Protein 4FID (pdb70)

Sequence (596 aa):
KPITVLLGSGESGKSTIAKQLKILFGGGFPEQERATHKSSICSNVVTCRTLIEQSAILNHPKYQPKSKEFTTEDPVTLPFSPELVGDVEALWADEGIQATYEESAKFQLPDCAKYLFENVKRIAEDYVPTEEDLIHNRTKTTGIHEYDFVVKDIPFHLIDVGGQRSERKWVSFFSDVDCAIFVTSLAEYDKLYGNTSRLTESIAVFKDITNEFLKGAVKLIFLNKDLFEEKLTKVPLNTIFPEYTGGDNAVGAQYIQQLFTGKLQTEENIEKVYTNPTNATDGSNIKRVFLAVDVIKNAANGKRPITVLLGSGESGKSTIAKQLKILFGGGFPEQERATHKSSICSNVVTCRTLIEQSAILNHPKYQPKSKEFTTEDPVTLPFSPELVGDVEALWADEGIQATYEESAKFQLPDCAKYLFENVKRIAEDYVPTEEDLIHNRTKTTGIHEYDFVVKDIPFHLIDVGVSFFSDVDCAIFVTSLAEYDKTSRLTESIAVFKDITNEFLKGAVKLIFLNKDLFEEKLTKVPLNTIFPEYTGGDNAVGAQYIQQLFTGKLQTEEGAVNEKVYTNPTNATDGSNIKRVFLAVDVIKNAANGK

Structure (mmCIF, N/CA/C/O backbone):
data_4FID
#
_entry.id   4FID
#
_cell.length_a   56.671
_cell.length_b   57.174
_cell.length_c   231.289
_cell.angle_alpha   90.00
_cell.angle_beta   90.00
_cell.angle_gamma   90.00
#
_symmetry.space_group_name_H-M   'P 21 21 21'
#
loop_
_entity.id
_entity.type
_entity.pdbx_description
1 polymer 'G protein alpha subunit'
2 non-polymer "GUANOSINE-5'-DIPHOSPHATE"
3 water water
#
loop_
_atom_site.group_PDB
_atom_site.id
_atom_site.type_symbol
_atom_site.label_atom_id
_atom_site.label_alt_id
_atom_site.label_comp_id
_atom_site.label_asym_id
_atom_site.label_entity_id
_atom_site.label_seq_id
_atom_site.pdbx_PDB_ins_code
_atom_site.Cartn_x
_atom_site.Cartn_y
_atom_site.Cartn_z
_atom_site.occupancy
_atom_site.B_iso_or_equiv
_atom_site.auth_seq_id
_atom_site.auth_comp_id
_atom_site.auth_asym_id
_atom_site.auth_atom_id
_atom_site.pdbx_PDB_model_num
ATOM 1 N N . LYS A 1 4 ? 1.137 19.409 33.989 1.00 75.92 22 LYS A N 1
ATOM 2 C CA . LYS A 1 4 ? 0.924 19.055 35.393 1.00 76.61 22 LYS A CA 1
ATOM 3 C C . LYS A 1 4 ? 2.014 18.132 35.965 1.00 64.72 22 LYS A C 1
ATOM 4 O O . LYS A 1 4 ? 2.425 17.177 35.315 1.00 53.23 22 LYS A O 1
ATOM 10 N N . PRO A 1 5 ? 2.478 18.428 37.195 1.00 61.82 23 PRO A N 1
ATOM 11 C CA . PRO A 1 5 ? 3.636 17.768 37.819 1.00 56.85 23 PRO A CA 1
ATOM 12 C C . PRO A 1 5 ? 3.369 16.307 38.170 1.00 47.85 23 PRO A C 1
ATOM 13 O O . PRO A 1 5 ? 2.223 15.928 38.401 1.00 47.52 23 PRO A O 1
ATOM 17 N N . ILE A 1 6 ? 4.424 15.499 38.187 1.00 40.30 24 ILE A N 1
ATOM 18 C CA . ILE A 1 6 ? 4.334 14.136 38.674 1.00 39.80 24 ILE A CA 1
ATOM 19 C C . ILE A 1 6 ? 4.176 14.159 40.202 1.00 42.58 24 ILE A C 1
ATOM 20 O O . ILE A 1 6 ? 4.975 14.782 40.924 1.00 38.46 24 ILE A O 1
ATOM 25 N N . THR A 1 7 ? 3.143 13.477 40.684 1.00 35.95 25 THR A N 1
ATOM 26 C CA . THR A 1 7 ? 2.824 13.504 42.090 1.00 37.62 25 THR A CA 1
ATOM 27 C C . THR A 1 7 ? 3.305 12.259 42.835 1.00 37.32 25 THR A C 1
ATOM 28 O O . THR A 1 7 ? 3.080 11.131 42.420 1.00 38.13 25 THR A O 1
ATOM 32 N N . VAL A 1 8 ? 3.962 12.489 43.957 1.00 33.42 26 VAL A N 1
ATOM 33 C CA . VAL A 1 8 ? 4.538 11.418 44.737 1.00 30.65 26 VAL A CA 1
ATOM 34 C C . VAL A 1 8 ? 4.110 11.598 46.171 1.00 28.56 26 VAL A C 1
ATOM 35 O O . VAL A 1 8 ? 4.216 12.690 46.723 1.00 32.62 26 VAL A O 1
ATOM 47 N N . LEU A 1 10 ? 4.538 10.249 50.105 1.00 25.79 28 LEU A N 1
ATOM 48 C CA . LEU A 1 10 ? 5.307 9.475 51.076 1.00 30.85 28 LEU A CA 1
ATOM 49 C C . LEU A 1 10 ? 4.426 9.001 52.212 1.00 33.66 28 LEU A C 1
ATOM 50 O O . LEU A 1 10 ? 3.800 9.811 52.893 1.00 40.03 28 LEU A O 1
ATOM 55 N N . LEU A 1 11 ? 4.382 7.685 52.405 1.00 27.76 29 LEU A N 1
ATOM 56 C CA . LEU A 1 11 ? 3.735 7.055 53.560 1.00 22.41 29 LEU A CA 1
ATOM 57 C C . LEU A 1 11 ? 4.743 6.318 54.416 1.00 22.52 29 LEU A C 1
ATOM 58 O O . LEU A 1 11 ? 5.791 5.921 53.946 1.00 26.18 29 LEU A O 1
ATOM 63 N N . GLY A 1 12 ? 4.406 6.077 55.672 1.00 29.10 30 GLY A N 1
ATOM 64 C CA . GLY A 1 12 ? 5.214 5.187 56.461 1.00 27.37 30 GLY A CA 1
ATOM 65 C C . GLY A 1 12 ? 4.741 5.154 57.873 1.00 37.51 30 GLY A C 1
ATOM 66 O O . GLY A 1 12 ? 3.845 5.884 58.209 1.00 50.79 30 GLY A O 1
ATOM 67 N N . SER A 1 13 ? 5.340 4.294 58.688 1.00 50.74 31 SER A N 1
ATOM 68 C CA . SER A 1 13 ? 5.137 4.326 60.127 1.00 64.83 31 SER A CA 1
ATOM 69 C C . SER A 1 13 ? 5.989 5.431 60.715 1.00 67.71 31 SER A C 1
ATOM 70 O O . SER A 1 13 ? 6.586 6.236 59.983 1.00 65.93 31 SER A O 1
ATOM 73 N N . GLY A 1 14 ? 6.035 5.476 62.039 1.00 67.74 32 GLY A N 1
ATOM 74 C CA . GLY A 1 14 ? 6.839 6.464 62.725 1.00 68.97 32 GLY A CA 1
ATOM 75 C C . GLY A 1 14 ? 8.269 5.996 62.872 1.00 71.22 32 GLY A C 1
ATOM 76 O O . GLY A 1 14 ? 8.527 4.822 63.162 1.00 69.94 32 GLY A O 1
ATOM 77 N N . GLU A 1 15 ? 9.201 6.924 62.674 1.00 76.11 33 GLU A N 1
ATOM 78 C CA . GLU A 1 15 ? 10.627 6.629 62.773 1.00 76.71 33 GLU A CA 1
ATOM 79 C C . GLU A 1 15 ? 11.057 5.682 61.677 1.00 62.30 33 GLU A C 1
ATOM 80 O O . GLU A 1 15 ? 11.938 4.855 61.868 1.00 68.25 33 GLU A O 1
ATOM 86 N N . SER A 1 16 ? 10.411 5.806 60.531 1.00 43.37 34 SER A N 1
ATOM 87 C CA . SER A 1 16 ? 10.825 5.093 59.351 1.00 40.04 34 SER A CA 1
ATOM 88 C C . SER A 1 16 ? 11.864 5.922 58.601 1.00 40.46 34 SER A C 1
ATOM 89 O O . SER A 1 16 ? 12.547 5.431 57.705 1.00 35.85 34 SER A O 1
ATOM 92 N N . GLY A 1 17 ? 11.978 7.188 58.985 1.00 29.78 35 GLY A N 1
ATOM 93 C CA . GLY A 1 17 ? 12.833 8.137 58.304 1.00 21.67 35 GLY A CA 1
ATOM 94 C C . GLY A 1 17 ? 12.199 8.765 57.069 1.00 27.19 35 GLY A C 1
ATOM 95 O O . GLY A 1 17 ? 12.905 9.333 56.239 1.00 32.47 35 GLY A O 1
ATOM 96 N N . LYS A 1 18 ? 10.876 8.695 56.931 1.00 26.47 36 LYS A N 1
ATOM 97 C CA . LYS A 1 18 ? 10.248 9.234 55.717 1.00 23.74 36 LYS A CA 1
ATOM 98 C C . LYS A 1 18 ? 10.345 10.753 55.652 1.00 31.23 36 LYS A C 1
ATOM 99 O O . LYS A 1 18 ? 10.420 11.345 54.561 1.00 35.77 36 LYS A O 1
ATOM 105 N N . SER A 1 19 ? 10.372 11.384 56.822 1.00 36.63 37 SER A N 1
ATOM 106 C CA . SER A 1 19 ? 10.522 12.841 56.910 1.00 40.72 37 SER A CA 1
ATOM 107 C C . SER A 1 19 ? 11.946 13.260 56.529 1.00 34.24 37 SER A C 1
ATOM 108 O O . SER A 1 19 ? 12.159 14.306 55.930 1.00 33.67 37 SER A O 1
ATOM 111 N N . THR A 1 20 ? 12.919 12.415 56.844 1.00 30.35 38 THR A N 1
ATOM 112 C CA . THR A 1 20 ? 14.285 12.661 56.417 1.00 25.11 38 THR A CA 1
ATOM 113 C C . THR A 1 20 ? 14.428 12.542 54.899 1.00 31.18 38 THR A C 1
ATOM 114 O O . THR A 1 20 ? 15.153 13.300 54.260 1.00 28.77 38 THR A O 1
ATOM 118 N N . ILE A 1 21 ? 13.729 11.581 54.315 1.00 32.07 39 ILE A N 1
ATOM 119 C CA . ILE A 1 21 ? 13.725 11.481 52.870 1.00 36.89 39 ILE A CA 1
ATOM 120 C C . ILE A 1 21 ? 13.179 12.772 52.230 1.00 37.17 39 ILE A C 1
ATOM 121 O O . ILE A 1 21 ? 13.716 13.250 51.240 1.00 40.32 39 ILE A O 1
ATOM 126 N N . ALA A 1 22 ? 12.102 13.316 52.794 1.00 31.06 40 ALA A N 1
ATOM 127 C CA . ALA A 1 22 ? 11.461 14.508 52.248 1.00 35.61 40 ALA A CA 1
ATOM 128 C C . ALA A 1 22 ? 12.339 15.763 52.332 1.00 36.40 40 ALA A C 1
ATOM 129 O O . ALA A 1 22 ? 12.359 16.581 51.408 1.00 3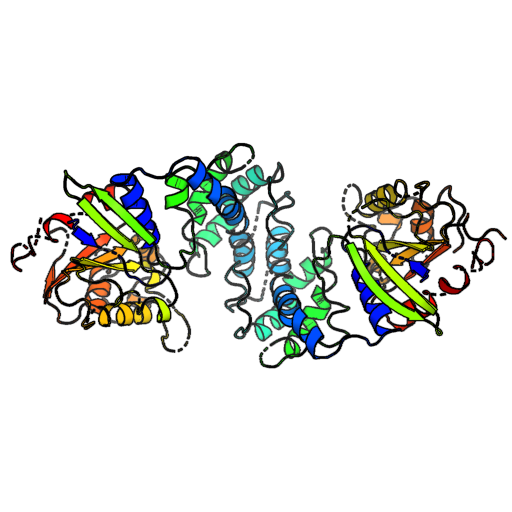5.52 40 ALA A O 1
ATOM 131 N N . LYS A 1 23 ? 13.047 15.928 53.440 1.00 37.64 41 LYS A N 1
ATOM 132 C CA . LYS A 1 23 ? 13.992 17.034 53.556 1.00 43.47 41 LYS A CA 1
ATOM 133 C C . LYS A 1 23 ? 15.146 16.846 52.570 1.00 39.80 41 LYS A C 1
ATOM 134 O O . LYS A 1 23 ? 15.648 17.794 51.976 1.00 43.33 41 LYS A O 1
ATOM 140 N N . GLN A 1 24 ? 15.543 15.602 52.391 1.00 32.70 42 GLN A N 1
ATOM 141 C CA . GLN A 1 24 ? 16.653 15.282 51.522 1.00 38.64 42 GLN A CA 1
ATOM 142 C C . GLN A 1 24 ? 16.350 15.633 50.071 1.00 42.77 42 GLN A C 1
ATOM 143 O O . GLN A 1 24 ? 17.236 16.056 49.331 1.00 47.81 42 GLN A O 1
ATOM 149 N N . LEU A 1 25 ? 15.095 15.467 49.665 1.00 42.37 43 LEU A N 1
ATOM 150 C CA . LEU A 1 25 ? 14.697 15.753 48.285 1.00 40.20 43 LEU A CA 1
ATOM 151 C C . LEU A 1 25 ? 14.531 17.243 48.095 1.00 41.71 43 LEU A C 1
ATOM 152 O O . LEU A 1 25 ? 14.777 17.760 47.002 1.00 42.76 43 LEU A O 1
ATOM 157 N N . LYS A 1 26 ? 14.098 17.938 49.148 1.00 39.39 44 LYS A N 1
ATOM 158 C CA . LYS A 1 26 ? 14.055 19.395 49.072 1.00 44.01 44 LYS A CA 1
ATOM 159 C C . LYS A 1 26 ? 15.476 19.947 48.943 1.00 44.63 44 LYS A C 1
ATOM 160 O O . LYS A 1 26 ? 15.690 20.893 48.181 1.00 43.50 44 LYS A O 1
ATOM 166 N N . ILE A 1 27 ? 16.438 19.360 49.667 1.00 36.52 45 ILE A N 1
ATOM 167 C CA . ILE A 1 27 ? 17.828 19.804 49.546 1.00 40.93 45 ILE A CA 1
ATOM 168 C C . ILE A 1 27 ? 18.358 19.523 48.136 1.00 43.29 45 ILE A C 1
ATOM 169 O O . ILE A 1 27 ? 18.986 20.377 47.518 1.00 40.47 45 ILE A O 1
ATOM 174 N N . LEU A 1 28 ? 18.099 18.317 47.635 1.00 44.32 46 LEU A N 1
ATOM 175 C CA . LEU A 1 28 ? 18.688 17.865 46.374 1.00 40.66 46 LEU A CA 1
ATOM 176 C C . LEU A 1 28 ? 18.039 18.467 45.143 1.00 44.43 46 LEU A C 1
ATOM 177 O O . LEU A 1 28 ? 18.705 18.693 44.143 1.00 47.43 46 LEU A O 1
ATOM 182 N N . PHE A 1 29 ? 16.734 18.701 45.197 1.00 45.62 47 PHE A N 1
ATOM 183 C CA . PHE A 1 29 ? 16.029 19.127 44.002 1.00 49.23 47 PHE A CA 1
ATOM 184 C C . PHE A 1 29 ? 15.202 20.388 44.220 1.00 58.83 47 PHE A C 1
ATOM 185 O O . PHE A 1 29 ? 14.947 21.125 43.273 1.00 65.61 47 PHE A O 1
ATOM 193 N N . GLY A 1 30 ? 14.766 20.624 45.458 1.00 59.35 48 GLY A N 1
ATOM 194 C CA . GLY A 1 30 ? 14.093 21.865 45.803 1.00 59.04 48 GLY A CA 1
ATOM 195 C C . GLY A 1 30 ? 15.152 22.944 45.973 1.00 60.74 48 GLY A C 1
ATOM 196 O O . GLY A 1 30 ? 16.233 22.853 45.395 1.00 66.49 48 GLY A O 1
ATOM 197 N N . GLY A 1 31 ? 14.868 23.961 46.771 1.00 54.93 49 GLY A N 1
ATOM 198 C CA . GLY A 1 31 ? 15.876 24.974 47.027 1.00 58.35 49 GLY A CA 1
ATOM 199 C C . GLY A 1 31 ? 16.563 24.858 48.381 1.00 53.84 49 GLY A C 1
ATOM 200 O O . GLY A 1 31 ? 17.142 25.818 48.896 1.00 51.20 49 GLY A O 1
ATOM 201 N N . GLY A 1 32 ? 16.507 23.679 48.974 1.00 45.36 50 GLY A N 1
ATOM 202 C CA . GLY A 1 32 ? 17.030 23.542 50.314 1.00 42.21 50 GLY A CA 1
ATOM 203 C C . GLY A 1 32 ? 16.266 24.419 51.282 1.00 42.41 50 GLY A C 1
ATOM 204 O O . GLY A 1 32 ? 15.139 24.839 51.016 1.00 46.14 50 GLY A O 1
ATOM 205 N N . PHE A 1 33 ? 16.885 24.685 52.419 1.00 44.29 51 PHE A N 1
ATOM 206 C CA . PHE A 1 33 ? 16.263 25.467 53.468 1.00 47.71 51 PHE A CA 1
ATOM 207 C C . PHE A 1 33 ? 17.060 26.731 53.715 1.00 50.82 51 PHE A C 1
ATOM 208 O O . PHE A 1 33 ? 18.265 26.680 53.955 1.00 50.49 51 PHE A O 1
ATOM 216 N N . PRO A 1 34 ? 16.383 27.879 53.618 1.00 51.44 52 PRO A N 1
ATOM 217 C CA . PRO A 1 34 ? 16.985 29.191 53.866 1.00 53.46 52 PRO A CA 1
ATOM 218 C C . PRO A 1 34 ? 17.271 29.416 55.341 1.00 53.66 52 PRO A C 1
ATOM 219 O O . PRO A 1 34 ? 16.655 28.805 56.212 1.00 52.74 52 PRO A O 1
ATOM 223 N N . GLU A 1 35 ? 18.212 30.304 55.606 1.00 55.36 53 GLU A N 1
ATOM 224 C CA . GLU A 1 35 ? 18.673 30.535 56.958 1.00 57.16 53 GLU A CA 1
ATOM 225 C C . GLU A 1 35 ? 17.557 30.703 57.982 1.00 58.96 53 GLU A C 1
ATOM 226 O O . GLU A 1 35 ? 17.665 30.179 59.086 1.00 60.96 53 GLU A O 1
ATOM 232 N N . GLN A 1 36 ? 16.496 31.433 57.650 1.00 64.93 54 GLN A N 1
ATOM 233 C CA . GLN A 1 36 ? 15.467 31.684 58.666 1.00 68.76 54 GLN A CA 1
ATOM 234 C C . GLN A 1 36 ? 14.638 30.444 58.993 1.00 60.20 54 GLN A C 1
ATOM 235 O O . GLN A 1 36 ? 14.198 30.283 60.129 1.00 56.92 54 GLN A O 1
ATOM 241 N N . GLU A 1 37 ? 14.440 29.566 58.012 1.00 56.59 55 GLU A N 1
ATOM 242 C CA . GLU A 1 37 ? 13.755 28.300 58.261 1.00 54.81 55 GLU A CA 1
ATOM 243 C C . GLU A 1 37 ? 14.634 27.395 59.129 1.00 49.51 55 GLU A C 1
ATOM 244 O O . GLU A 1 37 ? 14.187 26.838 60.135 1.00 52.21 55 GLU A O 1
ATOM 250 N N . ARG A 1 38 ? 15.897 27.276 58.749 1.00 39.28 56 ARG A N 1
ATOM 251 C CA . ARG A 1 38 ? 16.860 26.533 59.544 1.00 36.91 56 ARG A CA 1
ATOM 252 C C . ARG A 1 38 ? 16.952 26.991 61.005 1.00 38.50 56 ARG A C 1
ATOM 253 O O . ARG A 1 38 ? 17.010 26.169 61.917 1.00 36.47 56 ARG A O 1
ATOM 261 N N . ALA A 1 39 ? 16.975 28.299 61.237 1.00 43.21 57 ALA A N 1
ATOM 262 C CA . ALA A 1 39 ? 17.186 28.805 62.592 1.00 43.20 57 ALA A CA 1
ATOM 263 C C . ALA A 1 39 ? 16.066 28.412 63.546 1.00 41.50 57 ALA A C 1
ATOM 264 O O . ALA A 1 39 ? 16.269 28.385 64.752 1.00 46.99 57 ALA A O 1
ATOM 266 N N . THR A 1 40 ? 14.891 28.094 63.018 1.00 41.87 58 THR A N 1
ATOM 267 C CA . THR A 1 40 ? 13.803 27.592 63.870 1.00 49.90 58 THR A CA 1
ATOM 268 C C . THR A 1 40 ? 14.128 26.255 64.579 1.00 45.00 58 THR A C 1
ATOM 269 O O . THR A 1 40 ? 13.495 25.908 65.575 1.00 47.87 58 THR A O 1
ATOM 273 N N . HIS A 1 41 ? 15.106 25.509 64.076 1.00 31.62 59 HIS A N 1
ATOM 274 C CA . HIS A 1 41 ? 15.435 24.222 64.690 1.00 35.29 59 HIS A CA 1
ATOM 275 C C . HIS A 1 41 ? 16.491 24.271 65.806 1.00 36.14 59 HIS A C 1
ATOM 276 O O . HIS A 1 41 ? 16.839 23.248 66.376 1.00 38.48 59 HIS A O 1
ATOM 283 N N . LYS A 1 42 ? 16.969 25.465 66.127 1.00 32.70 60 LYS A N 1
ATOM 284 C CA . LYS A 1 42 ? 18.064 25.627 67.074 1.00 37.19 60 LYS A CA 1
ATOM 285 C C . LYS A 1 42 ? 17.743 25.043 68.446 1.00 38.92 60 LYS A C 1
ATOM 286 O O . LYS A 1 42 ? 18.599 24.412 69.068 1.00 44.11 60 LYS A O 1
ATOM 292 N N . SER A 1 43 ? 16.526 25.248 68.933 1.00 40.93 61 SER A N 1
ATOM 293 C CA . SER A 1 43 ? 16.224 24.854 70.313 1.00 41.26 61 SER A CA 1
ATOM 294 C C . SER A 1 43 ? 16.101 23.363 70.484 1.00 40.53 61 SER A C 1
ATOM 295 O O . SER A 1 43 ? 16.577 22.810 71.470 1.00 46.99 61 SER A O 1
ATOM 298 N N . SER A 1 44 ? 15.480 22.703 69.519 1.00 35.54 62 SER A N 1
ATOM 299 C CA . SER A 1 44 ? 15.285 21.277 69.660 1.00 35.25 62 SER A CA 1
ATOM 300 C C . SER A 1 44 ? 16.617 20.572 69.463 1.00 34.15 62 SER A C 1
ATOM 301 O O . SER A 1 44 ? 16.906 19.585 70.142 1.00 40.14 62 SER A O 1
ATOM 304 N N . ILE A 1 45 ? 17.445 21.083 68.561 1.00 31.94 63 ILE A N 1
ATOM 305 C CA . ILE A 1 45 ? 18.773 20.503 68.388 1.00 33.92 63 ILE A CA 1
ATOM 306 C C . ILE A 1 45 ? 19.609 20.688 69.651 1.00 32.01 63 ILE A C 1
ATOM 307 O O . ILE A 1 45 ? 20.224 19.736 70.152 1.00 30.70 63 ILE A O 1
ATOM 312 N N . CYS A 1 46 ? 19.605 21.901 70.187 1.00 24.24 64 CYS A N 1
ATOM 313 C CA . CYS A 1 46 ? 20.346 22.151 71.414 1.00 31.76 64 CYS A CA 1
ATOM 314 C C . CYS A 1 46 ? 19.813 21.307 72.578 1.00 39.06 64 CYS A C 1
ATOM 315 O O . CYS A 1 46 ? 20.580 20.763 73.364 1.00 47.10 64 CYS A O 1
ATOM 318 N N . SER A 1 47 ? 18.498 21.180 72.662 1.00 37.20 65 SER A N 1
ATOM 319 C CA . SER A 1 47 ? 17.863 20.333 73.663 1.00 39.48 65 SER A CA 1
ATOM 320 C C . SER A 1 47 ? 18.248 18.842 73.527 1.00 35.09 65 SER A C 1
ATOM 321 O O . SER A 1 47 ? 18.590 18.178 74.522 1.00 36.17 65 SER A O 1
ATOM 324 N N . ASN A 1 48 ? 18.164 18.321 72.304 1.00 23.99 66 ASN A N 1
ATOM 325 C CA . ASN A 1 48 ? 18.558 16.939 72.021 1.00 30.72 66 ASN A CA 1
ATOM 326 C C . ASN A 1 48 ? 20.001 16.607 72.441 1.00 38.79 66 ASN A C 1
ATOM 327 O O . ASN A 1 48 ? 20.292 15.467 72.804 1.00 39.88 66 ASN A O 1
ATOM 332 N N . VAL A 1 49 ? 20.903 17.587 72.361 1.00 38.18 67 VAL A N 1
ATOM 333 C CA . VAL A 1 49 ? 22.283 17.356 72.761 1.00 39.93 67 VAL A CA 1
ATOM 334 C C . VAL A 1 49 ? 22.291 16.905 74.210 1.00 38.72 67 VAL A C 1
ATOM 335 O O . VAL A 1 49 ? 22.904 15.888 74.551 1.00 36.53 67 VAL A O 1
ATOM 339 N N . VAL A 1 50 ? 21.575 17.644 75.057 1.00 40.27 68 VAL A N 1
ATOM 340 C CA . VAL A 1 50 ? 21.578 17.371 76.494 1.00 38.36 68 VAL A CA 1
ATOM 341 C C . VAL A 1 50 ? 20.743 16.142 76.860 1.00 41.33 68 VAL A C 1
ATOM 342 O O . VAL A 1 50 ? 21.208 15.263 77.604 1.00 38.46 68 VAL A O 1
ATOM 346 N N . THR A 1 51 ? 19.526 16.059 76.329 1.00 39.46 69 THR A N 1
ATOM 347 C CA . THR A 1 51 ? 18.645 14.959 76.710 1.00 36.62 69 THR A CA 1
ATOM 348 C C . THR A 1 51 ? 19.193 13.592 76.278 1.00 39.28 69 THR A C 1
ATOM 349 O O . THR A 1 51 ? 19.115 12.636 77.043 1.00 43.68 69 THR A O 1
ATOM 353 N N . CYS A 1 52 ? 19.762 13.506 75.073 1.00 36.56 70 CYS A N 1
ATOM 354 C CA . CYS A 1 52 ? 20.403 12.269 74.608 1.00 32.06 70 CYS A CA 1
ATOM 355 C C . CYS A 1 52 ? 21.548 11.836 75.507 1.00 35.72 70 CYS A C 1
ATOM 356 O O . CYS A 1 52 ? 21.803 10.644 75.639 1.00 40.15 70 CYS A O 1
ATOM 367 N N . ARG A 1 54 ? 21.909 12.825 78.875 1.00 33.06 72 ARG A N 1
ATOM 368 C CA . ARG A 1 54 ? 21.266 12.421 80.132 1.00 33.80 72 ARG A CA 1
ATOM 369 C C . ARG A 1 54 ? 20.854 10.959 80.032 1.00 37.09 72 ARG A C 1
ATOM 370 O O . ARG A 1 54 ? 21.106 10.180 80.946 1.00 39.40 72 ARG A O 1
ATOM 378 N N . THR A 1 55 ? 20.236 10.595 78.908 1.00 37.70 73 THR A N 1
ATOM 379 C CA . THR A 1 55 ? 19.822 9.215 78.631 1.00 40.87 73 THR A CA 1
ATOM 380 C C . THR A 1 55 ? 20.962 8.218 78.839 1.00 40.50 73 THR A C 1
ATOM 381 O O . THR A 1 55 ? 20.787 7.207 79.511 1.00 33.92 73 THR A O 1
ATOM 385 N N . LEU A 1 56 ? 22.118 8.489 78.237 1.00 41.30 74 LEU A N 1
ATOM 386 C CA . LEU A 1 56 ? 23.272 7.595 78.363 1.00 41.55 74 LEU A CA 1
ATOM 387 C C . LEU A 1 56 ? 23.786 7.536 79.804 1.00 42.60 74 LEU A C 1
ATOM 388 O O . LEU A 1 56 ? 24.098 6.454 80.309 1.00 45.49 74 LEU A O 1
ATOM 393 N N . ILE A 1 57 ? 23.881 8.686 80.465 1.00 37.49 75 ILE A N 1
ATOM 394 C CA . ILE A 1 57 ? 24.275 8.695 81.882 1.00 38.06 75 ILE A CA 1
ATOM 395 C C . ILE A 1 57 ? 23.347 7.823 82.737 1.00 40.47 75 ILE A C 1
ATOM 396 O O . ILE A 1 57 ? 23.817 6.966 83.494 1.00 41.64 75 ILE A O 1
ATOM 401 N N . GLU A 1 58 ? 22.036 8.048 82.612 1.00 39.42 76 GLU A N 1
ATOM 402 C CA . GLU A 1 58 ? 21.034 7.224 83.287 1.00 46.92 76 GLU A CA 1
ATOM 403 C C . GLU A 1 58 ? 21.163 5.732 82.936 1.00 46.42 76 GLU A C 1
ATOM 404 O O . GLU A 1 58 ? 21.221 4.875 83.818 1.00 53.57 76 GLU A O 1
ATOM 410 N N . GLN A 1 59 ? 21.221 5.422 81.653 1.00 44.49 77 GLN A N 1
ATOM 411 C CA . GLN A 1 59 ? 21.456 4.045 81.218 1.00 48.08 77 GLN A CA 1
ATOM 412 C C . GLN A 1 59 ? 22.783 3.446 81.726 1.00 44.61 77 GLN A C 1
ATOM 413 O O . GLN A 1 59 ? 22.858 2.253 81.995 1.00 42.97 77 GLN A O 1
ATOM 419 N N . SER A 1 60 ? 23.831 4.244 81.876 1.00 40.93 78 SER A N 1
ATOM 420 C CA . SER A 1 60 ? 25.077 3.647 82.364 1.00 44.38 78 SER A CA 1
ATOM 421 C C . SER A 1 60 ? 24.926 3.145 83.799 1.00 46.62 78 SER A C 1
ATOM 422 O O . SER A 1 60 ? 25.665 2.265 84.226 1.00 50.26 78 SER A O 1
ATOM 425 N N . ALA A 1 61 ? 23.968 3.713 84.529 1.00 43.77 79 ALA A N 1
ATOM 426 C CA . ALA A 1 61 ? 23.695 3.324 85.913 1.00 43.04 79 ALA A CA 1
ATOM 427 C C . ALA A 1 61 ? 22.874 2.044 85.929 1.00 51.58 79 ALA A C 1
ATOM 428 O O . ALA A 1 61 ? 23.210 1.069 86.612 1.00 54.31 79 ALA A O 1
ATOM 430 N N . ILE A 1 62 ? 21.792 2.060 85.160 1.00 51.20 80 ILE A N 1
ATOM 431 C CA . ILE A 1 62 ? 20.936 0.898 84.988 1.00 49.97 80 ILE A CA 1
ATOM 432 C C . ILE A 1 62 ? 21.706 -0.344 84.479 1.00 52.23 80 ILE A C 1
ATOM 433 O O . ILE A 1 62 ? 21.352 -1.473 84.803 1.00 55.62 80 ILE A O 1
ATOM 438 N N . LEU A 1 63 ? 22.770 -0.133 83.708 1.00 49.24 81 LEU A N 1
ATOM 439 C CA . LEU A 1 63 ? 23.497 -1.247 83.094 1.00 47.54 81 LEU A CA 1
ATOM 440 C C . LEU A 1 63 ? 24.907 -1.474 83.677 1.00 49.67 81 LEU A C 1
ATOM 441 O O . LEU A 1 63 ? 25.711 -2.223 83.118 1.00 49.30 81 LEU A O 1
ATOM 446 N N . ASN A 1 64 ? 25.199 -0.842 84.807 1.00 48.06 82 ASN A N 1
ATOM 447 C CA . ASN A 1 64 ? 26.457 -1.104 85.506 1.00 51.73 82 ASN A CA 1
ATOM 448 C C . ASN A 1 64 ? 27.698 -0.985 84.619 1.00 51.22 82 ASN A C 1
ATOM 449 O O . ASN A 1 64 ? 28.444 -1.950 84.457 1.00 50.55 82 ASN A O 1
ATOM 454 N N . HIS A 1 65 ? 27.898 0.195 84.037 1.00 48.02 83 HIS A N 1
ATOM 455 C CA . HIS A 1 65 ? 29.155 0.546 83.396 1.00 49.36 83 HIS A CA 1
ATOM 456 C C . HIS A 1 65 ? 29.687 1.808 84.077 1.00 56.07 83 HIS A C 1
ATOM 457 O O . HIS A 1 65 ? 29.410 2.927 83.637 1.00 64.92 83 HIS A O 1
ATOM 464 N N . PRO A 1 66 ? 30.454 1.643 85.155 1.00 46.83 84 PRO A N 1
ATOM 465 C CA . PRO A 1 66 ? 30.891 2.828 85.890 1.00 45.15 84 PRO A CA 1
ATOM 466 C C . PRO A 1 66 ? 31.595 3.891 85.028 1.00 47.19 84 PRO A C 1
ATOM 467 O O . PRO A 1 66 ? 32.254 3.592 84.020 1.00 43.79 84 PRO A O 1
ATOM 479 N N . LYS A 1 68 ? 34.290 7.134 84.729 1.00 62.70 86 LYS A N 1
ATOM 480 C CA . LYS A 1 68 ? 35.452 7.811 85.277 1.00 67.35 86 LYS A CA 1
ATOM 481 C C . LYS A 1 68 ? 35.106 9.280 85.453 1.00 66.34 86 LYS A C 1
ATOM 482 O O . LYS A 1 68 ? 35.271 9.844 86.534 1.00 68.46 86 LYS A O 1
ATOM 488 N N . TYR A 1 69 ? 34.608 9.890 84.383 1.00 59.94 87 TYR A N 1
ATOM 489 C CA . TYR A 1 69 ? 34.367 11.327 84.370 1.00 56.18 87 TYR A CA 1
ATOM 490 C C . TYR A 1 69 ? 33.147 11.724 85.182 1.00 61.43 87 TYR A C 1
ATOM 491 O O . TYR A 1 69 ? 32.167 10.984 85.250 1.00 65.02 87 TYR A O 1
ATOM 500 N N . GLN A 1 70 ? 33.206 12.905 85.786 1.00 61.64 88 GLN A N 1
ATOM 501 C CA . GLN A 1 70 ? 32.084 13.428 86.555 1.00 59.48 88 GLN A CA 1
ATOM 502 C C . GLN A 1 70 ? 31.739 14.848 86.104 1.00 55.04 88 GLN A C 1
ATOM 503 O O . GLN A 1 70 ? 32.523 15.770 86.303 1.00 49.63 88 GLN A O 1
ATOM 509 N N . PRO A 1 71 ? 30.555 15.019 85.492 1.00 56.04 89 PRO A N 1
ATOM 510 C CA . PRO A 1 71 ? 30.067 16.289 84.938 1.00 59.15 89 PRO A CA 1
ATOM 511 C C . PRO A 1 71 ? 30.079 17.415 85.962 1.00 65.13 89 PRO A C 1
ATOM 512 O O . PRO A 1 71 ? 29.666 17.226 87.096 1.00 66.67 89 PRO A O 1
ATOM 516 N N . LYS A 1 72 ? 30.542 18.584 85.542 1.00 74.74 90 LYS A N 1
ATOM 517 C CA . LYS A 1 72 ? 30.565 19.763 86.395 1.00 79.99 90 LYS A CA 1
ATOM 518 C C . LYS A 1 72 ? 29.322 20.629 86.170 1.00 77.06 90 LYS A C 1
ATOM 519 O O . LYS A 1 72 ? 28.742 21.160 87.117 1.00 83.36 90 LYS A O 1
ATOM 525 N N . SER A 1 73 ? 28.913 20.733 84.909 1.00 65.62 91 SER A N 1
ATOM 526 C CA . SER A 1 73 ? 27.896 21.684 84.465 1.00 57.29 91 SER A CA 1
ATOM 527 C C . SER A 1 73 ? 26.494 21.555 85.075 1.00 53.31 91 SER A C 1
ATOM 528 O O . SER A 1 73 ? 26.038 20.475 85.432 1.00 52.85 91 SER A O 1
ATOM 531 N N . LYS A 1 74 ? 25.831 22.703 85.168 1.00 59.62 92 LYS A N 1
ATOM 532 C CA . LYS A 1 74 ? 24.433 22.830 85.551 1.00 60.96 92 LYS A CA 1
ATOM 533 C C . LYS A 1 74 ? 23.553 21.808 84.856 1.00 61.77 92 LYS A C 1
ATOM 534 O O . LYS A 1 74 ? 22.637 21.254 85.463 1.00 62.45 92 LYS A O 1
ATOM 540 N N . GLU A 1 75 ? 23.826 21.577 83.574 1.00 61.19 93 GLU A N 1
ATOM 541 C CA . GLU A 1 75 ? 22.949 20.773 82.716 1.00 55.65 93 GLU A CA 1
ATOM 542 C C . GLU A 1 75 ? 22.788 19.303 83.124 1.00 53.31 93 GLU A C 1
ATOM 543 O O . GLU A 1 75 ? 21.727 18.711 82.905 1.00 49.45 93 GLU A O 1
ATOM 549 N N . PHE A 1 76 ? 23.828 18.725 83.725 1.00 51.65 94 PHE A N 1
ATOM 550 C CA . PHE A 1 76 ? 23.796 17.320 84.119 1.00 48.01 94 PHE A CA 1
ATOM 551 C C . PHE A 1 76 ? 23.665 17.118 85.631 1.00 57.83 94 PHE A C 1
ATOM 552 O O . PHE A 1 76 ? 24.137 16.119 86.170 1.00 63.47 94 PHE A O 1
ATOM 560 N N . THR A 1 77 ? 23.018 18.066 86.305 1.00 62.67 95 THR A N 1
ATOM 561 C CA . THR A 1 77 ? 22.683 17.935 87.723 1.00 62.96 95 THR A CA 1
ATOM 562 C C . THR A 1 77 ? 21.169 18.076 87.932 1.00 70.06 95 THR A C 1
ATOM 563 O O . THR A 1 77 ? 20.700 18.248 89.057 1.00 74.55 95 THR A O 1
ATOM 567 N N . THR A 1 78 ? 20.413 17.981 86.840 1.00 70.44 96 THR A N 1
ATOM 568 C CA . THR A 1 78 ? 18.991 18.314 86.838 1.00 69.86 96 THR A CA 1
ATOM 569 C C . THR A 1 78 ? 18.185 17.532 85.779 1.00 69.96 96 THR A C 1
ATOM 570 O O . THR A 1 78 ? 18.735 17.057 84.772 1.00 70.93 96 THR A O 1
ATOM 574 N N . GLU A 1 79 ? 16.881 17.400 86.018 1.00 67.30 97 GLU A N 1
ATOM 575 C CA . GLU A 1 79 ? 15.970 16.801 85.046 1.00 65.24 97 GLU A CA 1
ATOM 576 C C . GLU A 1 79 ? 15.120 17.872 84.360 1.00 67.25 97 GLU A C 1
ATOM 577 O O . GLU A 1 79 ? 14.299 17.565 83.492 1.00 69.22 97 GLU A O 1
ATOM 583 N N . ASP A 1 80 ? 15.341 19.127 84.746 1.00 65.29 98 ASP A N 1
ATOM 584 C CA . ASP A 1 80 ? 14.592 20.253 84.212 1.00 70.83 98 ASP A CA 1
ATOM 585 C C . ASP A 1 80 ? 14.789 20.372 82.709 1.00 75.50 98 ASP A C 1
ATOM 586 O O . ASP A 1 80 ? 15.827 19.966 82.178 1.00 76.69 98 ASP A O 1
ATOM 591 N N . PRO A 1 81 ? 13.792 20.936 82.011 1.00 74.56 99 PRO A N 1
ATOM 592 C CA . PRO A 1 81 ? 13.983 21.271 80.596 1.00 70.28 99 PRO A CA 1
ATOM 593 C C . PRO A 1 81 ? 15.290 22.031 80.400 1.00 67.49 99 PRO A C 1
ATOM 594 O O . PRO A 1 81 ? 15.867 22.528 81.368 1.00 68.73 99 PRO A O 1
ATOM 598 N N . VAL A 1 82 ? 15.760 22.119 79.163 1.00 69.32 100 VAL A N 1
ATOM 599 C CA . VAL A 1 82 ? 17.059 22.730 78.905 1.00 74.02 100 VAL A CA 1
ATOM 600 C C . VAL A 1 82 ? 16.932 24.211 78.564 1.00 74.77 100 VAL A C 1
ATOM 601 O O . VAL A 1 82 ? 16.156 24.598 77.692 1.00 78.20 100 VAL A O 1
ATOM 605 N N . THR A 1 83 ? 17.708 25.033 79.260 1.00 75.82 101 THR A N 1
ATOM 606 C CA . THR A 1 83 ? 17.645 26.482 79.105 1.00 82.39 101 THR A CA 1
ATOM 607 C C . THR A 1 83 ? 18.121 26.939 77.725 1.00 85.67 101 THR A C 1
ATOM 608 O O . THR A 1 83 ? 18.314 26.128 76.829 1.00 89.68 101 THR A O 1
ATOM 612 N N . LEU A 1 84 ? 18.316 28.240 77.550 1.00 90.36 102 LEU A N 1
ATOM 613 C CA . LEU A 1 84 ? 18.563 28.782 76.213 1.00 90.89 102 LEU A CA 1
ATOM 614 C C . LEU A 1 84 ? 20.018 28.863 75.743 1.00 82.99 102 LEU A C 1
ATOM 615 O O . LEU A 1 84 ? 20.344 28.344 74.668 1.00 83.07 102 LEU A O 1
ATOM 620 N N . PRO A 1 85 ? 20.895 29.510 76.538 1.00 69.94 103 PRO A N 1
ATOM 621 C CA . PRO A 1 85 ? 22.315 29.468 76.184 1.00 61.10 103 PRO A CA 1
ATOM 622 C C . PRO A 1 85 ? 22.948 28.481 77.157 1.00 54.72 103 PRO A C 1
ATOM 623 O O . PRO A 1 85 ? 22.688 28.545 78.354 1.00 50.39 103 PRO A O 1
ATOM 627 N N . PHE A 1 86 ? 23.737 27.551 76.630 1.00 55.99 104 PHE A N 1
ATOM 628 C CA . PHE A 1 86 ? 24.413 26.540 77.438 1.00 49.93 104 PHE A CA 1
ATOM 629 C C . PHE A 1 86 ? 25.372 27.186 78.432 1.00 54.67 104 PHE A C 1
ATOM 630 O O . PHE A 1 86 ? 25.989 28.218 78.133 1.00 59.37 104 PHE A O 1
ATOM 638 N N . SER A 1 87 ? 25.513 26.567 79.601 1.00 51.97 105 SER A N 1
ATOM 639 C CA . SER A 1 87 ? 26.542 26.963 80.547 1.00 56.51 105 SER A CA 1
ATOM 640 C C . SER A 1 87 ? 27.896 26.751 79.889 1.00 56.90 105 SER A C 1
ATOM 641 O O . SER A 1 87 ? 28.035 25.913 79.016 1.00 58.01 105 SER A O 1
ATOM 644 N N . PRO A 1 88 ? 28.901 27.517 80.308 1.00 62.07 106 PRO A N 1
ATOM 645 C CA . PRO A 1 88 ? 30.216 27.458 79.656 1.00 63.64 106 PRO A CA 1
ATOM 646 C C . PRO A 1 88 ? 30.847 26.069 79.686 1.00 59.99 106 PRO A C 1
ATOM 647 O O . PRO A 1 88 ? 31.590 25.707 78.768 1.00 55.08 106 PRO A O 1
ATOM 651 N N . GLU A 1 89 ? 30.535 25.299 80.722 1.00 60.75 107 GLU A N 1
ATOM 652 C CA . GLU A 1 89 ? 31.118 23.970 80.900 1.00 58.93 107 GLU A CA 1
ATOM 653 C C . GLU A 1 89 ? 30.371 22.839 80.177 1.00 48.62 107 GLU A C 1
ATOM 654 O O . GLU A 1 89 ? 30.831 21.695 80.163 1.00 43.64 107 GLU A O 1
ATOM 660 N N . LEU A 1 90 ? 29.232 23.157 79.572 1.00 49.23 108 LEU A N 1
ATOM 661 C CA . LEU A 1 90 ? 28.461 22.137 78.886 1.00 4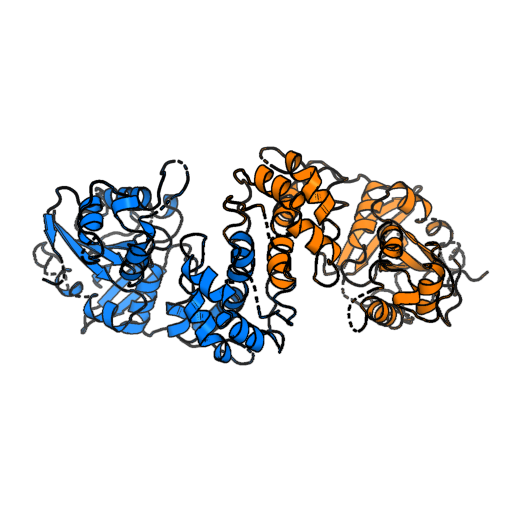5.59 108 LEU A CA 1
ATOM 662 C C . LEU A 1 90 ? 29.296 21.486 77.791 1.00 46.26 108 LEU A C 1
ATOM 663 O O . LEU A 1 90 ? 29.508 20.280 77.809 1.00 47.65 108 LEU A O 1
ATOM 668 N N . VAL A 1 91 ? 29.784 22.279 76.847 1.00 48.15 109 VAL A N 1
ATOM 669 C CA . VAL A 1 91 ? 30.624 21.740 75.781 1.00 48.46 109 VAL A CA 1
ATOM 670 C C . VAL A 1 91 ? 31.682 20.767 76.314 1.00 53.25 109 VAL A C 1
ATOM 671 O O . VAL A 1 91 ? 31.830 19.649 75.820 1.00 53.84 109 VAL A O 1
ATOM 675 N N . GLY A 1 92 ? 32.413 21.205 77.330 1.00 48.82 110 GLY A N 1
ATOM 676 C CA . GLY A 1 92 ? 33.565 20.475 77.783 1.00 41.54 110 GLY A CA 1
ATOM 677 C C . GLY A 1 92 ? 33.205 19.102 78.279 1.00 48.69 110 GLY A C 1
ATOM 678 O O . GLY A 1 92 ? 33.873 18.127 77.958 1.00 56.35 110 GLY A O 1
ATOM 679 N N . ASP A 1 93 ? 32.149 19.001 79.072 1.00 45.80 111 ASP A N 1
ATOM 680 C CA . ASP A 1 93 ? 31.856 17.698 79.642 1.00 41.21 111 ASP A CA 1
ATOM 681 C C . ASP A 1 93 ? 31.029 16.787 78.741 1.00 39.35 111 ASP A C 1
ATOM 682 O O . ASP A 1 93 ? 31.024 15.575 78.926 1.00 36.98 111 ASP A O 1
ATOM 687 N N . VAL A 1 94 ? 30.376 17.355 77.734 1.00 45.31 112 VAL A N 1
ATOM 688 C CA . VAL A 1 94 ? 29.860 16.524 76.656 1.00 45.89 112 VAL A CA 1
ATOM 689 C C . VAL A 1 94 ? 31.006 15.761 75.974 1.00 46.11 112 VAL A C 1
ATOM 690 O O . VAL A 1 94 ? 30.879 14.562 75.706 1.00 45.67 112 VAL A O 1
ATOM 694 N N . GLU A 1 95 ? 32.131 16.433 75.716 1.00 45.84 113 GLU A N 1
ATOM 695 C CA . GLU A 1 95 ? 33.262 15.785 75.027 1.00 48.18 113 GLU A CA 1
ATOM 696 C C . GLU A 1 95 ? 33.958 14.737 75.886 1.00 47.58 113 GLU A C 1
ATOM 697 O O . GLU A 1 95 ? 34.332 13.671 75.396 1.00 53.76 113 GLU A O 1
ATOM 703 N N . ALA A 1 96 ? 34.158 15.063 77.160 1.00 37.64 114 ALA A N 1
ATOM 704 C CA . ALA A 1 96 ? 34.698 14.112 78.130 1.00 39.42 114 ALA A CA 1
ATOM 705 C C . ALA A 1 96 ? 33.755 12.924 78.320 1.00 41.49 114 ALA A C 1
ATOM 706 O O . ALA A 1 96 ? 34.185 11.776 78.296 1.00 48.61 114 ALA A O 1
ATOM 708 N N . LEU A 1 97 ? 32.472 13.206 78.509 1.00 33.71 115 LEU A N 1
ATOM 709 C C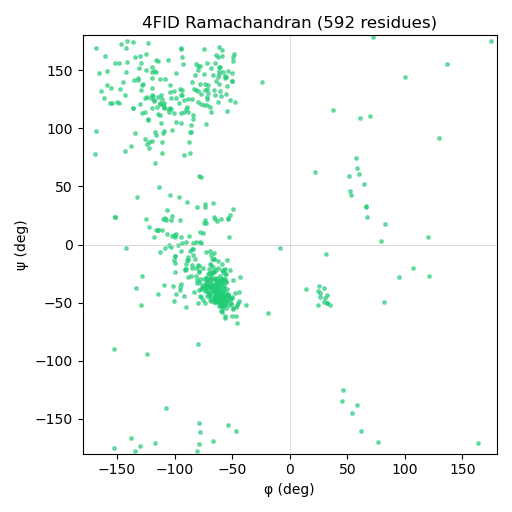A . LEU A 1 97 ? 31.488 12.148 78.663 1.00 37.61 115 LEU A CA 1
ATOM 710 C C . LEU A 1 97 ? 31.519 11.171 77.488 1.00 43.71 115 LEU A C 1
ATOM 711 O O . LEU A 1 97 ? 31.587 9.960 77.680 1.00 48.02 115 LEU A O 1
ATOM 716 N N . TRP A 1 98 ? 31.486 11.700 76.272 1.00 44.40 116 TRP A N 1
ATOM 717 C CA . TRP A 1 98 ? 31.414 10.861 75.078 1.00 38.45 116 TRP A CA 1
ATOM 718 C C . TRP A 1 98 ? 32.692 10.031 74.915 1.00 38.84 116 TRP A C 1
ATOM 719 O O . TRP A 1 98 ? 32.684 8.988 74.279 1.00 42.72 116 TRP A O 1
ATOM 730 N N . ALA A 1 99 ? 33.784 10.493 75.509 1.00 39.73 117 ALA A N 1
ATOM 731 C CA . ALA A 1 99 ? 35.053 9.754 75.454 1.00 40.58 117 ALA A CA 1
ATOM 732 C C . ALA A 1 99 ? 35.266 8.837 76.669 1.00 43.09 117 ALA A C 1
ATOM 733 O O . ALA A 1 99 ? 36.214 8.062 76.719 1.00 48.41 117 ALA A O 1
ATOM 735 N N . ASP A 1 100 ? 34.361 8.911 77.633 1.00 41.02 118 ASP A N 1
ATOM 736 C CA . ASP A 1 100 ? 34.473 8.116 78.840 1.00 48.27 118 ASP A CA 1
ATOM 737 C C . ASP A 1 100 ? 34.140 6.651 78.565 1.00 55.23 118 ASP A C 1
ATOM 738 O O . ASP A 1 100 ? 33.195 6.349 77.849 1.00 59.96 118 ASP A O 1
ATOM 743 N N . GLU A 1 101 ? 34.916 5.746 79.147 1.00 61.01 119 GLU A N 1
ATOM 744 C CA . GLU A 1 101 ? 34.769 4.313 78.903 1.00 60.71 119 GLU A CA 1
ATOM 745 C C . GLU A 1 101 ? 33.371 3.779 79.197 1.00 50.97 119 GLU A C 1
ATOM 746 O O . GLU A 1 101 ? 32.841 2.977 78.441 1.00 50.21 119 GLU A O 1
ATOM 752 N N . GLY A 1 102 ? 32.763 4.243 80.282 1.00 47.10 120 GLY A N 1
ATOM 753 C CA . GLY A 1 102 ? 31.480 3.708 80.718 1.00 49.39 120 GLY A CA 1
ATOM 754 C C . GLY A 1 102 ? 30.319 4.125 79.837 1.00 51.44 120 GLY A C 1
ATOM 755 O O . GLY A 1 102 ? 29.372 3.362 79.625 1.00 50.09 120 GLY A O 1
ATOM 756 N N . ILE A 1 103 ? 30.395 5.357 79.340 1.00 48.14 121 ILE A N 1
ATOM 757 C CA . ILE A 1 103 ? 29.405 5.901 78.436 1.00 41.26 121 ILE A CA 1
ATOM 758 C C . ILE A 1 103 ? 29.487 5.169 77.085 1.00 46.03 121 ILE A C 1
ATOM 759 O O . ILE A 1 103 ? 28.473 4.752 76.502 1.00 43.64 121 ILE A O 1
ATOM 764 N N . GLN A 1 104 ? 30.708 4.987 76.603 1.00 43.99 122 GLN A N 1
ATOM 765 C CA . GLN A 1 104 ? 30.919 4.261 75.365 1.00 48.57 122 GLN A CA 1
ATOM 766 C C . GLN A 1 104 ? 30.360 2.827 75.451 1.00 51.66 122 GLN A C 1
ATOM 767 O O . GLN A 1 104 ? 29.665 2.365 74.545 1.00 55.03 122 GLN A O 1
ATOM 773 N N . ALA A 1 105 ? 30.651 2.135 76.549 1.00 46.62 123 ALA A N 1
ATOM 774 C CA . ALA A 1 105 ? 30.089 0.807 76.800 1.00 45.53 123 ALA A CA 1
ATOM 775 C C . ALA A 1 105 ? 28.546 0.805 76.798 1.00 49.04 123 ALA A C 1
ATOM 776 O O . ALA A 1 105 ? 27.902 -0.148 76.328 1.00 48.70 123 ALA A O 1
ATOM 778 N N . THR A 1 106 ? 27.966 1.872 77.341 1.00 41.92 124 THR A N 1
ATOM 779 C CA . THR A 1 106 ? 26.525 2.005 77.434 1.00 40.45 124 THR A CA 1
ATOM 780 C C . THR A 1 106 ? 25.940 2.292 76.055 1.00 45.18 124 THR A C 1
ATOM 781 O O . THR A 1 106 ? 24.850 1.811 75.712 1.00 44.55 124 THR A O 1
ATOM 785 N N . TYR A 1 107 ? 26.675 3.068 75.261 1.00 43.34 125 TYR A N 1
ATOM 786 C CA . TYR A 1 107 ? 26.237 3.392 73.909 1.00 41.06 125 TYR A CA 1
ATOM 787 C C . TYR A 1 107 ? 26.160 2.131 73.053 1.00 45.73 125 TYR A C 1
ATOM 788 O O . TYR A 1 107 ? 25.238 1.977 72.263 1.00 43.38 125 TYR A O 1
ATOM 797 N N . GLU A 1 108 ? 27.126 1.230 73.229 1.00 50.95 126 GLU A N 1
ATOM 798 C CA . GLU A 1 108 ? 27.146 -0.041 72.503 1.00 52.71 126 GLU A CA 1
ATOM 799 C C . GLU A 1 108 ? 25.994 -0.978 72.887 1.00 52.48 126 GLU A C 1
ATOM 800 O O . GLU A 1 108 ? 25.667 -1.898 72.144 1.00 51.00 126 GLU A O 1
ATOM 806 N N . GLU A 1 109 ? 25.374 -0.750 74.041 1.00 54.91 127 GLU A N 1
ATOM 807 C CA . GLU A 1 109 ? 24.197 -1.539 74.412 1.00 55.13 127 GLU A CA 1
ATOM 808 C C . GLU A 1 109 ? 22.908 -0.801 74.028 1.00 45.08 127 GLU A C 1
ATOM 809 O O . GLU A 1 109 ? 21.839 -1.076 74.553 1.00 44.60 127 GLU A O 1
ATOM 815 N N . SER A 1 110 ? 23.040 0.132 73.095 1.00 35.79 128 SER A N 1
ATOM 816 C CA . SER A 1 110 ? 21.940 0.926 72.577 1.00 40.06 128 SER A CA 1
ATOM 817 C C . SER A 1 110 ? 20.670 0.115 72.294 1.00 52.51 128 SER A C 1
ATOM 818 O O . SER A 1 110 ? 19.556 0.658 72.300 1.00 51.44 128 SER A O 1
ATOM 821 N N . ALA A 1 111 ? 20.843 -1.173 71.996 1.00 58.39 129 ALA A N 1
ATOM 822 C CA . ALA A 1 111 ? 19.715 -2.098 71.914 1.00 62.70 129 ALA A CA 1
ATOM 823 C C . ALA A 1 111 ? 19.753 -3.067 73.097 1.00 81.90 129 ALA A C 1
ATOM 824 O O . ALA A 1 111 ? 20.463 -4.078 73.064 1.00 93.05 129 ALA A O 1
ATOM 826 N N . LYS A 1 112 ? 18.967 -2.756 74.124 1.00 80.14 130 LYS A N 1
ATOM 827 C CA . LYS A 1 112 ? 18.080 -1.614 74.010 1.00 78.96 130 LYS A CA 1
ATOM 828 C C . LYS A 1 112 ? 17.845 -0.793 75.280 1.00 70.17 130 LYS A C 1
ATOM 829 O O . LYS A 1 112 ? 17.768 -1.297 76.407 1.00 64.93 130 LYS A O 1
ATOM 835 N N . PHE A 1 113 ? 17.816 0.505 75.042 1.00 61.26 131 PHE A N 1
ATOM 836 C CA . PHE A 1 113 ? 16.948 1.431 75.721 1.00 53.53 131 PHE A CA 1
ATOM 837 C C . PHE A 1 113 ? 16.577 2.220 74.488 1.00 51.47 131 PHE A C 1
ATOM 838 O O . PHE A 1 113 ? 16.847 1.763 73.383 1.00 51.03 131 PHE A O 1
ATOM 846 N N . GLN A 1 114 ? 15.974 3.386 74.642 1.00 54.06 132 GLN A N 1
ATOM 847 C CA . GLN A 1 114 ? 15.543 4.138 73.475 1.00 60.20 132 GLN A CA 1
ATOM 848 C C . GLN A 1 114 ? 16.402 5.368 73.309 1.00 57.01 132 GLN A C 1
ATOM 849 O O . GLN A 1 114 ? 16.162 6.393 73.944 1.00 60.02 132 GLN A O 1
ATOM 855 N N . LEU A 1 115 ? 17.419 5.251 72.462 1.00 49.60 133 LEU A N 1
ATOM 856 C CA . LEU A 1 115 ? 18.280 6.380 72.156 1.00 43.13 133 LEU A CA 1
ATOM 857 C C . LEU A 1 115 ? 18.057 6.874 70.724 1.00 40.45 133 LEU A C 1
ATOM 858 O O . LEU A 1 115 ? 18.251 6.132 69.760 1.00 41.45 133 LEU A O 1
ATOM 863 N N . PRO A 1 116 ? 17.649 8.137 70.576 1.00 39.79 134 PRO A N 1
ATOM 864 C CA . PRO A 1 116 ? 17.446 8.704 69.233 1.00 35.84 134 PRO A CA 1
ATOM 865 C C . PRO A 1 116 ? 18.658 8.461 68.315 1.00 31.59 134 PRO A C 1
ATOM 866 O O . PRO A 1 116 ? 19.796 8.524 68.767 1.00 31.64 134 PRO A O 1
ATOM 870 N N . ASP A 1 117 ? 18.407 8.166 67.047 1.00 35.94 135 ASP A N 1
ATOM 871 C CA . ASP A 1 117 ? 19.471 7.895 66.069 1.00 38.47 135 ASP A CA 1
ATOM 872 C C . ASP A 1 117 ? 20.507 9.019 65.964 1.00 41.62 135 ASP A C 1
ATOM 873 O O . ASP A 1 117 ? 21.651 8.783 65.568 1.00 45.04 135 ASP A O 1
ATOM 878 N N . CYS A 1 118 ? 20.101 10.241 66.298 1.00 31.03 136 CYS A N 1
ATOM 879 C CA . CYS A 1 118 ? 20.933 11.401 66.041 1.00 28.93 136 CYS A CA 1
ATOM 880 C C . CYS A 1 118 ? 21.983 11.650 67.134 1.00 34.02 136 CYS A C 1
ATOM 881 O O . CYS A 1 118 ? 22.749 12.624 67.051 1.00 31.80 136 CYS A O 1
ATOM 884 N N . ALA A 1 119 ? 22.023 10.772 68.138 1.00 28.81 137 ALA A N 1
ATOM 885 C CA . ALA A 1 119 ? 22.830 11.009 69.333 1.00 30.29 137 ALA A CA 1
ATOM 886 C C . ALA A 1 119 ? 24.310 11.251 69.034 1.00 32.97 137 ALA A C 1
ATOM 887 O O . ALA A 1 119 ? 24.847 12.324 69.344 1.00 33.13 137 ALA A O 1
ATOM 889 N N . LYS A 1 120 ? 24.961 10.257 68.441 1.00 32.65 138 LYS A N 1
ATOM 890 C CA . LYS A 1 120 ? 26.371 10.354 68.070 1.00 27.73 138 LYS A CA 1
ATOM 891 C C . LYS A 1 120 ? 26.658 11.583 67.211 1.00 32.98 138 LYS A C 1
ATOM 892 O O . LYS A 1 120 ? 27.641 12.295 67.447 1.00 38.98 138 LYS A O 1
ATOM 898 N N . TYR A 1 121 ? 25.801 11.853 66.229 1.00 30.54 139 TYR A N 1
ATOM 899 C CA . TYR A 1 121 ? 26.003 13.040 65.397 1.00 28.47 139 TYR A CA 1
ATOM 900 C C . TYR A 1 121 ? 26.011 14.289 66.260 1.00 30.75 139 TYR A C 1
ATOM 901 O O . TYR A 1 121 ? 26.892 15.123 66.128 1.00 34.42 139 TYR A O 1
ATOM 910 N N . LEU A 1 122 ? 25.038 14.417 67.156 1.00 33.05 140 LEU A N 1
ATOM 911 C CA . LEU A 1 122 ? 24.987 15.591 68.025 1.00 30.51 140 LEU A CA 1
ATOM 912 C C . LEU A 1 122 ? 26.279 15.755 68.826 1.00 27.95 140 LEU A C 1
ATOM 913 O O . LEU A 1 122 ? 26.854 16.823 68.832 1.00 27.89 140 LEU A O 1
ATOM 918 N N . PHE A 1 123 ? 26.745 14.689 69.465 1.00 30.43 141 PHE A N 1
ATOM 919 C CA . PHE A 1 123 ? 27.984 14.730 70.236 1.00 37.24 141 PHE A CA 1
ATOM 920 C C . PHE A 1 123 ? 29.213 15.117 69.404 1.00 40.27 141 PHE A C 1
ATOM 921 O O . PHE A 1 123 ? 30.007 15.966 69.807 1.00 43.88 141 PHE A O 1
ATOM 929 N N . GLU A 1 124 ? 29.366 14.514 68.235 1.00 32.73 142 GLU A N 1
ATOM 930 C CA . GLU A 1 124 ? 30.507 14.837 67.397 1.00 31.46 142 GLU A CA 1
ATOM 931 C C . GLU A 1 124 ? 30.484 16.267 66.883 1.00 36.69 142 GLU A C 1
ATOM 932 O O . GLU A 1 124 ? 31.483 16.761 66.365 1.00 39.25 142 GLU A O 1
ATOM 938 N N . ASN A 1 125 ? 29.343 16.934 67.036 1.00 36.72 143 ASN A N 1
ATOM 939 C CA . ASN A 1 125 ? 29.161 18.273 66.495 1.00 30.02 143 ASN A CA 1
ATOM 940 C C . ASN A 1 125 ? 28.937 19.315 67.573 1.00 34.39 143 ASN A C 1
ATOM 941 O O . ASN A 1 125 ? 28.563 20.457 67.268 1.00 34.76 143 ASN A O 1
ATOM 946 N N . VAL A 1 126 ? 29.188 18.923 68.828 1.00 34.42 144 VAL A N 1
ATOM 947 C CA . VAL A 1 126 ? 28.879 19.766 69.987 1.00 37.47 144 VAL A CA 1
ATOM 948 C C . VAL A 1 126 ? 29.635 21.108 70.041 1.00 39.33 144 VAL A C 1
ATOM 949 O O . VAL A 1 126 ? 29.053 22.131 70.402 1.00 39.48 144 VAL A O 1
ATOM 953 N N . LYS A 1 127 ? 30.913 21.104 69.672 1.00 48.95 145 LYS A N 1
ATOM 954 C CA . LYS A 1 127 ? 31.697 22.338 69.633 1.00 52.07 145 LYS A CA 1
ATOM 955 C C . LYS A 1 127 ? 31.009 23.389 68.769 1.00 51.20 145 LYS A C 1
ATOM 956 O O . LYS A 1 127 ? 31.015 24.565 69.100 1.00 48.75 145 LYS A O 1
ATOM 962 N N . ARG A 1 128 ? 30.410 22.960 67.664 1.00 52.37 146 ARG A N 1
ATOM 963 C CA . ARG A 1 128 ? 29.758 23.886 66.748 1.00 49.52 146 ARG A CA 1
ATOM 964 C C . ARG A 1 128 ? 28.311 24.222 67.127 1.00 52.83 146 ARG A C 1
ATOM 965 O O . ARG A 1 128 ? 27.819 25.294 66.788 1.00 56.86 146 ARG A O 1
ATOM 973 N N . ILE A 1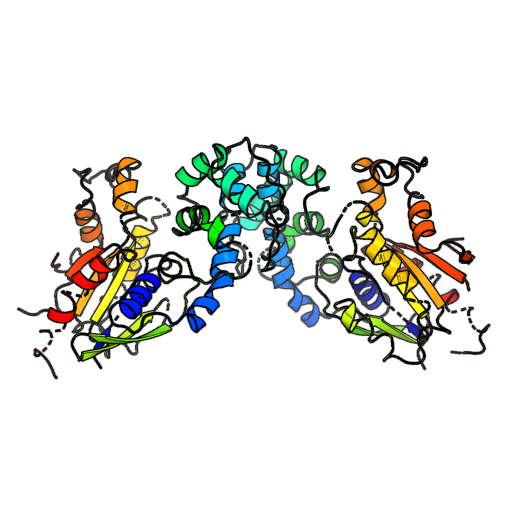 129 ? 27.632 23.311 67.824 1.00 53.18 147 ILE A N 1
ATOM 974 C CA . ILE A 1 129 ? 26.232 23.523 68.208 1.00 54.34 147 ILE A CA 1
ATOM 975 C C . ILE A 1 129 ? 26.143 24.421 69.437 1.00 56.39 147 ILE A C 1
ATOM 976 O O . ILE A 1 129 ? 25.183 25.179 69.605 1.00 54.04 147 ILE A O 1
ATOM 981 N N . ALA A 1 130 ? 27.162 24.329 70.286 1.00 56.76 148 ALA A N 1
ATOM 982 C CA . ALA A 1 130 ? 27.175 25.038 71.554 1.00 59.14 148 ALA A CA 1
ATOM 983 C C . ALA A 1 130 ? 27.714 26.455 71.442 1.00 60.41 148 ALA A C 1
ATOM 984 O O . ALA A 1 130 ? 27.854 27.132 72.450 1.00 63.80 148 ALA A O 1
ATOM 994 N N . GLU A 1 132 ? 27.597 30.463 70.556 1.00 73.60 150 GLU A N 1
ATOM 995 C CA . GLU A 1 132 ? 26.556 31.429 70.872 1.00 78.09 150 GLU A CA 1
ATOM 996 C C . GLU A 1 132 ? 25.773 31.872 69.633 1.00 74.49 150 GLU A C 1
ATOM 997 O O . GLU A 1 132 ? 24.568 32.096 69.706 1.00 76.77 150 GLU A O 1
ATOM 1003 N N . ASP A 1 133 ? 26.447 31.971 68.493 1.00 72.57 151 ASP A N 1
ATOM 1004 C CA . ASP A 1 133 ? 25.800 32.460 67.279 1.00 79.74 151 ASP A CA 1
ATOM 1005 C C . ASP A 1 133 ? 25.364 31.337 66.343 1.00 70.32 151 ASP A C 1
ATOM 1006 O O . ASP A 1 133 ? 24.952 31.593 65.208 1.00 71.58 151 ASP A O 1
ATOM 1011 N N . TYR A 1 134 ? 25.462 30.103 66.829 1.00 59.27 152 TYR A N 1
ATOM 1012 C CA . TYR A 1 134 ? 25.193 28.901 66.039 1.00 48.74 152 TYR A CA 1
ATOM 1013 C C . TYR A 1 134 ? 23.849 28.930 65.322 1.00 46.60 152 TYR A C 1
ATOM 1014 O O . TYR A 1 134 ? 22.810 29.113 65.941 1.00 48.27 152 TYR A O 1
ATOM 1023 N N . VAL A 1 135 ? 23.885 28.755 64.006 1.00 46.33 153 VAL A N 1
ATOM 1024 C CA . VAL A 1 135 ? 22.676 28.545 63.218 1.00 50.36 153 VAL A CA 1
ATOM 1025 C C . VAL A 1 135 ? 22.799 27.169 62.550 1.00 51.20 153 VAL A C 1
ATOM 1026 O O . VAL A 1 135 ? 23.828 26.859 61.939 1.00 49.92 153 VAL A O 1
ATOM 1030 N N . PRO A 1 136 ? 21.769 26.316 62.713 1.00 49.12 154 PRO A N 1
ATOM 1031 C CA . PRO A 1 136 ? 21.790 24.958 62.156 1.00 39.75 154 PRO A CA 1
ATOM 1032 C C . PRO A 1 136 ? 22.031 24.953 60.657 1.00 35.75 154 PRO A C 1
ATOM 1033 O O . PRO A 1 136 ? 21.551 25.831 59.949 1.00 38.22 154 PRO A O 1
ATOM 1037 N N . THR A 1 137 ? 22.777 23.961 60.189 1.00 41.93 155 THR A N 1
ATOM 1038 C CA . THR A 1 137 ? 22.998 23.760 58.767 1.00 32.51 155 THR A CA 1
ATOM 1039 C C . THR A 1 137 ? 21.979 22.749 58.218 1.00 35.27 155 THR A C 1
ATOM 1040 O O . THR A 1 137 ? 21.288 22.071 58.979 1.00 31.54 155 THR A O 1
ATOM 1044 N N . GLU A 1 138 ? 21.887 22.636 56.898 1.00 37.29 156 GLU A N 1
ATOM 1045 C CA . GLU A 1 138 ? 20.991 21.650 56.292 1.00 29.45 156 GLU A CA 1
ATOM 1046 C C . GLU A 1 138 ? 21.343 20.250 56.740 1.00 32.97 156 GLU A C 1
ATOM 1047 O O . GLU A 1 138 ? 20.460 19.389 56.859 1.00 32.05 156 GLU A O 1
ATOM 1053 N N . GLU A 1 139 ? 22.622 20.018 57.038 1.00 33.01 157 GLU A N 1
ATOM 1054 C CA . GLU A 1 139 ? 23.032 18.680 57.452 1.00 28.70 157 GLU A CA 1
ATOM 1055 C C . GLU A 1 139 ? 22.497 18.388 58.878 1.00 28.64 157 GLU A C 1
ATOM 1056 O O . GLU A 1 139 ? 22.017 17.290 59.166 1.00 27.15 157 GLU A O 1
ATOM 1062 N N . ASP A 1 140 ? 22.542 19.379 59.755 1.00 27.40 158 ASP A N 1
ATOM 1063 C CA . ASP A 1 140 ? 21.923 19.236 61.068 1.00 29.58 158 ASP A CA 1
ATOM 1064 C C . ASP A 1 140 ? 20.450 18.864 60.929 1.00 33.43 158 ASP A C 1
ATOM 1065 O O . ASP A 1 140 ? 19.963 17.989 61.626 1.00 36.11 158 ASP A O 1
ATOM 1070 N N . LEU A 1 141 ? 19.733 19.529 60.029 1.00 33.36 159 LEU A N 1
ATOM 1071 C CA . LEU A 1 141 ? 18.304 19.263 59.876 1.00 30.43 159 LEU A CA 1
ATOM 1072 C C . LEU A 1 141 ? 18.045 17.838 59.392 1.00 34.04 159 LEU A C 1
ATOM 1073 O O . LEU A 1 141 ? 17.019 17.241 59.748 1.00 34.33 159 LEU A O 1
ATOM 1078 N N . ILE A 1 142 ? 18.956 17.309 58.567 1.00 29.94 160 ILE A N 1
ATOM 1079 C CA . ILE A 1 142 ? 18.855 15.937 58.091 1.00 27.89 160 ILE A CA 1
ATOM 1080 C C . ILE A 1 142 ? 18.941 14.966 59.259 1.00 38.89 160 ILE A C 1
ATOM 1081 O O . ILE A 1 142 ? 18.177 13.998 59.335 1.00 41.62 160 ILE A O 1
ATOM 1086 N N . HIS A 1 143 ? 19.864 15.238 60.181 1.00 39.49 161 HIS A N 1
ATOM 1087 C CA . HIS A 1 143 ? 20.157 14.291 61.257 1.00 36.37 161 HIS A CA 1
ATOM 1088 C C . HIS A 1 143 ? 19.316 14.477 62.502 1.00 34.16 161 HIS A C 1
ATOM 1089 O O . HIS A 1 143 ? 19.251 13.589 63.353 1.00 33.42 161 HIS A O 1
ATOM 1096 N N . ASN A 1 144 ? 18.684 15.626 62.636 1.00 37.69 162 ASN A N 1
ATOM 1097 C CA . ASN A 1 144 ? 17.948 15.862 63.861 1.00 43.67 162 ASN A CA 1
ATOM 1098 C C . ASN A 1 144 ? 16.570 15.241 63.853 1.00 51.94 162 ASN A C 1
ATOM 1099 O O . ASN A 1 144 ? 15.904 15.169 62.826 1.00 46.79 162 ASN A O 1
ATOM 1104 N N . ARG A 1 145 ? 16.144 14.797 65.025 1.00 68.07 163 ARG A N 1
ATOM 1105 C CA . ARG A 1 145 ? 14.822 14.227 65.179 1.00 79.61 163 ARG A CA 1
ATOM 1106 C C . ARG A 1 145 ? 13.757 15.321 65.293 1.00 82.31 163 ARG A C 1
ATOM 1107 O O . ARG A 1 145 ? 13.842 16.190 66.164 1.00 80.52 163 ARG A O 1
ATOM 1115 N N . THR A 1 146 ? 12.776 15.297 64.393 1.00 87.63 164 THR A N 1
ATOM 1116 C CA . THR A 1 146 ? 11.585 16.138 64.548 1.00 100.47 164 THR A CA 1
ATOM 1117 C C . THR A 1 146 ? 10.312 15.326 64.352 1.00 104.93 164 THR A C 1
ATOM 1118 O O . THR A 1 146 ? 10.309 14.327 63.631 1.00 105.68 164 THR A O 1
ATOM 1122 N N . LYS A 1 147 ? 9.237 15.765 65.003 1.00 107.70 165 LYS A N 1
ATOM 1123 C CA . LYS A 1 147 ? 7.923 15.159 64.827 1.00 107.60 165 LYS A CA 1
ATOM 1124 C C . LYS A 1 147 ? 7.128 15.911 63.770 1.00 107.54 165 LYS A C 1
ATOM 1125 O O . LYS A 1 147 ? 6.634 17.005 64.034 1.00 109.18 165 LYS A O 1
ATOM 1131 N N . THR A 1 148 ? 6.996 15.341 62.576 1.00 104.73 166 THR A N 1
ATOM 1132 C CA . THR A 1 148 ? 6.173 15.988 61.559 1.00 104.65 166 THR A CA 1
ATOM 1133 C C . THR A 1 148 ? 4.711 15.558 61.688 1.00 100.25 166 THR A C 1
ATOM 1134 O O . THR A 1 148 ? 4.287 14.575 61.077 1.00 91.99 166 THR A O 1
ATOM 1138 N N . THR A 1 149 ? 3.953 16.277 62.516 1.00 102.75 167 THR A N 1
ATOM 1139 C CA . THR A 1 149 ? 2.508 16.093 62.539 1.00 101.02 167 THR A CA 1
ATOM 1140 C C . THR A 1 149 ? 2.086 16.446 61.130 1.00 93.41 167 THR A C 1
ATOM 1141 O O . THR A 1 149 ? 2.500 17.470 60.582 1.00 91.05 167 THR A O 1
ATOM 1145 N N . GLY A 1 150 ? 1.269 15.584 60.547 1.00 89.73 168 GLY A N 1
ATOM 1146 C CA . GLY A 1 150 ? 1.448 15.273 59.146 1.00 85.42 168 GLY A CA 1
ATOM 1147 C C . GLY A 1 150 ? 0.614 15.818 58.020 1.00 78.38 168 GLY A C 1
ATOM 1148 O O . GLY A 1 150 ? -0.456 15.299 57.713 1.00 83.69 168 GLY A O 1
ATOM 1149 N N . ILE A 1 151 ? 1.136 16.846 57.372 1.00 66.43 169 ILE A N 1
ATOM 1150 C CA . ILE A 1 151 ? 0.781 17.087 55.985 1.00 60.01 169 ILE A CA 1
ATOM 1151 C C . ILE A 1 151 ? 1.701 18.137 55.379 1.00 52.70 169 ILE A C 1
ATOM 1152 O O . ILE A 1 151 ? 1.513 19.327 55.558 1.00 56.31 169 ILE A O 1
ATOM 1157 N N . HIS A 1 152 ? 2.723 17.673 54.677 1.00 49.90 170 HIS A N 1
ATOM 1158 C CA . HIS A 1 152 ? 3.704 18.569 54.084 1.00 54.70 170 HIS A CA 1
ATOM 1159 C C . HIS A 1 152 ? 3.732 18.393 52.580 1.00 52.30 170 HIS A C 1
ATOM 1160 O O . HIS A 1 152 ? 3.858 17.274 52.082 1.00 52.78 170 HIS A O 1
ATOM 1167 N N . GLU A 1 153 ? 3.612 19.499 51.857 1.00 55.02 171 GLU A N 1
ATOM 1168 C CA . GLU A 1 153 ? 3.664 19.475 50.404 1.00 48.92 171 GLU A CA 1
ATOM 1169 C C . GLU A 1 153 ? 4.870 20.254 49.948 1.00 54.88 171 GLU A C 1
ATOM 1170 O O . GLU A 1 153 ? 5.288 21.195 50.617 1.00 60.56 171 GLU A O 1
ATOM 1176 N N . TYR A 1 154 ? 5.451 19.844 48.830 1.00 56.03 172 TYR A N 1
ATOM 1177 C CA . TYR A 1 154 ? 6.286 20.754 48.047 1.00 64.57 172 TYR A CA 1
ATOM 1178 C C . TYR A 1 154 ? 6.654 20.249 46.668 1.00 61.90 172 TYR A C 1
ATOM 1179 O O . TYR A 1 154 ? 6.417 19.093 46.322 1.00 55.53 172 TYR A O 1
ATOM 1188 N N . ASP A 1 155 ? 7.216 21.156 45.880 1.00 65.87 173 ASP A N 1
ATOM 1189 C CA . ASP A 1 155 ? 7.589 20.863 44.514 1.00 62.67 173 ASP A CA 1
ATOM 1190 C C . ASP A 1 155 ? 9.099 20.880 44.376 1.00 60.62 173 ASP A C 1
ATOM 1191 O O . ASP A 1 155 ? 9.780 21.680 45.017 1.00 54.62 173 ASP A O 1
ATOM 1196 N N . PHE A 1 156 ? 9.608 19.964 43.561 1.00 62.46 174 PHE A N 1
ATOM 1197 C CA . PHE A 1 156 ? 10.979 20.026 43.086 1.00 65.64 174 PHE A CA 1
ATOM 1198 C C . PHE A 1 156 ? 11.005 19.742 41.580 1.00 69.94 174 PHE A C 1
ATOM 1199 O O . PHE A 1 156 ? 9.955 19.590 40.948 1.00 64.43 174 PHE A O 1
ATOM 1207 N N . VAL A 1 157 ? 12.207 19.714 41.010 1.00 72.60 175 VAL A N 1
ATOM 1208 C CA . VAL A 1 157 ? 12.409 19.355 39.612 1.00 66.47 175 VAL A CA 1
ATOM 1209 C C . VAL A 1 157 ? 13.529 18.330 39.594 1.00 62.30 175 VAL A C 1
ATOM 1210 O O . VAL A 1 157 ? 14.453 18.415 40.391 1.00 64.70 175 VAL A O 1
ATOM 1214 N N . VAL A 1 158 ? 13.441 17.341 38.718 1.00 60.97 176 VAL A N 1
ATOM 1215 C CA . VAL A 1 158 ? 14.559 16.424 38.534 1.00 65.12 176 VAL A CA 1
ATOM 1216 C C . VAL A 1 158 ? 14.805 16.163 37.046 1.00 69.67 176 VAL A C 1
ATOM 1217 O O . VAL A 1 158 ? 13.935 15.647 36.338 1.00 64.44 176 VAL A O 1
ATOM 1221 N N . LYS A 1 159 ? 15.992 16.558 36.585 1.00 75.72 177 LYS A N 1
ATOM 1222 C CA . LYS A 1 159 ? 16.358 16.452 35.180 1.00 79.91 177 LYS A CA 1
ATOM 1223 C C . LYS A 1 159 ? 15.290 17.106 34.301 1.00 75.34 177 LYS A C 1
ATOM 1224 O O . LYS A 1 159 ? 14.856 16.543 33.293 1.00 71.36 177 LYS A O 1
ATOM 1230 N N . ASP A 1 160 ? 14.869 18.300 34.710 1.00 76.30 178 ASP A N 1
ATOM 1231 C CA . ASP A 1 160 ? 13.865 19.079 33.980 1.00 82.98 178 ASP A CA 1
ATOM 1232 C C . ASP A 1 160 ? 12.526 18.357 33.809 1.00 80.61 178 ASP A C 1
ATOM 1233 O O . ASP A 1 160 ? 12.110 18.014 32.703 1.00 82.44 178 ASP A O 1
ATOM 1238 N N . ILE A 1 161 ? 11.864 18.141 34.937 1.00 74.70 179 ILE A N 1
ATOM 1239 C CA . ILE A 1 161 ? 10.584 17.459 35.019 1.00 68.15 179 ILE A CA 1
ATOM 1240 C C . ILE A 1 161 ? 10.033 17.861 36.376 1.00 64.28 179 ILE A C 1
ATOM 1241 O O . ILE A 1 161 ? 10.714 17.702 37.390 1.00 66.11 179 ILE A O 1
ATOM 1246 N N . PRO A 1 162 ? 8.810 18.401 36.407 1.00 60.85 180 PRO A N 1
ATOM 1247 C CA . PRO A 1 162 ? 8.194 18.873 37.656 1.00 60.03 180 PRO A CA 1
ATOM 1248 C C . PRO A 1 162 ? 7.639 17.736 38.549 1.00 52.50 180 PRO A C 1
ATOM 1249 O O . PRO A 1 162 ? 6.893 16.879 38.069 1.00 46.13 180 PRO A O 1
ATOM 1253 N N . PHE A 1 163 ? 8.011 17.741 39.830 1.00 46.22 181 PHE A N 1
ATOM 1254 C CA . PHE A 1 163 ? 7.456 16.812 40.803 1.00 46.74 181 PHE A CA 1
ATOM 1255 C C . PHE A 1 163 ? 6.734 17.522 41.950 1.00 45.60 181 PHE A C 1
ATOM 1256 O O . PHE A 1 163 ? 7.084 18.635 42.335 1.00 48.60 181 PHE A O 1
ATOM 1264 N N . HIS A 1 164 ? 5.711 16.869 42.484 1.00 40.09 182 HIS A N 1
ATOM 1265 C CA . HIS A 1 164 ? 5.016 17.383 43.654 1.00 38.25 182 HIS A CA 1
ATOM 1266 C C . HIS A 1 164 ? 4.999 16.294 44.721 1.00 37.11 182 HIS A C 1
ATOM 1267 O O . HIS A 1 164 ? 4.589 15.153 44.465 1.00 31.94 182 HIS A O 1
ATOM 1274 N N . LEU A 1 165 ? 5.471 16.646 45.912 1.00 35.87 183 LEU A N 1
ATOM 1275 C CA . LEU A 1 165 ? 5.715 15.665 46.954 1.00 38.26 183 LEU A CA 1
ATOM 1276 C C . LEU A 1 165 ? 4.693 15.905 48.057 1.00 41.63 183 LEU A C 1
ATOM 1277 O O . LEU A 1 165 ? 4.574 17.030 48.552 1.00 42.10 183 LEU A O 1
ATOM 1282 N N . ILE A 1 166 ? 3.935 14.863 48.413 1.00 39.23 184 ILE A N 1
ATOM 1283 C CA . ILE A 1 166 ? 2.984 14.937 49.517 1.00 38.16 184 ILE A CA 1
ATOM 1284 C C . ILE A 1 166 ? 3.454 14.044 50.636 1.00 39.59 184 ILE A C 1
ATOM 1285 O O . ILE A 1 166 ? 3.457 12.823 50.491 1.00 39.15 184 ILE A O 1
ATOM 1290 N N . ASP A 1 167 ? 3.864 14.651 51.749 1.00 40.51 185 ASP A N 1
ATOM 1291 C CA . ASP A 1 167 ? 4.386 13.902 52.904 1.00 37.28 185 ASP A CA 1
ATOM 1292 C C . ASP A 1 167 ? 3.286 13.731 53.953 1.00 35.84 185 ASP A C 1
ATOM 1293 O O . ASP A 1 167 ? 2.922 14.685 54.642 1.00 36.07 185 ASP A O 1
ATOM 1298 N N . VAL A 1 168 ? 2.740 12.523 54.056 1.00 38.01 186 VAL A N 1
ATOM 1299 C CA . VAL A 1 168 ? 1.626 12.277 54.969 1.00 42.95 186 VAL A CA 1
ATOM 1300 C C . VAL A 1 168 ? 2.112 11.757 56.317 1.00 46.68 186 VAL A C 1
ATOM 1301 O O . VAL A 1 168 ? 2.639 10.662 56.398 1.00 46.61 186 VAL A O 1
ATOM 1305 N N . GLY A 1 169 ? 1.938 12.544 57.372 1.00 56.27 187 GLY A N 1
ATOM 1306 C CA . GLY A 1 169 ? 2.338 12.120 58.704 1.00 65.78 187 GLY A CA 1
ATOM 1307 C C . GLY A 1 169 ? 1.138 11.785 59.580 1.00 76.96 187 GLY A C 1
ATOM 1308 O O . GLY A 1 169 ? 0.176 11.177 59.102 1.00 83.71 187 GLY A O 1
ATOM 1309 N N . GLY A 1 170 ? 1.201 12.164 60.859 1.00 75.81 188 GLY A N 1
ATOM 1310 C CA . GLY A 1 170 ? 0.090 11.993 61.787 1.00 74.49 188 GLY A CA 1
ATOM 1311 C C . GLY A 1 170 ? -0.214 10.572 62.239 1.00 76.39 188 GLY A C 1
ATOM 1312 O O . GLY A 1 170 ? 0.432 9.609 61.814 1.00 76.84 188 GLY A O 1
ATOM 1313 N N . GLN A 1 171 ? -1.209 10.443 63.112 1.00 79.03 189 GLN A N 1
ATOM 1314 C CA . GLN A 1 171 ? -1.631 9.139 63.609 1.00 83.91 189 GLN A CA 1
ATOM 1315 C C . GLN A 1 171 ? -2.193 8.325 62.465 1.00 83.58 189 GLN A C 1
ATOM 1316 O O . GLN A 1 171 ? -2.668 8.885 61.480 1.00 84.79 189 GLN A O 1
ATOM 1322 N N . ARG A 1 172 ? -2.165 7.006 62.599 1.00 82.15 190 ARG A N 1
ATOM 1323 C CA . ARG A 1 172 ? -2.719 6.151 61.561 1.00 81.88 190 ARG A CA 1
ATOM 1324 C C . ARG A 1 172 ? -4.112 6.638 61.189 1.00 76.03 190 ARG A C 1
ATOM 1325 O O . ARG A 1 172 ? -4.542 6.522 60.036 1.00 74.15 190 ARG A O 1
ATOM 1333 N N . SER A 1 173 ? -4.801 7.216 62.168 1.00 74.18 191 SER A N 1
ATOM 1334 C CA . SER A 1 173 ? -6.194 7.624 61.991 1.00 72.27 191 SER A CA 1
ATOM 1335 C C . SER A 1 173 ? -6.366 8.832 61.075 1.00 64.00 191 SER A C 1
ATOM 1336 O O . SER A 1 173 ? -7.391 8.956 60.412 1.00 64.94 191 SER A O 1
ATOM 1339 N N . GLU A 1 174 ? -5.378 9.725 61.035 1.00 57.06 192 GLU A N 1
ATOM 1340 C CA . GLU A 1 174 ? -5.487 10.884 60.156 1.00 52.47 192 GLU A CA 1
ATOM 1341 C C . GLU A 1 174 ? -4.809 10.615 58.816 1.00 46.61 192 GLU A C 1
ATOM 1342 O O . GLU A 1 174 ? -5.271 11.086 57.777 1.00 50.66 192 GLU A O 1
ATOM 1348 N N . ARG A 1 175 ? -3.729 9.837 58.837 1.00 38.43 193 ARG A N 1
ATOM 1349 C CA . ARG A 1 175 ? -3.133 9.331 57.607 1.00 40.24 193 ARG A CA 1
ATOM 1350 C C . ARG A 1 175 ? -4.214 8.813 56.648 1.00 43.73 193 ARG A C 1
ATOM 1351 O O . ARG A 1 175 ? -4.220 9.165 55.467 1.00 47.45 193 ARG A O 1
ATOM 1359 N N . LYS A 1 176 ? -5.128 7.983 57.156 1.00 44.04 194 LYS A N 1
ATOM 1360 C CA . LYS A 1 176 ? -6.280 7.518 56.370 1.00 49.00 194 LYS A CA 1
ATOM 1361 C C . LYS A 1 176 ? -7.080 8.638 55.710 1.00 45.80 194 LYS A C 1
ATOM 1362 O O . LYS A 1 176 ? -7.424 8.545 54.530 1.00 50.58 194 LYS A O 1
ATOM 1379 N N . TRP A 1 178 ? -6.108 11.683 54.822 1.00 30.33 196 TRP A N 1
ATOM 1380 C CA . TRP A 1 178 ? -5.379 12.327 53.725 1.00 33.08 196 TRP A CA 1
ATOM 1381 C C . TRP A 1 178 ? -5.188 11.463 52.466 1.00 31.98 196 TRP A C 1
ATOM 1382 O O . TRP A 1 178 ? -5.254 11.968 51.334 1.00 30.22 196 TRP A O 1
ATOM 1393 N N . VAL A 1 179 ? -4.937 10.173 52.653 1.00 31.79 197 VAL A N 1
ATOM 1394 C CA . VAL A 1 179 ? -4.714 9.306 51.506 1.00 31.46 197 VAL A CA 1
ATOM 1395 C C . VAL A 1 179 ? -5.823 9.463 50.457 1.00 33.40 197 VAL A C 1
ATOM 1396 O O . VAL A 1 179 ? -5.531 9.581 49.266 1.00 43.55 197 VAL A O 1
ATOM 1400 N N . SER A 1 180 ? -7.082 9.481 50.907 1.00 19.71 198 SER A N 1
ATOM 1401 C CA . SER A 1 180 ? -8.229 9.582 50.012 1.00 27.36 198 SER A CA 1
ATOM 1402 C C . SER A 1 180 ? -8.602 11.003 49.605 1.00 36.25 198 SER A C 1
ATOM 1403 O O . SER A 1 180 ? -9.518 11.203 48.796 1.00 43.08 198 SER A O 1
ATOM 1406 N N . PHE A 1 181 ? -7.910 11.988 50.167 1.00 36.77 199 PHE A N 1
ATOM 1407 C CA . PHE A 1 181 ? -8.195 13.383 49.852 1.00 36.72 199 PHE A CA 1
ATOM 1408 C C . PHE A 1 181 ? -7.475 13.749 48.573 1.00 38.42 199 PHE A C 1
ATOM 1409 O O . PHE A 1 181 ? -8.039 14.408 47.698 1.00 33.92 199 PHE A O 1
ATOM 1417 N N . PHE A 1 182 ? -6.238 13.273 48.455 1.00 40.77 200 PHE A N 1
ATOM 1418 C CA . PHE A 1 182 ? -5.427 13.533 47.269 1.00 48.47 200 PHE A CA 1
ATOM 1419 C C . PHE A 1 182 ? -5.832 12.654 46.082 1.00 61.44 200 PHE A C 1
ATOM 1420 O O . PHE A 1 182 ? -5.817 11.413 46.156 1.00 64.64 200 PHE A O 1
ATOM 1428 N N . SER A 1 183 ? -6.219 13.314 44.994 1.00 67.87 201 SER A N 1
ATOM 1429 C CA . SER A 1 183 ? -6.633 12.620 43.779 1.00 76.62 201 SER A CA 1
ATOM 1430 C C . SER A 1 183 ? -5.499 12.575 42.755 1.00 78.02 201 SER A C 1
ATOM 1431 O O . SER A 1 183 ? -4.669 13.493 42.687 1.00 73.70 201 SER A O 1
ATOM 1434 N N . ASP A 1 184 ? -5.468 11.498 41.971 1.00 76.28 202 ASP A N 1
ATOM 1435 C CA . ASP A 1 184 ? -4.530 11.390 40.861 1.00 78.26 202 ASP A CA 1
ATOM 1436 C C . ASP A 1 184 ? -3.079 11.366 41.342 1.00 72.10 202 ASP A C 1
ATOM 1437 O O . ASP A 1 184 ? -2.241 12.145 40.868 1.00 75.55 202 ASP A O 1
ATOM 1442 N N . VAL A 1 185 ? -2.786 10.476 42.287 1.00 60.66 203 VAL A N 1
ATOM 1443 C CA . VAL A 1 185 ? -1.411 10.279 42.741 1.00 51.25 203 VAL A CA 1
ATOM 1444 C C . VAL A 1 185 ? -0.707 9.290 41.815 1.00 40.73 203 VAL A C 1
ATOM 1445 O O . VAL A 1 185 ? -1.191 8.184 41.602 1.00 42.93 203 VAL A O 1
ATOM 1449 N N . ASP A 1 186 ? 0.429 9.687 41.257 1.00 34.60 204 ASP A N 1
ATOM 1450 C CA . ASP A 1 186 ? 1.097 8.845 40.265 1.00 38.50 204 ASP A CA 1
ATOM 1451 C C . ASP A 1 186 ? 1.900 7.730 40.917 1.00 40.75 204 ASP A C 1
ATOM 1452 O O . ASP A 1 186 ? 1.998 6.619 40.378 1.00 39.21 204 ASP A O 1
ATOM 1457 N N . CYS A 1 187 ? 2.442 8.033 42.093 1.00 36.22 205 CYS A N 1
ATOM 1458 C CA . CYS A 1 187 ? 3.320 7.116 42.788 1.00 36.49 205 CYS A CA 1
ATOM 1459 C C . CYS A 1 187 ? 3.186 7.229 44.306 1.00 35.38 205 CYS A C 1
ATOM 1460 O O . CYS A 1 187 ? 3.159 8.320 44.871 1.00 39.25 205 CYS A O 1
ATOM 1463 N N . ALA A 1 188 ? 3.096 6.083 44.958 1.00 28.50 206 ALA A N 1
ATOM 1464 C CA . ALA A 1 188 ? 3.056 6.037 46.402 1.00 28.51 206 ALA A CA 1
ATOM 1465 C C . ALA A 1 188 ? 4.347 5.383 46.891 1.00 27.58 206 ALA A C 1
ATOM 1466 O O . ALA A 1 188 ? 4.653 4.276 46.513 1.00 29.25 206 ALA A O 1
ATOM 1468 N N . ILE A 1 189 ? 5.124 6.087 47.697 1.00 26.44 207 ILE A N 1
ATOM 1469 C CA . ILE A 1 189 ? 6.346 5.514 48.229 1.00 25.52 207 ILE A CA 1
ATOM 1470 C C . ILE A 1 189 ? 6.180 5.153 49.713 1.00 31.21 207 ILE A C 1
ATOM 1471 O O . ILE A 1 189 ? 5.950 6.025 50.551 1.00 33.60 207 ILE A O 1
ATOM 1476 N N . PHE A 1 190 ? 6.282 3.866 50.035 1.00 28.67 208 PHE A N 1
ATOM 1477 C CA . PHE A 1 190 ? 6.186 3.432 51.425 1.00 32.81 208 PHE A CA 1
ATOM 1478 C C . PHE A 1 190 ? 7.582 3.278 52.029 1.00 35.27 208 PHE A C 1
ATOM 1479 O O . PHE A 1 190 ? 8.404 2.520 51.522 1.00 30.95 208 PHE A O 1
ATOM 1487 N N . VAL A 1 191 ? 7.837 4.008 53.111 1.00 31.62 209 VAL A N 1
ATOM 1488 C CA . VAL A 1 191 ? 9.110 3.947 53.792 1.00 22.49 209 VAL A CA 1
ATOM 1489 C C . VAL A 1 191 ? 8.987 3.140 55.064 1.00 26.70 209 VAL A C 1
ATOM 1490 O O . VAL A 1 191 ? 8.016 3.295 55.831 1.00 28.58 209 VAL A O 1
ATOM 1494 N N . THR A 1 192 ? 9.982 2.287 55.297 1.00 23.71 210 THR A N 1
ATOM 1495 C CA . THR A 1 192 ? 10.035 1.520 56.528 1.00 25.75 210 THR A CA 1
ATOM 1496 C C . THR A 1 192 ? 11.481 1.382 57.032 1.00 27.35 210 THR A C 1
ATOM 1497 O O . THR A 1 192 ? 12.444 1.365 56.261 1.00 26.05 210 THR A O 1
ATOM 1501 N N . SER A 1 193 ? 11.618 1.317 58.344 1.00 25.34 211 SER A N 1
ATOM 1502 C CA . SER A 1 193 ? 12.907 1.221 58.978 1.00 28.53 211 SER A CA 1
ATOM 1503 C C . SER A 1 193 ? 13.274 -0.241 59.085 1.00 30.24 211 SER A C 1
ATOM 1504 O O . SER A 1 193 ? 12.521 -1.035 59.638 1.00 25.54 211 SER A O 1
ATOM 1507 N N . LEU A 1 194 ? 14.441 -0.601 58.565 1.00 35.59 212 LEU A N 1
ATOM 1508 C CA . LEU A 1 194 ? 14.900 -1.974 58.690 1.00 33.69 212 LEU A CA 1
ATOM 1509 C C . LEU A 1 194 ? 15.330 -2.248 60.119 1.00 32.28 212 LEU A C 1
ATOM 1510 O O . LEU A 1 194 ? 15.245 -3.379 60.596 1.00 33.78 212 LEU A O 1
ATOM 1515 N N . ALA A 1 195 ? 15.790 -1.215 60.814 1.00 28.69 213 ALA A N 1
ATOM 1516 C CA . ALA A 1 195 ? 16.383 -1.454 62.123 1.00 36.80 213 ALA A CA 1
ATOM 1517 C C . ALA A 1 195 ? 15.351 -1.688 63.240 1.00 39.49 213 ALA A C 1
ATOM 1518 O O . ALA A 1 195 ? 15.723 -1.883 64.393 1.00 42.63 213 ALA A O 1
ATOM 1520 N N . GLU A 1 196 ? 14.066 -1.692 62.889 1.00 36.57 214 GLU A N 1
ATOM 1521 C CA . GLU A 1 196 ? 13.001 -1.861 63.870 1.00 34.81 214 GLU A CA 1
ATOM 1522 C C . GLU A 1 196 ? 12.553 -3.312 64.007 1.00 38.19 214 GLU A C 1
ATOM 1523 O O . GLU A 1 196 ? 11.580 -3.589 64.710 1.00 47.94 214 GLU A O 1
ATOM 1529 N N . TYR A 1 197 ? 13.245 -4.237 63.346 1.00 34.32 215 TYR A N 1
ATOM 1530 C CA . TYR A 1 197 ? 12.833 -5.648 63.382 1.00 38.76 215 TYR A CA 1
ATOM 1531 C C . TYR A 1 197 ? 12.728 -6.247 64.795 1.00 41.23 215 TYR A C 1
ATOM 1532 O O . TYR A 1 197 ? 12.038 -7.232 64.992 1.00 44.79 215 TYR A O 1
ATOM 1541 N N . ASP A 1 198 ? 13.394 -5.653 65.780 1.00 41.55 216 ASP A N 1
ATOM 1542 C CA . ASP A 1 198 ? 13.381 -6.213 67.131 1.00 40.94 216 ASP A CA 1
ATOM 1543 C C . ASP A 1 198 ? 12.624 -5.385 68.160 1.00 38.41 216 ASP A C 1
ATOM 1544 O O . ASP A 1 198 ? 12.769 -5.632 69.349 1.00 38.70 216 ASP A O 1
ATOM 1557 N N . LYS A 1 200 ? 9.323 -3.866 70.217 1.00 65.07 218 LYS A N 1
ATOM 1558 C CA . LYS A 1 200 ? 7.958 -4.217 70.619 1.00 67.00 218 LYS A CA 1
ATOM 1559 C C . LYS A 1 200 ? 7.083 -2.981 70.781 1.00 70.65 218 LYS A C 1
ATOM 1560 O O . LYS A 1 200 ? 7.518 -1.871 70.476 1.00 73.71 218 LYS A O 1
ATOM 1566 N N . LEU A 1 201 ? 5.852 -3.173 71.246 1.00 73.63 219 LEU A N 1
ATOM 1567 C CA . LEU A 1 201 ? 4.874 -2.086 71.250 1.00 80.33 219 LEU A CA 1
ATOM 1568 C C . LEU A 1 201 ? 3.805 -2.178 72.335 1.00 90.82 219 LEU A C 1
ATOM 1569 O O . LEU A 1 201 ? 3.984 -1.652 73.434 1.00 94.30 219 LEU A O 1
ATOM 1574 N N . TYR A 1 202 ? 2.692 -2.836 72.006 1.00 96.92 220 TYR A N 1
ATOM 1575 C CA . TYR A 1 202 ? 1.499 -2.872 72.867 1.00 103.04 220 TYR A CA 1
ATOM 1576 C C . TYR A 1 202 ? 1.254 -1.540 73.573 1.00 100.77 220 TYR A C 1
ATOM 1577 O O . TYR A 1 202 ? 1.197 -0.493 72.928 1.00 98.11 220 TYR A O 1
ATOM 1586 N N . GLY A 1 205 ? -3.241 -2.932 69.726 1.00 81.24 223 GLY A N 1
ATOM 1587 C CA . GLY A 1 205 ? -3.562 -3.981 68.776 1.00 82.52 223 GLY A CA 1
ATOM 1588 C C . GLY A 1 205 ? -2.358 -4.793 68.328 1.00 80.36 223 GLY A C 1
ATOM 1589 O O . GLY A 1 205 ? -2.320 -6.014 68.500 1.00 82.95 223 GLY A O 1
ATOM 1590 N N . ASN A 1 206 ? -1.378 -4.118 67.736 1.00 75.25 224 ASN A N 1
ATOM 1591 C CA . ASN A 1 206 ? -0.152 -4.782 67.306 1.00 76.51 224 ASN A CA 1
ATOM 1592 C C . ASN A 1 206 ? 0.837 -5.024 68.442 1.00 71.92 224 ASN A C 1
ATOM 1593 O O . ASN A 1 206 ? 0.843 -4.318 69.445 1.00 70.99 224 ASN A O 1
ATOM 1598 N N . THR A 1 207 ? 1.669 -6.041 68.268 1.00 69.15 225 THR A N 1
ATOM 1599 C CA . THR A 1 207 ? 2.619 -6.445 69.294 1.00 66.35 225 THR A CA 1
ATOM 1600 C C . THR A 1 207 ? 3.987 -5.813 69.053 1.00 57.81 225 THR A C 1
ATOM 1601 O O . THR A 1 207 ? 4.682 -5.441 69.995 1.00 65.18 225 THR A O 1
ATOM 1605 N N . SER A 1 208 ? 4.363 -5.692 67.784 1.00 44.99 226 SER A N 1
ATOM 1606 C CA . SER A 1 208 ? 5.685 -5.217 67.422 1.00 39.87 226 SER A CA 1
ATOM 1607 C C . SER A 1 208 ? 5.600 -4.098 66.393 1.00 36.88 226 SER A C 1
ATOM 1608 O O . SER A 1 208 ? 4.557 -3.911 65.763 1.00 41.92 226 SER A O 1
ATOM 1611 N N . ARG A 1 209 ? 6.689 -3.343 66.253 1.00 30.02 227 ARG A N 1
ATOM 1612 C CA . ARG A 1 209 ? 6.793 -2.318 65.228 1.00 32.70 227 ARG A CA 1
ATOM 1613 C C . ARG A 1 209 ? 6.704 -2.913 63.830 1.00 28.22 227 ARG A C 1
ATOM 1614 O O . ARG A 1 209 ? 6.119 -2.321 62.923 1.00 32.31 227 ARG A O 1
ATOM 1622 N N . LEU A 1 210 ? 7.275 -4.098 63.669 1.00 32.07 228 LEU A N 1
ATOM 1623 C CA . LEU A 1 210 ? 7.385 -4.734 62.362 1.00 32.11 228 LEU A CA 1
ATOM 1624 C C . LEU A 1 210 ? 6.007 -5.098 61.802 1.00 35.32 228 LEU A C 1
ATOM 1625 O O . LEU A 1 210 ? 5.684 -4.765 60.658 1.00 39.83 228 LEU A O 1
ATOM 1630 N N . THR A 1 211 ? 5.197 -5.760 62.619 1.00 26.31 229 THR A N 1
ATOM 1631 C CA . THR A 1 211 ? 3.841 -6.132 62.229 1.00 31.59 229 THR A CA 1
ATOM 1632 C C . THR A 1 211 ? 2.917 -4.920 62.039 1.00 33.73 229 THR A C 1
ATOM 1633 O O . THR A 1 211 ? 2.027 -4.920 61.181 1.00 36.01 229 THR A O 1
ATOM 1637 N N . GLU A 1 212 ? 3.119 -3.888 62.843 1.00 33.52 230 GLU A N 1
ATOM 1638 C CA . GLU A 1 212 ? 2.420 -2.637 62.607 1.00 37.74 230 GLU A CA 1
ATOM 1639 C C . GLU A 1 212 ? 2.794 -2.001 61.238 1.00 27.19 230 GLU A C 1
ATOM 1640 O O . GLU A 1 212 ? 1.910 -1.554 60.519 1.00 24.85 230 GLU A O 1
ATOM 1646 N N . SER A 1 213 ? 4.079 -1.966 60.865 1.00 19.15 231 SER A N 1
ATOM 1647 C CA . SER A 1 213 ? 4.432 -1.435 59.546 1.00 26.31 231 SER A CA 1
ATOM 1648 C C . SER A 1 213 ? 3.837 -2.265 58.432 1.00 28.44 231 SER A C 1
ATOM 1649 O O . SER A 1 213 ? 3.348 -1.720 57.440 1.00 30.94 231 SER A O 1
ATOM 1652 N N . ILE A 1 214 ? 3.913 -3.583 58.587 1.00 25.43 232 ILE A N 1
ATOM 1653 C CA . ILE A 1 214 ? 3.511 -4.491 57.526 1.00 29.13 232 ILE A CA 1
ATOM 1654 C C . ILE A 1 214 ? 2.035 -4.281 57.212 1.00 34.94 232 ILE A C 1
ATOM 1655 O O . ILE A 1 214 ? 1.640 -4.215 56.049 1.00 41.26 232 ILE A O 1
ATOM 1660 N N . ALA A 1 215 ? 1.225 -4.148 58.254 1.00 27.07 233 ALA A N 1
ATOM 1661 C CA . ALA A 1 215 ? -0.198 -3.990 58.065 1.00 27.98 233 ALA A CA 1
ATOM 1662 C C . ALA A 1 215 ? -0.502 -2.622 57.416 1.00 34.70 233 ALA A C 1
ATOM 1663 O O . ALA A 1 215 ? -1.421 -2.504 56.598 1.00 33.60 233 ALA A O 1
ATOM 1665 N N . VAL A 1 216 ? 0.277 -1.596 57.759 1.00 28.05 234 VAL A N 1
ATOM 1666 C CA . VAL A 1 216 ? 0.138 -0.325 57.068 1.00 28.70 234 VAL A CA 1
ATOM 1667 C C . VAL A 1 216 ? 0.356 -0.524 55.576 1.00 33.38 234 VAL A C 1
ATOM 1668 O O . VAL A 1 216 ? -0.465 -0.142 54.756 1.00 36.41 234 VAL A O 1
ATOM 1672 N N . PHE A 1 217 ? 1.478 -1.132 55.226 1.00 34.64 235 PHE A N 1
ATOM 1673 C CA . PHE A 1 217 ? 1.762 -1.408 53.829 1.00 31.91 235 PHE A CA 1
ATOM 1674 C C . PHE A 1 217 ? 0.657 -2.219 53.125 1.00 31.27 235 PHE A C 1
ATOM 1675 O O . PHE A 1 217 ? 0.247 -1.863 52.025 1.00 34.39 235 PHE A O 1
ATOM 1683 N N . LYS A 1 218 ? 0.177 -3.289 53.756 1.00 28.92 236 LYS A N 1
ATOM 1684 C CA . LYS A 1 218 ? -0.941 -4.083 53.213 1.00 29.83 236 LYS A CA 1
ATOM 1685 C C . LYS A 1 218 ? -2.192 -3.224 52.941 1.00 34.26 236 LYS A C 1
ATOM 1686 O O . LYS A 1 218 ? -2.961 -3.492 52.009 1.00 32.48 236 LYS A O 1
ATOM 1692 N N . ASP A 1 219 ? -2.392 -2.186 53.744 1.00 39.61 237 ASP A N 1
ATOM 1693 C CA . ASP A 1 219 ? -3.425 -1.204 53.430 1.00 46.79 237 ASP A CA 1
ATOM 1694 C C . ASP A 1 219 ? -3.173 -0.553 52.086 1.00 50.93 237 ASP A C 1
ATOM 1695 O O . ASP A 1 219 ? -4.034 -0.599 51.200 1.00 54.12 237 ASP A O 1
ATOM 1700 N N . ILE A 1 220 ? -1.992 0.052 51.938 1.00 44.16 238 ILE A N 1
ATOM 1701 C CA . ILE A 1 220 ? -1.639 0.758 50.707 1.00 38.07 238 ILE A CA 1
ATOM 1702 C C . ILE A 1 220 ? -1.920 -0.138 49.497 1.00 35.71 238 ILE A C 1
ATOM 1703 O O . ILE A 1 220 ? -2.570 0.266 48.537 1.00 37.72 238 ILE A O 1
ATOM 1716 N N . THR A 1 222 ? -4.027 -2.362 48.979 1.00 47.52 240 THR A N 1
ATOM 1717 C CA . THR A 1 222 ? -5.418 -2.607 48.641 1.00 53.72 240 THR A CA 1
ATOM 1718 C C . THR A 1 222 ? -6.286 -1.343 48.653 1.00 54.04 240 THR A C 1
ATOM 1719 O O . THR A 1 222 ? -7.465 -1.400 48.316 1.00 57.98 240 THR A O 1
ATOM 1723 N N . ASN A 1 223 ? -5.701 -0.209 49.027 1.00 46.49 241 ASN A N 1
ATOM 1724 C CA . ASN A 1 223 ? -6.442 1.045 49.093 1.00 42.45 241 ASN A CA 1
ATOM 1725 C C . ASN A 1 223 ? -6.970 1.450 47.720 1.00 47.55 241 ASN A C 1
ATOM 1726 O O . ASN A 1 223 ? -6.188 1.603 46.778 1.00 46.81 241 ASN A O 1
ATOM 1731 N N . GLU A 1 224 ? -8.288 1.622 47.604 1.00 48.56 242 GLU A N 1
ATOM 1732 C CA . GLU A 1 224 ? -8.894 1.894 46.298 1.00 54.27 242 GLU A CA 1
ATOM 1733 C C . GLU A 1 224 ? -8.585 3.280 45.723 1.00 48.31 242 GLU A C 1
ATOM 1734 O O . GLU A 1 224 ? -8.672 3.483 44.516 1.00 48.63 242 GLU A O 1
ATOM 1740 N N . PHE A 1 225 ? -8.205 4.230 46.567 1.00 47.56 243 PHE A N 1
ATOM 1741 C CA . PHE A 1 225 ? -7.818 5.552 46.061 1.00 45.63 243 PHE A CA 1
ATOM 1742 C C . PHE A 1 225 ? -6.406 5.541 45.494 1.00 50.25 243 PHE A C 1
ATOM 1743 O O . PHE A 1 225 ? -6.046 6.414 44.720 1.00 58.05 243 PHE A O 1
ATOM 1751 N N . LEU A 1 226 ? -5.625 4.527 45.856 1.00 46.74 244 LEU A N 1
ATOM 1752 C CA . LEU A 1 226 ? -4.258 4.414 45.380 1.00 42.97 244 LEU A CA 1
ATOM 1753 C C . LEU A 1 226 ? -4.092 3.427 44.235 1.00 46.86 244 LEU A C 1
ATOM 1754 O O . LEU A 1 226 ? -2.965 3.094 43.856 1.00 51.00 244 LEU A O 1
ATOM 1759 N N . LYS A 1 227 ? -5.197 2.932 43.697 1.00 51.39 245 LYS A N 1
ATOM 1760 C CA . LYS A 1 227 ? -5.118 2.191 42.439 1.00 62.02 245 LYS A CA 1
ATOM 1761 C C . LYS A 1 227 ? -4.592 3.150 41.372 1.00 65.14 245 LYS A C 1
ATOM 1762 O O . LYS A 1 227 ? -4.904 4.353 41.370 1.00 70.39 245 LYS A O 1
ATOM 1768 N N . GLY A 1 228 ? -3.784 2.620 40.470 1.00 57.98 246 GLY A N 1
ATOM 1769 C CA . GLY A 1 228 ? -3.215 3.438 39.430 1.00 58.87 246 GLY A CA 1
ATOM 1770 C C . GLY A 1 228 ? -1.845 3.929 39.812 1.00 56.68 246 GLY A C 1
ATOM 1771 O O . GLY A 1 228 ? -1.013 4.171 38.933 1.00 59.98 246 GLY A O 1
ATOM 1772 N N . ALA A 1 229 ? -1.604 4.066 41.117 1.00 49.29 247 ALA A N 1
ATOM 1773 C CA . ALA A 1 229 ? -0.298 4.528 41.598 1.00 40.37 247 ALA A CA 1
ATOM 1774 C C . ALA A 1 229 ? 0.743 3.420 41.663 1.00 38.33 247 ALA A C 1
ATOM 1775 O O . ALA A 1 229 ? 0.471 2.329 42.163 1.00 40.60 247 ALA A O 1
ATOM 1777 N N . VAL A 1 230 ? 1.931 3.712 41.137 1.00 42.07 248 VAL A N 1
ATOM 1778 C CA . VAL A 1 230 ? 3.094 2.835 41.281 1.00 39.08 248 VAL A CA 1
ATOM 1779 C C . VAL A 1 230 ? 3.439 2.696 42.753 1.00 35.29 248 VAL A C 1
ATOM 1780 O O . VAL A 1 230 ? 3.430 3.674 43.497 1.00 36.30 248 VAL A O 1
ATOM 1784 N N . LYS A 1 231 ? 3.765 1.483 43.173 1.00 36.83 249 LYS A N 1
ATOM 1785 C CA . LYS A 1 231 ? 4.096 1.240 44.567 1.00 33.61 249 LYS A CA 1
ATOM 1786 C C . LYS A 1 231 ? 5.584 0.941 44.733 1.00 30.41 249 LYS A C 1
ATOM 1787 O O . LYS A 1 231 ? 6.103 -0.047 44.190 1.00 35.28 249 LYS A O 1
ATOM 1793 N N . LEU A 1 232 ? 6.259 1.790 45.495 1.00 21.86 250 LEU A N 1
ATOM 1794 C CA . LEU A 1 232 ? 7.675 1.631 45.789 1.00 23.78 250 LEU A CA 1
ATOM 1795 C C . LEU A 1 232 ? 7.838 1.448 47.278 1.00 28.84 250 LEU A C 1
ATOM 1796 O O . LEU A 1 232 ? 7.069 2.008 48.059 1.00 36.53 250 LEU A O 1
ATOM 1801 N N . ILE A 1 233 ? 8.852 0.697 47.686 1.00 26.97 251 ILE A N 1
ATOM 1802 C CA . ILE A 1 233 ? 9.158 0.579 49.100 1.00 27.32 251 ILE A CA 1
ATOM 1803 C C . ILE A 1 233 ? 10.589 0.981 49.324 1.00 27.40 251 ILE A C 1
ATOM 1804 O O . ILE A 1 233 ? 11.482 0.442 48.677 1.00 34.86 251 ILE A O 1
ATOM 1809 N N . PHE A 1 234 ? 10.818 1.915 50.240 1.00 20.40 252 PHE A N 1
ATOM 1810 C CA . PHE A 1 234 ? 12.183 2.243 50.631 1.00 24.39 252 PHE A CA 1
ATOM 1811 C C . PHE A 1 234 ? 12.450 1.545 51.942 1.00 25.15 252 PHE A C 1
ATOM 1812 O O . PHE A 1 234 ? 11.844 1.851 52.965 1.00 29.94 252 PHE A O 1
ATOM 1820 N N . LEU A 1 235 ? 13.342 0.579 51.904 1.00 25.16 253 LEU A N 1
ATOM 1821 C CA . LEU A 1 235 ? 13.750 -0.108 53.107 1.00 22.18 253 LEU A CA 1
ATOM 1822 C C . LEU A 1 235 ? 14.860 0.739 53.695 1.00 24.83 253 LEU A C 1
ATOM 1823 O O . LEU A 1 235 ? 16.025 0.655 53.294 1.00 29.94 253 LEU A O 1
ATOM 1828 N N . ASN A 1 236 ? 14.489 1.574 54.645 1.00 22.17 254 ASN A N 1
ATOM 1829 C CA . ASN A 1 236 ? 15.371 2.639 55.084 1.00 26.11 254 ASN A CA 1
ATOM 1830 C C . ASN A 1 236 ? 16.217 2.257 56.286 1.00 28.61 254 ASN A C 1
ATOM 1831 O O . ASN A 1 236 ? 15.910 1.285 57.012 1.00 30.72 254 ASN A O 1
ATOM 1836 N N . LYS A 1 237 ? 17.288 3.021 56.480 1.00 21.27 255 LYS A N 1
ATOM 1837 C CA . LYS A 1 237 ? 18.221 2.805 57.586 1.00 20.46 255 LYS A CA 1
ATOM 1838 C C . LYS A 1 237 ? 19.028 1.538 57.400 1.00 25.08 255 LYS A C 1
ATOM 1839 O O . LYS A 1 237 ? 19.302 0.829 58.362 1.00 29.63 255 LYS A O 1
ATOM 1858 N N . ASP A 1 239 ? 22.114 1.325 56.784 1.00 32.99 257 ASP A N 1
ATOM 1859 C CA . ASP A 1 239 ? 23.338 1.482 57.584 1.00 40.88 257 ASP A CA 1
ATOM 1860 C C . ASP A 1 239 ? 23.158 0.982 59.024 1.00 40.95 257 ASP A C 1
ATOM 1861 O O . ASP A 1 239 ? 23.953 0.152 59.509 1.00 41.63 257 ASP A O 1
ATOM 1866 N N . LEU A 1 240 ? 22.100 1.473 59.683 1.00 33.19 258 LEU A N 1
ATOM 1867 C CA . LEU A 1 240 ? 21.789 1.117 61.063 1.00 28.38 258 LEU A CA 1
ATOM 1868 C C . LEU A 1 240 ? 21.507 -0.360 61.169 1.00 33.97 258 LEU A C 1
ATOM 1869 O O . LEU A 1 240 ? 21.892 -1.010 62.140 1.00 41.62 258 LEU A O 1
ATOM 1874 N N . PHE A 1 241 ? 20.841 -0.891 60.154 1.00 29.87 259 PHE A N 1
ATOM 1875 C CA . PHE A 1 241 ? 20.491 -2.299 60.135 1.00 35.50 259 PHE A CA 1
ATOM 1876 C C . PHE A 1 241 ? 21.724 -3.230 60.052 1.00 34.45 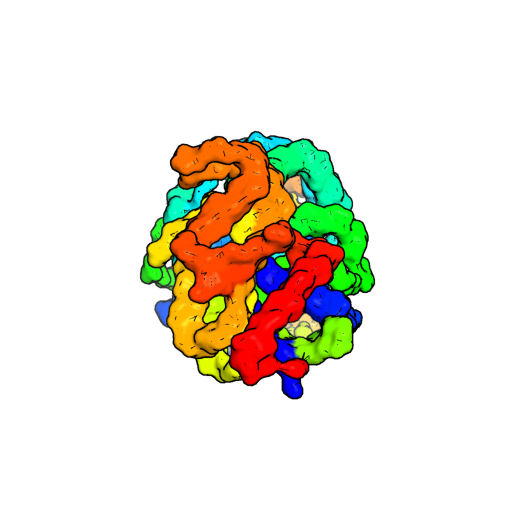259 PHE A C 1
ATOM 1877 O O . PHE A 1 241 ? 21.806 -4.201 60.788 1.00 32.66 259 PHE A O 1
ATOM 1885 N N . GLU A 1 242 ? 22.671 -2.922 59.163 1.00 37.60 260 GLU A N 1
ATOM 1886 C CA . GLU A 1 242 ? 23.923 -3.686 59.026 1.00 42.38 260 GLU A CA 1
ATOM 1887 C C . GLU A 1 242 ? 24.554 -3.878 60.395 1.00 45.27 260 GLU A C 1
ATOM 1888 O O . GLU A 1 242 ? 24.848 -4.992 60.817 1.00 47.95 260 GLU A O 1
ATOM 1894 N N . GLU A 1 243 ? 24.768 -2.754 61.070 1.00 47.48 261 GLU A N 1
ATOM 1895 C CA . GLU A 1 243 ? 25.469 -2.694 62.338 1.00 43.90 261 GLU A CA 1
ATOM 1896 C C . GLU A 1 243 ? 24.671 -3.411 63.423 1.00 45.64 261 GLU A C 1
ATOM 1897 O O . GLU A 1 243 ? 25.214 -4.222 64.190 1.00 44.30 261 GLU A O 1
ATOM 1903 N N . LYS A 1 244 ? 23.373 -3.121 63.477 1.00 45.35 262 LYS A N 1
ATOM 1904 C CA . LYS A 1 244 ? 22.514 -3.667 64.519 1.00 38.48 262 LYS A CA 1
ATOM 1905 C C . LYS A 1 244 ? 22.492 -5.187 64.485 1.00 39.10 262 LYS A C 1
ATOM 1906 O O . LYS A 1 244 ? 22.395 -5.835 65.521 1.00 38.14 262 LYS A O 1
ATOM 1912 N N . LEU A 1 245 ? 22.592 -5.735 63.280 1.00 35.42 263 LEU A N 1
ATOM 1913 C CA . LEU A 1 245 ? 22.595 -7.168 63.059 1.00 37.94 263 LEU A CA 1
ATOM 1914 C C . LEU A 1 245 ? 23.719 -7.884 63.816 1.00 47.36 263 LEU A C 1
ATOM 1915 O O . LEU A 1 245 ? 23.620 -9.091 64.102 1.00 49.68 263 LEU A O 1
ATOM 1920 N N . THR A 1 246 ? 24.777 -7.146 64.148 1.00 46.07 264 THR A N 1
ATOM 1921 C CA . THR A 1 246 ? 25.924 -7.735 64.841 1.00 47.60 264 THR A CA 1
ATOM 1922 C C . THR A 1 246 ? 25.738 -7.798 66.360 1.00 47.01 264 THR A C 1
ATOM 1923 O O . THR A 1 246 ? 26.416 -8.561 67.032 1.00 50.72 264 THR A O 1
ATOM 1927 N N . LYS A 1 247 ? 24.826 -6.993 66.897 1.00 46.39 265 LYS A N 1
ATOM 1928 C CA . LYS A 1 247 ? 24.493 -7.040 68.324 1.00 54.12 265 LYS A CA 1
ATOM 1929 C C . LYS A 1 247 ? 23.174 -7.803 68.591 1.00 56.58 265 LYS A C 1
ATOM 1930 O O . LYS A 1 247 ? 23.030 -8.481 69.605 1.00 58.35 265 LYS A O 1
ATOM 1936 N N . VAL A 1 248 ? 22.208 -7.675 67.687 1.00 51.79 266 VAL A N 1
ATOM 1937 C CA . VAL A 1 248 ? 20.956 -8.417 67.798 1.00 46.86 266 VAL A CA 1
ATOM 1938 C C . VAL A 1 248 ? 20.714 -9.267 66.553 1.00 44.14 266 VAL A C 1
ATOM 1939 O O . VAL A 1 248 ? 19.996 -8.853 65.656 1.00 45.31 266 VAL A O 1
ATOM 1943 N N . PRO A 1 249 ? 21.312 -10.462 66.490 1.00 41.99 267 PRO A N 1
ATOM 1944 C CA . PRO A 1 249 ? 21.159 -11.278 65.277 1.00 36.76 267 PRO A CA 1
ATOM 1945 C C . PRO A 1 249 ? 19.693 -11.545 64.909 1.00 32.45 267 PRO A C 1
ATOM 1946 O O . PRO A 1 249 ? 18.850 -11.708 65.801 1.00 31.60 267 PRO A O 1
ATOM 1950 N N . LEU A 1 250 ? 19.414 -11.582 63.605 1.00 26.71 268 LEU A N 1
ATOM 1951 C CA . LEU A 1 250 ? 18.060 -11.709 63.081 1.00 33.41 268 LEU A CA 1
ATOM 1952 C C . LEU A 1 250 ? 17.373 -12.988 63.544 1.00 41.07 268 LEU A C 1
ATOM 1953 O O . LEU A 1 250 ? 16.148 -13.011 63.687 1.00 42.60 268 LEU A O 1
ATOM 1958 N N . ASN A 1 251 ? 18.140 -14.054 63.776 1.00 41.73 269 ASN A N 1
ATOM 1959 C CA . ASN A 1 251 ? 17.497 -15.313 64.154 1.00 45.24 269 ASN A CA 1
ATOM 1960 C C . ASN A 1 251 ? 17.139 -15.382 65.623 1.00 46.26 269 ASN A C 1
ATOM 1961 O O . ASN A 1 251 ? 16.624 -16.399 66.078 1.00 50.88 269 ASN A O 1
ATOM 1966 N N . THR A 1 252 ? 17.406 -14.306 66.361 1.00 36.23 270 THR A N 1
ATOM 1967 C CA . THR A 1 252 ? 16.890 -14.201 67.719 1.00 40.24 270 THR A CA 1
ATOM 1968 C C . THR A 1 252 ? 15.449 -13.665 67.688 1.00 42.53 270 THR A C 1
ATOM 1969 O O . THR A 1 252 ? 14.745 -13.649 68.699 1.00 48.53 270 THR A O 1
ATOM 1973 N N . ILE A 1 253 ? 15.023 -13.228 66.513 1.00 34.74 271 ILE A N 1
ATOM 1974 C CA . ILE A 1 253 ? 13.708 -12.665 66.348 1.00 33.61 271 ILE A CA 1
ATOM 1975 C C . ILE A 1 253 ? 12.890 -13.570 65.440 1.00 35.03 271 ILE A C 1
ATOM 1976 O O . ILE A 1 253 ? 11.716 -13.805 65.686 1.00 35.19 271 ILE A O 1
ATOM 1981 N N . PHE A 1 254 ? 13.527 -14.051 64.374 1.00 36.96 272 PHE A N 1
ATOM 1982 C CA . PHE A 1 254 ? 12.978 -15.087 63.498 1.00 33.54 272 PHE A CA 1
ATOM 1983 C C . PHE A 1 254 ? 13.883 -16.319 63.494 1.00 35.97 272 PHE A C 1
ATOM 1984 O O . PHE A 1 254 ? 14.765 -16.436 62.645 1.00 36.61 272 PHE A O 1
ATOM 1992 N N . PRO A 1 255 ? 13.654 -17.256 64.425 1.00 38.41 273 PRO A N 1
ATOM 1993 C CA . PRO A 1 255 ? 14.513 -18.452 64.499 1.00 37.43 273 PRO A CA 1
ATOM 1994 C C . PRO A 1 255 ? 14.516 -19.256 63.198 1.00 46.38 273 PRO A C 1
ATOM 1995 O O . PRO A 1 255 ? 15.468 -19.983 62.934 1.00 44.54 273 PRO A O 1
ATOM 1999 N N . GLU A 1 256 ? 13.478 -19.086 62.382 1.00 62.50 274 GLU A N 1
ATOM 2000 C CA . GLU A 1 256 ? 13.358 -19.744 61.073 1.00 71.65 274 GLU A CA 1
ATOM 2001 C C . GLU A 1 256 ? 14.169 -19.029 59.997 1.00 72.05 274 GLU A C 1
ATOM 2002 O O . GLU A 1 256 ? 13.766 -18.997 58.826 1.00 76.77 274 GLU A O 1
ATOM 2008 N N . TYR A 1 257 ? 15.291 -18.435 60.396 1.00 66.01 275 TYR A N 1
ATOM 2009 C CA . TYR A 1 257 ? 16.114 -17.658 59.481 1.00 52.47 275 TYR A CA 1
ATOM 2010 C C . TYR A 1 257 ? 17.571 -18.115 59.561 1.00 49.64 275 TYR A C 1
ATOM 2011 O O . TYR A 1 257 ? 18.134 -18.265 60.647 1.00 47.60 275 TYR A O 1
ATOM 2020 N N . THR A 1 258 ? 18.179 -18.326 58.400 1.00 42.32 276 THR A N 1
ATOM 2021 C CA . THR A 1 258 ? 19.483 -18.965 58.349 1.00 48.10 276 THR A CA 1
ATOM 2022 C C . THR A 1 258 ? 20.561 -18.155 57.617 1.00 54.47 276 THR A C 1
ATOM 2023 O O . THR A 1 258 ? 21.553 -18.722 57.170 1.00 53.35 276 THR A O 1
ATOM 2027 N N . GLY A 1 259 ? 20.374 -16.840 57.507 1.00 53.23 277 GLY A N 1
ATOM 2028 C CA . GLY A 1 259 ? 21.261 -16.004 56.717 1.00 49.29 277 GLY A CA 1
ATOM 2029 C C . GLY A 1 259 ? 22.310 -15.253 57.516 1.00 54.00 277 GLY A C 1
ATOM 2030 O O . GLY A 1 259 ? 23.210 -14.642 56.941 1.00 56.72 277 GLY A O 1
ATOM 2031 N N . GLY A 1 260 ? 22.190 -15.279 58.840 1.00 51.02 278 GLY A N 1
ATOM 2032 C CA . GLY A 1 260 ? 23.211 -14.718 59.703 1.00 48.72 278 GLY A CA 1
ATOM 2033 C C . GLY A 1 260 ? 23.536 -13.247 59.505 1.00 54.72 278 GLY A C 1
ATOM 2034 O O . GLY A 1 260 ? 22.653 -12.401 59.320 1.00 57.31 278 GLY A O 1
ATOM 2035 N N . ASP A 1 261 ? 24.831 -12.960 59.546 1.00 58.76 279 ASP A N 1
ATOM 2036 C CA . ASP A 1 261 ? 25.375 -11.608 59.572 1.00 61.93 279 ASP A CA 1
ATOM 2037 C C . ASP A 1 261 ? 25.164 -10.836 58.265 1.00 57.36 279 ASP A C 1
ATOM 2038 O O . ASP A 1 261 ? 25.436 -9.620 58.201 1.00 55.40 279 ASP A O 1
ATOM 2043 N N . ASN A 1 262 ? 24.694 -11.543 57.232 1.00 43.74 280 ASN A N 1
ATOM 2044 C CA . ASN A 1 262 ? 24.544 -10.973 55.889 1.00 37.44 280 ASN A CA 1
ATOM 2045 C C . ASN A 1 262 ? 23.372 -9.976 55.744 1.00 38.94 280 ASN A C 1
ATOM 2046 O O . ASN A 1 262 ? 22.198 -10.358 55.646 1.00 48.42 280 ASN A O 1
ATOM 2051 N N . ALA A 1 263 ? 23.706 -8.695 55.709 1.00 31.39 281 ALA A N 1
ATOM 2052 C CA . ALA A 1 263 ? 22.708 -7.652 55.767 1.00 30.83 281 ALA A CA 1
ATOM 2053 C C . ALA A 1 263 ? 21.837 -7.634 54.516 1.00 38.12 281 ALA A C 1
ATOM 2054 O O . ALA A 1 263 ? 20.686 -7.150 54.547 1.00 41.13 281 ALA A O 1
ATOM 2056 N N . VAL A 1 264 ? 22.376 -8.151 53.416 1.00 32.74 282 VAL A N 1
ATOM 2057 C CA . VAL A 1 264 ? 21.614 -8.198 52.179 1.00 37.92 282 VAL A CA 1
ATOM 2058 C C . VAL A 1 264 ? 20.535 -9.267 52.270 1.00 37.89 282 VAL A C 1
ATOM 2059 O O . VAL A 1 264 ? 19.342 -9.001 52.053 1.00 29.94 282 VAL A O 1
ATOM 2071 N N . GLY A 1 266 ? 19.417 -10.584 54.901 1.00 31.67 284 GLY A N 1
ATOM 2072 C CA . GLY A 1 266 ? 18.522 -10.223 55.989 1.00 27.23 284 GLY A CA 1
ATOM 2073 C C . GLY A 1 266 ? 17.493 -9.166 55.592 1.00 33.41 284 GLY A C 1
ATOM 2074 O O . GLY A 1 266 ? 16.344 -9.178 56.043 1.00 27.74 284 GLY A O 1
ATOM 2075 N N . ALA A 1 267 ? 17.905 -8.237 54.738 1.00 38.96 285 ALA A N 1
ATOM 2076 C CA . ALA A 1 267 ? 17.012 -7.175 54.323 1.00 33.61 285 ALA A CA 1
ATOM 2077 C C . ALA A 1 267 ? 15.966 -7.753 53.394 1.00 34.19 285 ALA A C 1
ATOM 2078 O O . ALA A 1 267 ? 14.808 -7.326 53.415 1.00 33.88 285 ALA A O 1
ATOM 2080 N N . GLN A 1 268 ? 16.373 -8.735 52.594 1.00 35.61 286 GLN A N 1
ATOM 2081 C CA . GLN A 1 268 ? 15.460 -9.441 51.682 1.00 37.48 286 GLN A CA 1
ATOM 2082 C C . GLN A 1 268 ? 14.391 -10.235 52.440 1.00 38.58 286 GLN A C 1
ATOM 2083 O O . GLN A 1 268 ? 13.213 -10.269 52.063 1.00 35.85 286 GLN A O 1
ATOM 2089 N N . TYR A 1 269 ? 14.820 -10.864 53.522 1.00 35.64 287 TYR A N 1
ATOM 2090 C CA . TYR A 1 269 ? 13.926 -11.623 54.365 1.00 35.50 287 TYR A CA 1
ATOM 2091 C C . TYR A 1 269 ? 12.824 -10.712 54.928 1.00 30.14 287 TYR A C 1
ATOM 2092 O O . TYR A 1 269 ? 11.647 -11.023 54.875 1.00 30.13 287 TYR A O 1
ATOM 2101 N N . ILE A 1 270 ? 13.216 -9.568 55.451 1.00 29.85 288 ILE A N 1
ATOM 2102 C CA . ILE A 1 270 ? 12.247 -8.590 55.897 1.00 29.62 288 ILE A CA 1
ATOM 2103 C C . ILE A 1 270 ? 11.405 -8.077 54.721 1.00 33.53 288 ILE A C 1
ATOM 2104 O O . ILE A 1 270 ? 10.176 -7.985 54.809 1.00 33.86 288 ILE A O 1
ATOM 2109 N N . GLN A 1 271 ? 12.052 -7.772 53.605 1.00 29.94 289 GLN A N 1
ATOM 2110 C CA . GLN A 1 271 ? 11.308 -7.290 52.457 1.00 27.22 289 GLN A CA 1
ATOM 2111 C C . GLN A 1 271 ? 10.221 -8.295 52.035 1.00 32.28 289 GLN A C 1
ATOM 2112 O O . GLN A 1 271 ? 9.087 -7.924 51.737 1.00 30.07 289 GLN A O 1
ATOM 2118 N N . GLN A 1 272 ? 10.573 -9.574 52.008 1.00 34.53 290 GLN A N 1
ATOM 2119 C CA . GLN A 1 272 ? 9.625 -10.586 51.584 1.00 30.48 290 GLN A CA 1
ATOM 2120 C C . GLN A 1 272 ? 8.470 -10.741 52.562 1.00 31.28 290 GLN A C 1
ATOM 2121 O O . GLN A 1 272 ? 7.397 -11.176 52.161 1.00 31.09 290 GLN A O 1
ATOM 2127 N N . LEU A 1 273 ? 8.671 -10.367 53.831 1.00 30.82 291 LEU A N 1
ATOM 2128 C CA . LEU A 1 273 ? 7.551 -10.355 54.796 1.00 28.46 291 LEU A CA 1
ATOM 2129 C C . LEU A 1 273 ? 6.507 -9.288 54.495 1.00 30.23 291 LEU A C 1
ATOM 2130 O O . LEU A 1 273 ? 5.350 -9.478 54.799 1.00 40.96 291 LEU A O 1
ATOM 2135 N N . PHE A 1 274 ? 6.924 -8.157 53.925 1.00 29.32 292 PHE A N 1
ATOM 2136 C CA . PHE A 1 274 ? 6.004 -7.114 53.467 1.00 25.04 292 PHE A CA 1
ATOM 2137 C C . PHE A 1 274 ? 5.285 -7.486 52.169 1.00 30.53 292 PHE A C 1
ATOM 2138 O O . PHE A 1 274 ? 4.129 -7.134 51.977 1.00 39.17 292 PHE A O 1
ATOM 2146 N N . THR A 1 275 ? 5.972 -8.164 51.260 1.00 31.25 293 THR A N 1
ATOM 2147 C CA . THR A 1 275 ? 5.440 -8.313 49.909 1.00 38.97 293 THR A CA 1
ATOM 2148 C C . THR A 1 275 ? 4.750 -9.655 49.566 1.00 39.06 293 THR A C 1
ATOM 2149 O O . THR A 1 275 ? 4.064 -9.752 48.548 1.00 45.40 293 THR A O 1
ATOM 2153 N N . GLY A 1 276 ? 4.912 -10.671 50.410 1.00 31.56 294 GLY A N 1
ATOM 2154 C CA . GLY A 1 276 ? 4.244 -11.949 50.202 1.00 25.99 294 GLY A CA 1
ATOM 2155 C C . GLY A 1 276 ? 4.334 -12.466 48.771 1.00 40.31 294 GLY A C 1
ATOM 2156 O O . GLY A 1 276 ? 5.424 -12.583 48.210 1.00 46.13 294 GLY A O 1
ATOM 2157 N N . LYS A 1 277 ? 3.182 -12.760 48.172 1.00 44.39 295 LYS A N 1
ATOM 2158 C CA . LYS A 1 277 ? 3.115 -13.295 46.805 1.00 45.08 295 LYS A CA 1
ATOM 2159 C C . LYS A 1 277 ? 3.150 -12.245 45.686 1.00 44.82 295 LYS A C 1
ATOM 2160 O O . LYS A 1 277 ? 3.131 -12.606 44.508 1.00 50.04 295 LYS A O 1
ATOM 2166 N N . LEU A 1 278 ? 3.154 -10.959 46.028 1.00 40.60 296 LEU A N 1
ATOM 2167 C CA . LEU A 1 278 ? 3.204 -9.923 44.989 1.00 42.40 296 LEU A CA 1
ATOM 2168 C C . LEU A 1 278 ? 4.441 -10.080 44.107 1.00 44.26 296 LEU A C 1
ATOM 2169 O O . LEU A 1 278 ? 5.485 -10.527 44.569 1.00 49.98 296 LEU A O 1
ATOM 2174 N N . GLN A 1 279 ? 4.337 -9.712 42.838 1.00 44.27 297 GLN A N 1
ATOM 2175 C CA . GLN A 1 279 ? 5.531 -9.645 41.998 1.00 47.08 297 GLN A CA 1
ATOM 2176 C C . GLN A 1 279 ? 6.342 -8.445 42.473 1.00 45.55 297 GLN A C 1
ATOM 2177 O O . GLN A 1 279 ? 5.775 -7.389 42.755 1.00 41.49 297 GLN A O 1
ATOM 2183 N N . THR A 1 280 ? 7.657 -8.595 42.580 1.00 46.06 298 THR A N 1
ATOM 2184 C CA . THR A 1 280 ? 8.484 -7.486 43.051 1.00 48.03 298 THR A CA 1
ATOM 2185 C C . THR A 1 280 ? 9.721 -7.297 42.200 1.00 48.28 298 THR A C 1
ATOM 2186 O O . THR A 1 280 ? 10.140 -8.195 41.488 1.00 50.62 298 THR A O 1
ATOM 2190 N N . GLU A 1 281 ? 10.313 -6.119 42.297 1.00 47.67 299 GLU A N 1
ATOM 2191 C CA . GLU A 1 281 ? 11.484 -5.794 41.512 1.00 50.34 299 GLU A CA 1
ATOM 2192 C C . GLU A 1 281 ? 12.392 -4.841 42.290 1.00 47.56 299 GLU A C 1
ATOM 2193 O O . GLU A 1 281 ? 11.968 -3.766 42.700 1.00 41.93 299 GLU A O 1
ATOM 2199 N N . GLU A 1 282 ? 13.636 -5.247 42.516 1.00 49.50 300 GLU A N 1
ATOM 2200 C CA . GLU A 1 282 ? 14.606 -4.334 43.087 1.00 57.14 300 GLU A CA 1
ATOM 2201 C C . GLU A 1 282 ? 15.091 -3.389 42.006 1.00 58.43 300 GLU A C 1
ATOM 2202 O O . GLU A 1 282 ? 15.492 -3.822 40.941 1.00 65.97 300 GLU A O 1
ATOM 2216 N N . ASN A 1 284 ? 17.680 -1.720 42.139 1.00 80.28 302 ASN A N 1
ATOM 2217 C CA . ASN A 1 284 ? 19.109 -2.015 42.016 1.00 94.66 302 ASN A CA 1
ATOM 2218 C C . ASN A 1 284 ? 19.325 -3.327 41.250 1.00 103.40 302 ASN A C 1
ATOM 2219 O O . ASN A 1 284 ? 19.862 -4.299 41.793 1.00 104.50 302 ASN A O 1
ATOM 2224 N N . ILE A 1 285 ? 18.889 -3.355 39.993 1.00 108.89 303 ILE A N 1
ATOM 2225 C CA . ILE A 1 285 ? 19.014 -4.551 39.168 1.00 115.59 303 ILE A CA 1
ATOM 2226 C C . ILE A 1 285 ? 18.321 -5.758 39.800 1.00 114.76 303 ILE A C 1
ATOM 2227 O O . ILE A 1 285 ? 17.671 -6.548 39.111 1.00 113.54 303 ILE A O 1
ATOM 2232 N N . GLU A 1 300 ? -0.009 -7.041 39.810 1.00 70.76 318 GLU A N 1
ATOM 2233 C CA . GLU A 1 300 ? 0.545 -5.858 40.456 1.00 73.37 318 GLU A CA 1
ATOM 2234 C C . GLU A 1 300 ? 1.982 -6.122 40.924 1.00 72.97 318 GLU A C 1
ATOM 2235 O O . GLU A 1 300 ? 2.306 -7.215 41.427 1.00 69.72 318 GLU A O 1
ATOM 2241 N N . LYS A 1 301 ? 2.832 -5.111 40.742 1.00 64.89 319 LYS A N 1
ATOM 2242 C CA . LYS A 1 301 ? 4.263 -5.252 40.957 1.00 57.64 319 LYS A CA 1
ATOM 2243 C C . LYS A 1 301 ? 4.768 -4.152 41.885 1.00 53.53 319 LYS A C 1
ATOM 2244 O O . LYS A 1 301 ? 4.388 -2.997 41.746 1.00 63.06 319 LYS A O 1
ATOM 2250 N N . VAL A 1 302 ? 5.631 -4.521 42.825 1.00 40.22 320 VAL A N 1
ATOM 2251 C CA . VAL A 1 302 ? 6.167 -3.591 43.814 1.00 35.51 320 VAL A CA 1
ATOM 2252 C C . VAL A 1 302 ? 7.677 -3.412 43.619 1.00 39.07 320 VAL A C 1
ATOM 2253 O O . VAL A 1 302 ? 8.436 -4.392 43.566 1.00 40.43 320 VAL A O 1
ATOM 2257 N N . TYR A 1 303 ? 8.118 -2.165 43.509 1.00 35.98 321 TYR A N 1
ATOM 2258 C CA . TYR A 1 303 ? 9.539 -1.886 43.328 1.00 34.45 321 TYR A CA 1
ATOM 2259 C C . TYR A 1 303 ? 10.193 -1.589 44.680 1.00 33.17 321 TYR A C 1
ATOM 2260 O O . TYR A 1 303 ? 9.643 -0.845 45.487 1.00 36.36 321 TYR A O 1
ATOM 2269 N N . THR A 1 304 ? 11.349 -2.195 44.938 1.00 28.44 322 THR A N 1
ATOM 2270 C CA . THR A 1 304 ? 11.989 -2.067 46.239 1.00 25.30 322 THR A CA 1
ATOM 2271 C C . THR A 1 304 ? 13.404 -1.561 46.098 1.00 29.74 322 THR A C 1
ATOM 2272 O O . THR A 1 304 ? 14.073 -1.816 45.097 1.00 28.03 322 THR A O 1
ATOM 2276 N N . ASN A 1 305 ? 13.861 -0.842 47.118 1.00 31.92 323 ASN A N 1
ATOM 2277 C CA . ASN A 1 305 ? 15.262 -0.468 47.198 1.00 31.66 323 ASN A CA 1
ATOM 2278 C C . ASN A 1 305 ? 15.620 -0.144 48.616 1.00 35.44 323 ASN A C 1
ATOM 2279 O O . ASN A 1 305 ? 14.861 0.510 49.319 1.00 38.45 323 ASN A O 1
ATOM 2284 N N . PRO A 1 306 ? 16.783 -0.614 49.061 1.00 33.47 324 PRO A N 1
ATOM 2285 C CA . PRO A 1 306 ? 17.174 -0.175 50.397 1.00 32.56 324 PRO A CA 1
ATOM 2286 C C . PRO A 1 306 ? 17.722 1.245 50.305 1.00 34.33 324 PRO A C 1
ATOM 2287 O O . PRO A 1 306 ? 18.199 1.679 49.244 1.00 36.24 324 PRO A O 1
ATOM 2291 N N . THR A 1 307 ? 17.622 1.975 51.406 1.00 30.20 325 THR A N 1
ATOM 2292 C CA . THR A 1 307 ? 18.098 3.342 51.438 1.00 26.16 325 THR A CA 1
ATOM 2293 C C . THR A 1 307 ? 18.771 3.722 52.760 1.00 29.10 325 THR A C 1
ATOM 2294 O O . THR A 1 307 ? 18.559 3.099 53.836 1.00 25.62 325 THR A O 1
ATOM 2298 N N . ASN A 1 308 ? 19.605 4.749 52.652 1.00 24.92 326 ASN A N 1
ATOM 2299 C CA . ASN A 1 308 ? 20.182 5.411 53.803 1.00 25.38 326 ASN A CA 1
ATOM 2300 C C . ASN A 1 308 ? 19.869 6.909 53.683 1.00 29.96 326 ASN A C 1
ATOM 2301 O O . ASN A 1 308 ? 20.608 7.678 53.065 1.00 35.02 326 ASN A O 1
ATOM 2306 N N . ALA A 1 309 ? 18.731 7.289 54.261 1.00 27.17 327 ALA A N 1
ATOM 2307 C CA . ALA A 1 309 ? 18.181 8.643 54.172 1.00 29.94 327 ALA A CA 1
ATOM 2308 C C . ALA A 1 309 ? 19.095 9.794 54.657 1.00 36.53 327 ALA A C 1
ATOM 2309 O O . ALA A 1 309 ? 18.899 10.947 54.281 1.00 41.27 327 ALA A O 1
ATOM 2311 N N . THR A 1 310 ? 20.071 9.498 55.502 1.00 34.18 328 THR A N 1
ATOM 2312 C CA . THR A 1 310 ? 20.978 10.536 55.976 1.00 39.68 328 THR A CA 1
ATOM 2313 C C . THR A 1 310 ? 22.167 10.711 55.035 1.00 41.86 328 THR A C 1
ATOM 2314 O O . THR A 1 310 ? 23.089 11.459 55.338 1.00 49.07 328 THR A O 1
ATOM 2318 N N . ASP A 1 311 ? 22.120 10.032 53.891 1.00 37.56 329 ASP A N 1
ATOM 2319 C CA . ASP A 1 311 ? 23.177 10.072 52.880 1.00 41.48 329 ASP A CA 1
ATOM 2320 C C . ASP A 1 311 ? 22.657 10.662 51.561 1.00 40.34 329 ASP A C 1
ATOM 2321 O O . ASP A 1 311 ? 22.055 9.954 50.746 1.00 38.29 329 ASP A O 1
ATOM 2326 N N . GLY A 1 312 ? 22.893 11.958 51.366 1.00 41.41 330 GLY A N 1
ATOM 2327 C CA . GLY A 1 312 ? 22.334 12.701 50.251 1.00 38.91 330 GLY A CA 1
ATOM 2328 C C . GLY A 1 312 ? 22.634 12.047 48.931 1.00 40.90 330 GLY A C 1
ATOM 2329 O O . GLY A 1 312 ? 21.769 11.914 48.065 1.00 48.20 330 GLY A O 1
ATOM 2330 N N . SER A 1 313 ? 23.877 11.624 48.796 1.00 39.77 331 SER A N 1
ATOM 2331 C CA . SER A 1 313 ? 24.336 10.907 47.624 1.00 45.44 331 SER A CA 1
ATOM 2332 C C . SER A 1 313 ? 23.502 9.650 47.335 1.00 47.21 331 SER A C 1
ATOM 2333 O O . SER A 1 313 ? 23.085 9.432 46.200 1.00 50.71 331 SER A O 1
ATOM 2336 N N . ASN A 1 314 ? 23.265 8.832 48.361 1.00 41.43 332 ASN A N 1
ATOM 2337 C CA . ASN A 1 314 ? 22.397 7.663 48.244 1.00 38.09 332 ASN A CA 1
ATOM 2338 C C . ASN A 1 314 ? 20.964 8.018 47.817 1.00 37.48 332 ASN A C 1
ATOM 2339 O O . ASN A 1 314 ? 20.424 7.425 46.895 1.00 42.64 332 ASN A O 1
ATOM 2344 N N . ILE A 1 315 ? 20.337 8.979 48.480 1.00 35.61 333 ILE A N 1
ATOM 2345 C CA . ILE A 1 315 ? 18.969 9.338 48.099 1.00 38.12 333 ILE A CA 1
ATOM 2346 C C . ILE A 1 315 ? 18.860 9.921 46.681 1.00 43.42 333 ILE A C 1
ATOM 2347 O O . ILE A 1 315 ? 17.869 9.678 45.989 1.00 45.10 333 ILE A O 1
ATOM 2352 N N . LYS A 1 316 ? 19.870 10.681 46.247 1.00 44.90 334 LYS A N 1
ATOM 2353 C CA . LYS A 1 316 ? 19.908 11.183 44.865 1.00 45.96 334 LYS A CA 1
ATOM 2354 C C . LYS A 1 316 ? 19.956 10.037 43.851 1.00 39.92 334 LYS A C 1
ATOM 2355 O O . LYS A 1 316 ? 19.138 9.962 42.945 1.00 43.24 334 LYS A O 1
ATOM 2361 N N . ARG A 1 317 ? 20.907 9.131 44.016 1.00 35.58 335 ARG A N 1
ATOM 2362 C CA . ARG A 1 317 ? 21.032 8.006 43.102 1.00 41.35 335 ARG A CA 1
ATOM 2363 C C . ARG A 1 317 ? 19.743 7.183 43.085 1.00 47.74 335 ARG A C 1
ATOM 2364 O O . ARG A 1 317 ? 19.247 6.816 42.020 1.00 52.32 335 ARG A O 1
ATOM 2372 N N . VAL A 1 318 ? 19.178 6.937 44.263 1.00 45.98 336 VAL A N 1
ATOM 2373 C CA . VAL A 1 318 ? 17.983 6.107 44.374 1.00 45.50 336 VAL A CA 1
ATOM 2374 C C . VAL A 1 318 ? 16.696 6.745 43.837 1.00 41.14 336 VAL A C 1
ATOM 2375 O O . VAL A 1 318 ? 15.889 6.085 43.182 1.00 38.54 336 VAL A O 1
ATOM 2379 N N . PHE A 1 319 ? 16.492 8.026 44.099 1.00 35.63 337 PHE A N 1
ATOM 2380 C CA . PHE A 1 319 ? 15.287 8.644 43.581 1.00 39.31 337 PHE A CA 1
ATOM 2381 C C . PHE A 1 319 ? 15.307 8.721 42.049 1.00 49.31 337 PHE A C 1
ATOM 2382 O O . PHE A 1 319 ? 14.258 8.740 41.395 1.00 44.67 337 PHE A O 1
ATOM 2398 N N . LEU A 1 321 ? 16.677 6.326 39.853 1.00 36.60 339 LEU A N 1
ATOM 2399 C CA . LEU A 1 321 ? 16.088 5.071 39.427 1.00 37.30 339 LEU A CA 1
ATOM 2400 C C . LEU A 1 321 ? 14.574 5.165 39.512 1.00 39.64 339 LEU A C 1
ATOM 2401 O O . LEU A 1 321 ? 13.862 4.764 38.589 1.00 46.40 339 LEU A O 1
ATOM 2406 N N . ALA A 1 322 ? 14.085 5.712 40.618 1.00 36.47 340 ALA A N 1
ATOM 2407 C CA . ALA A 1 322 ? 12.648 5.836 40.836 1.00 38.49 340 ALA A CA 1
ATOM 2408 C C . ALA A 1 322 ? 11.929 6.640 39.748 1.00 39.57 340 ALA A C 1
ATOM 2409 O O . ALA A 1 322 ? 10.827 6.277 39.330 1.00 39.07 340 ALA A O 1
ATOM 2411 N N . VAL A 1 323 ? 12.545 7.720 39.282 1.00 37.14 341 VAL A N 1
ATOM 2412 C CA . VAL A 1 323 ? 11.905 8.565 38.273 1.00 40.05 341 VAL A CA 1
ATOM 2413 C C . VAL A 1 323 ? 11.662 7.760 36.997 1.00 44.89 341 VAL A C 1
ATOM 2414 O O . VAL A 1 323 ? 10.594 7.852 36.365 1.00 38.74 341 VAL A O 1
ATOM 2418 N N . ASP A 1 324 ? 12.651 6.950 36.629 1.00 44.57 342 ASP A N 1
ATOM 2419 C CA . ASP A 1 324 ? 12.509 6.120 35.449 1.00 47.48 342 ASP A CA 1
ATOM 2420 C C . ASP A 1 324 ? 11.395 5.127 35.662 1.00 40.39 342 ASP A C 1
ATOM 2421 O O . ASP A 1 324 ? 10.539 4.991 34.809 1.00 47.16 342 ASP A O 1
ATOM 2426 N N . VAL A 1 325 ? 11.384 4.445 36.803 1.00 36.28 343 VAL A N 1
ATOM 2427 C CA . VAL A 1 325 ? 10.284 3.515 37.089 1.00 38.93 343 VAL A CA 1
ATOM 2428 C C . VAL A 1 325 ? 8.912 4.217 37.005 1.00 40.81 343 VAL A C 1
ATOM 2429 O O . VAL A 1 325 ? 7.975 3.694 36.409 1.00 45.38 343 VAL A O 1
ATOM 2433 N N . ILE A 1 326 ? 8.801 5.406 37.586 1.00 41.07 344 ILE A N 1
ATOM 2434 C CA . ILE A 1 326 ? 7.552 6.159 37.545 1.00 47.35 344 ILE A CA 1
ATOM 2435 C C . ILE A 1 326 ? 7.176 6.534 36.107 1.00 51.31 344 ILE A C 1
ATOM 2436 O O . ILE A 1 326 ? 6.011 6.389 35.708 1.00 46.71 344 ILE A O 1
ATOM 2449 N N . LYS A 1 328 ? 8.288 5.088 33.197 1.00 43.32 346 LYS A N 1
ATOM 2450 C CA . LYS A 1 328 ? 8.033 3.920 32.369 1.00 47.43 346 LYS A CA 1
ATOM 2451 C C . LYS A 1 328 ? 6.603 3.473 32.630 1.00 51.01 346 LYS A C 1
ATOM 2452 O O . LYS A 1 328 ? 5.794 3.308 31.716 1.00 49.52 346 LYS A O 1
ATOM 2458 N N . ASN A 1 329 ? 6.298 3.304 33.907 1.00 51.48 347 ASN A N 1
ATOM 2459 C CA . ASN A 1 329 ? 4.979 2.887 34.306 1.00 51.83 347 ASN A CA 1
ATOM 2460 C C . ASN A 1 329 ? 3.867 3.767 33.758 1.00 45.89 347 ASN A C 1
ATOM 2461 O O . ASN A 1 329 ? 2.892 3.254 33.225 1.00 41.95 347 ASN A O 1
ATOM 2474 N N . ALA A 1 331 ? 3.805 5.763 31.195 1.00 50.78 349 ALA A N 1
ATOM 2475 C CA . ALA A 1 331 ? 3.701 5.583 29.755 1.00 50.80 349 ALA A CA 1
ATOM 2476 C C . ALA A 1 331 ? 2.849 4.351 29.436 1.00 54.38 349 ALA A C 1
ATOM 2477 O O . ALA A 1 331 ? 1.888 4.430 28.656 1.00 60.42 349 ALA A O 1
ATOM 2479 N N . ALA A 1 332 ? 3.180 3.228 30.066 1.00 48.38 350 ALA A N 1
ATOM 2480 C CA . ALA A 1 332 ? 2.419 1.996 29.877 1.00 50.96 350 ALA A CA 1
ATOM 2481 C C . ALA A 1 332 ? 0.975 2.045 30.403 1.00 58.78 350 ALA A C 1
ATOM 2482 O O . ALA A 1 332 ? 0.209 1.113 30.175 1.00 65.38 350 ALA A O 1
ATOM 2484 N N . ASN A 1 333 ? 0.601 3.114 31.102 1.00 55.79 351 ASN A N 1
ATOM 2485 C CA . ASN A 1 333 ? -0.744 3.215 31.665 1.00 59.25 351 ASN A CA 1
ATOM 2486 C C . ASN A 1 333 ? -1.529 4.331 31.013 1.00 60.21 351 ASN A C 1
ATOM 2487 O O . ASN A 1 333 ? -2.571 4.747 31.527 1.00 61.16 351 ASN A O 1
ATOM 2492 N N . GLY A 1 334 ? -1.005 4.844 29.906 1.00 56.72 352 GLY A N 1
ATOM 2493 C CA . GLY A 1 334 ? -1.671 5.908 29.183 1.00 60.81 352 GLY A CA 1
ATOM 2494 C C . GLY A 1 334 ? -1.769 7.242 29.904 1.00 63.80 352 GLY A C 1
ATOM 2495 O O . GLY A 1 334 ? -2.734 7.982 29.719 1.00 63.95 352 GLY A O 1
ATOM 2496 N N . LYS A 1 335 ? -0.776 7.559 30.726 1.00 67.20 353 LYS A N 1
ATOM 2497 C CA . LYS A 1 335 ? -0.699 8.875 31.358 1.00 71.23 353 LYS A CA 1
ATOM 2498 C C . LYS A 1 335 ? 0.647 9.477 30.979 1.00 68.66 353 LYS A C 1
ATOM 2499 O O . LYS A 1 335 ? 1.623 8.739 30.877 1.00 69.42 353 LYS A O 1
ATOM 2513 N N . ARG A 1 337 ? 3.721 13.051 30.913 1.00 79.08 355 ARG A N 1
ATOM 2514 C CA . ARG A 1 337 ? 4.298 14.389 31.168 1.00 79.06 355 ARG A CA 1
ATOM 2515 C C . ARG A 1 337 ? 4.535 14.713 32.646 1.00 71.60 355 ARG A C 1
ATOM 2516 O O . ARG A 1 337 ? 5.069 15.770 32.985 1.00 64.78 355 ARG A O 1
ATOM 2524 N N . PRO B 1 5 ? -9.577 45.577 101.624 1.00 55.85 23 PRO B N 1
ATOM 2525 C CA . PRO B 1 5 ? -8.757 44.443 101.162 1.00 58.79 23 PRO B CA 1
ATOM 2526 C C . PRO B 1 5 ? -7.300 44.556 101.616 1.00 54.21 23 PRO B C 1
ATOM 2527 O O . PRO B 1 5 ? -6.512 45.269 100.990 1.00 55.60 23 PRO B O 1
ATOM 2531 N N . ILE B 1 6 ? -6.949 43.874 102.704 1.00 49.87 24 ILE B N 1
ATOM 2532 C CA . ILE B 1 6 ? -5.566 43.837 103.170 1.00 49.00 24 ILE B CA 1
ATOM 2533 C C . ILE B 1 6 ? -4.673 43.035 102.218 1.00 51.73 24 ILE B C 1
ATOM 2534 O O . ILE B 1 6 ? -4.896 41.840 102.011 1.00 55.39 24 ILE B O 1
ATOM 2539 N N . THR B 1 7 ? -3.669 43.683 101.635 1.00 49.67 25 THR B N 1
ATOM 2540 C CA . THR B 1 7 ? -2.777 42.982 100.700 1.00 52.97 25 THR B CA 1
ATOM 2541 C C . THR B 1 7 ? -1.457 42.515 101.334 1.00 48.94 25 THR B C 1
ATOM 2542 O O . THR B 1 7 ? -0.714 43.295 101.927 1.00 45.39 25 THR B O 1
ATOM 2546 N N . VAL B 1 8 ? -1.191 41.223 101.188 1.00 48.33 26 VAL B N 1
ATOM 2547 C CA . VAL B 1 8 ? -0.015 40.577 101.737 1.00 43.85 26 VAL B CA 1
ATOM 2548 C C . VAL B 1 8 ? 0.800 40.056 100.565 1.00 44.90 26 VAL B C 1
ATOM 2549 O O . VAL B 1 8 ? 0.241 39.526 99.615 1.00 46.66 26 VAL B O 1
ATOM 2561 N N . LEU B 1 10 ? 4.145 37.656 99.149 1.00 38.75 28 LEU B N 1
ATOM 2562 C CA . LEU B 1 10 ? 5.159 36.624 99.382 1.00 35.53 28 LEU B CA 1
ATOM 2563 C C . LEU B 1 10 ? 6.350 36.785 98.440 1.00 45.42 28 LEU B C 1
ATOM 2564 O O . LEU B 1 10 ? 6.189 36.764 97.222 1.00 47.80 28 LEU B O 1
ATOM 2569 N N . LEU B 1 11 ? 7.544 36.949 99.004 1.00 51.10 29 LEU B N 1
ATOM 2570 C CA . LEU B 1 11 ? 8.771 37.072 98.211 1.00 51.54 29 LEU B CA 1
ATOM 2571 C C . LEU B 1 11 ? 9.790 36.032 98.640 1.00 50.65 29 LEU B C 1
ATOM 2572 O O . LEU B 1 11 ? 9.661 35.447 99.706 1.00 55.04 29 LEU B O 1
ATOM 2577 N N . GLY B 1 12 ? 10.807 35.806 97.815 1.00 49.58 30 GLY B N 1
ATOM 2578 C CA . GLY B 1 12 ? 11.852 34.853 98.143 1.00 47.93 30 GLY B CA 1
ATOM 2579 C C . GLY B 1 12 ? 12.266 33.949 96.996 1.00 54.89 30 GLY B C 1
ATOM 2580 O O . GLY B 1 12 ? 11.493 33.705 96.068 1.00 61.47 30 GLY B O 1
ATOM 2581 N N . SER B 1 13 ? 13.496 33.447 97.065 1.00 50.74 31 SER B N 1
ATOM 2582 C CA . SER B 1 13 ? 14.054 32.575 96.033 1.00 47.20 31 SER B CA 1
ATOM 2583 C C . SER B 1 13 ? 13.130 31.428 95.660 1.00 41.64 31 SER B C 1
ATOM 2584 O O . SER B 1 13 ? 12.219 31.102 96.400 1.00 39.94 31 SER B O 1
ATOM 2587 N N . GLY B 1 14 ? 13.360 30.821 94.499 1.00 44.44 32 GLY B N 1
ATOM 2588 C CA . GLY B 1 14 ? 12.550 29.700 94.056 1.00 38.76 32 GLY B CA 1
ATOM 2589 C C . GLY B 1 14 ? 12.766 28.507 94.965 1.00 39.80 32 GLY B C 1
ATOM 2590 O O . GLY B 1 14 ? 13.862 28.317 95.473 1.00 45.41 32 GLY B O 1
ATOM 2591 N N . GLU B 1 15 ? 11.721 27.718 95.190 1.00 42.14 33 GLU B N 1
ATOM 2592 C CA . GLU B 1 15 ? 11.843 26.466 95.947 1.00 48.59 33 GLU B CA 1
ATOM 2593 C C . GLU B 1 15 ? 11.894 26.691 97.452 1.00 48.63 33 GLU B C 1
ATOM 2594 O O . GLU B 1 15 ? 12.072 25.735 98.210 1.00 49.77 33 GLU B O 1
ATOM 2600 N N . SER B 1 16 ? 11.756 27.947 97.878 1.00 39.47 34 SER B N 1
ATOM 2601 C CA . SER B 1 16 ? 11.795 28.277 99.295 1.00 36.57 34 SER B CA 1
ATOM 2602 C C . SER B 1 16 ? 10.464 27.993 100.015 1.00 45.32 34 SER B C 1
ATOM 2603 O O . SER B 1 16 ? 10.433 27.900 101.246 1.00 49.03 34 SER B O 1
ATOM 2606 N N . GLY B 1 17 ? 9.373 27.849 99.262 1.00 38.65 35 GLY B N 1
ATOM 2607 C CA . GLY B 1 17 ? 8.112 27.426 99.847 1.00 32.23 35 GLY B CA 1
ATOM 2608 C C . GLY B 1 17 ? 6.953 28.400 99.689 1.00 40.87 35 GLY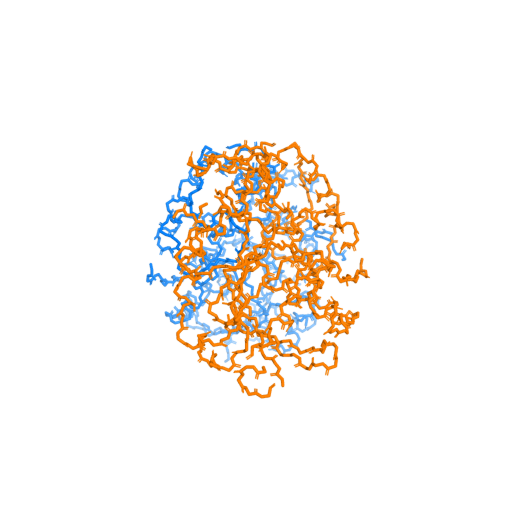 B C 1
ATOM 2609 O O . GLY B 1 17 ? 5.878 28.167 100.243 1.00 45.95 35 GLY B O 1
ATOM 2610 N N . LYS B 1 18 ? 7.160 29.479 98.929 1.00 39.39 36 LYS B N 1
ATOM 2611 C CA . LYS B 1 18 ? 6.138 30.505 98.724 1.00 35.27 36 LYS B CA 1
ATOM 2612 C C . LYS B 1 18 ? 4.783 29.943 98.250 1.00 43.51 36 LYS B C 1
ATOM 2613 O O . LYS B 1 18 ? 3.724 30.305 98.778 1.00 52.03 36 LYS B O 1
ATOM 2619 N N . SER B 1 19 ? 4.826 29.066 97.253 1.00 41.27 37 SER B N 1
ATOM 2620 C CA . SER B 1 19 ? 3.623 28.477 96.661 1.00 47.45 37 SER B CA 1
ATOM 2621 C C . SER B 1 19 ? 2.857 27.600 97.652 1.00 47.35 37 SER B C 1
ATOM 2622 O O . SER B 1 19 ? 1.623 27.586 97.681 1.00 44.34 37 SER B O 1
ATOM 2625 N N . THR B 1 20 ? 3.610 26.867 98.460 1.00 43.84 38 THR B N 1
ATOM 2626 C CA . THR B 1 20 ? 3.044 25.964 99.438 1.00 41.58 38 THR B CA 1
ATOM 2627 C C . THR B 1 20 ? 2.333 26.735 100.552 1.00 49.77 38 THR B C 1
ATOM 2628 O O . THR B 1 20 ? 1.243 26.347 101.000 1.00 49.20 38 THR B O 1
ATOM 2632 N N . ILE B 1 21 ? 2.944 27.837 100.984 1.00 44.68 39 ILE B N 1
ATOM 2633 C CA . ILE B 1 21 ? 2.310 28.721 101.949 1.00 34.93 39 ILE B CA 1
ATOM 2634 C C . ILE B 1 21 ? 0.970 29.233 101.404 1.00 40.97 39 ILE B C 1
ATOM 2635 O O . ILE B 1 21 ? -0.038 29.204 102.110 1.00 44.72 39 ILE B O 1
ATOM 2640 N N . ALA B 1 22 ? 0.963 29.687 100.150 1.00 42.72 40 ALA B N 1
ATOM 2641 C CA . ALA B 1 22 ? -0.266 30.181 99.511 1.00 48.04 40 ALA B CA 1
ATOM 2642 C C . ALA B 1 22 ? -1.374 29.120 99.458 1.00 51.98 40 ALA B C 1
ATOM 2643 O O . ALA B 1 22 ? -2.497 29.365 99.892 1.00 56.81 40 ALA B O 1
ATOM 2645 N N . LYS B 1 23 ? -1.066 27.943 98.926 1.00 51.71 41 LYS B N 1
ATOM 2646 C CA . LYS B 1 23 ? -2.051 26.869 98.899 1.00 52.88 41 LYS B CA 1
ATOM 2647 C C . LYS B 1 23 ? -2.566 26.629 100.318 1.00 51.49 41 LYS B C 1
ATOM 2648 O O . LYS B 1 23 ? -3.765 26.490 100.551 1.00 52.08 41 LYS B O 1
ATOM 2654 N N . GLN B 1 24 ? -1.642 26.614 101.268 1.00 48.87 42 GLN B N 1
ATOM 2655 C CA . GLN B 1 24 ? -1.966 26.309 102.650 1.00 41.25 42 GLN B CA 1
ATOM 2656 C C . GLN B 1 24 ? -2.976 27.312 103.170 1.00 50.87 42 GLN B C 1
ATOM 2657 O O . GLN B 1 24 ? -3.982 26.933 103.779 1.00 60.37 42 GLN B O 1
ATOM 2663 N N . LEU B 1 25 ? -2.727 28.593 102.921 1.00 45.63 43 LEU B N 1
ATOM 2664 C CA . LEU B 1 25 ? -3.698 29.616 103.292 1.00 46.71 43 LEU B CA 1
ATOM 2665 C C . LEU B 1 25 ? -5.031 29.469 102.541 1.00 50.57 43 LEU B C 1
ATOM 2666 O O . LEU B 1 25 ? -6.091 29.719 103.119 1.00 52.37 43 LEU B O 1
ATOM 2671 N N . LYS B 1 26 ? -4.991 29.061 101.272 1.00 46.68 44 LYS B N 1
ATOM 2672 C CA . LYS B 1 26 ? -6.233 28.905 100.507 1.00 53.09 44 LYS B CA 1
ATOM 2673 C C . LYS B 1 26 ? -7.082 27.793 101.120 1.00 52.92 44 LYS B C 1
ATOM 2674 O O . LYS B 1 26 ? -8.305 27.818 101.057 1.00 50.99 44 LYS B O 1
ATOM 2680 N N . ILE B 1 27 ? -6.411 26.821 101.725 1.00 50.17 45 ILE B N 1
ATOM 2681 C CA . ILE B 1 27 ? -7.072 25.724 102.413 1.00 50.39 45 ILE B CA 1
ATOM 2682 C C . ILE B 1 27 ? -7.572 26.133 103.808 1.00 56.46 45 ILE B C 1
ATOM 2683 O O . ILE B 1 27 ? -8.661 25.733 104.217 1.00 60.72 45 ILE B O 1
ATOM 2688 N N . LEU B 1 28 ? -6.785 26.931 104.530 1.00 54.73 46 LEU B N 1
ATOM 2689 C CA . LEU B 1 28 ? -7.154 27.342 105.889 1.00 53.64 46 LEU B CA 1
ATOM 2690 C C . LEU B 1 28 ? -8.292 28.372 105.912 1.00 55.79 46 LEU B C 1
ATOM 2691 O O . LEU B 1 28 ? -9.138 28.349 106.806 1.00 53.14 46 LEU B O 1
ATOM 2696 N N . PHE B 1 29 ? -8.313 29.280 104.942 1.00 59.44 47 PHE B N 1
ATOM 2697 C CA . PHE B 1 29 ? -9.418 30.231 104.849 1.00 71.24 47 PHE B CA 1
ATOM 2698 C C . PHE B 1 29 ? -9.469 31.041 103.558 1.00 75.03 47 PHE B C 1
ATOM 2699 O O . PHE B 1 29 ? -9.125 32.218 103.572 1.00 85.60 47 PHE B O 1
ATOM 2707 N N . GLY B 1 30 ? -9.938 30.439 102.466 1.00 62.97 48 GLY B N 1
ATOM 2708 C CA . GLY B 1 30 ? -10.450 29.089 102.504 1.00 61.89 48 GLY B CA 1
ATOM 2709 C C . GLY B 1 30 ? -11.291 28.669 101.305 1.00 63.32 48 GLY B C 1
ATOM 2710 O O . GLY B 1 30 ? -11.396 29.370 100.286 1.00 55.53 48 GLY B O 1
ATOM 2711 N N . GLY B 1 31 ? -11.909 27.503 101.445 1.00 66.16 49 GLY B N 1
ATOM 2712 C CA . GLY B 1 31 ? -12.688 26.918 100.377 1.00 72.89 49 GLY B CA 1
ATOM 2713 C C . GLY B 1 31 ? -11.883 25.764 99.839 1.00 73.39 49 GLY B C 1
ATOM 2714 O O . GLY B 1 31 ? -12.416 24.854 99.191 1.00 75.14 49 GLY B O 1
ATOM 2715 N N . GLY B 1 32 ? -10.584 25.816 100.127 1.00 67.14 50 GLY B N 1
ATOM 2716 C CA . GLY B 1 32 ? -9.656 24.779 99.723 1.00 62.35 50 GLY B CA 1
ATOM 2717 C C . GLY B 1 32 ? -9.721 24.519 98.237 1.00 59.91 50 GLY B C 1
ATOM 2718 O O . GLY B 1 32 ? -9.940 25.431 97.444 1.00 58.61 50 GLY B O 1
ATOM 2719 N N . PHE B 1 33 ? -9.543 23.263 97.860 1.00 62.14 51 PHE B N 1
ATOM 2720 C CA . PHE B 1 33 ? -9.504 22.913 96.453 1.00 67.95 51 PHE B CA 1
ATOM 2721 C C . PHE B 1 33 ? -10.562 21.868 96.105 1.00 72.28 51 PHE B C 1
ATOM 2722 O O . PHE B 1 33 ? -10.453 20.699 96.480 1.00 71.25 51 PHE B O 1
ATOM 2730 N N . PRO B 1 34 ? -11.615 22.304 95.403 1.00 79.64 52 PRO B N 1
ATOM 2731 C CA . PRO B 1 34 ? -12.646 21.390 94.898 1.00 81.55 52 PRO B CA 1
ATOM 2732 C C . PRO B 1 34 ? -12.039 20.291 94.032 1.00 81.92 52 PRO B C 1
ATOM 2733 O O . PRO B 1 34 ? -11.066 20.539 93.323 1.00 81.24 52 PRO B O 1
ATOM 2737 N N . GLU B 1 35 ? -12.610 19.093 94.113 1.00 88.45 53 GLU B N 1
ATOM 2738 C CA . GLU B 1 35 ? -12.200 17.946 93.298 1.00 96.21 53 GLU B CA 1
ATOM 2739 C C . GLU B 1 35 ? -11.833 18.320 91.857 1.00 101.98 53 GLU B C 1
ATOM 2740 O O . GLU B 1 35 ? -10.763 17.956 91.358 1.00 103.35 53 GLU B O 1
ATOM 2746 N N . GLN B 1 36 ? -12.734 19.039 91.195 1.00 103.35 54 GLN B N 1
ATOM 2747 C CA . GLN B 1 36 ? -12.533 19.488 89.821 1.00 102.91 54 GLN B CA 1
ATOM 2748 C C . GLN B 1 36 ? -11.153 20.099 89.573 1.00 95.11 54 GLN B C 1
ATOM 2749 O O . GLN B 1 36 ? -10.379 19.587 88.769 1.00 91.70 54 GLN B O 1
ATOM 2755 N N . GLU B 1 37 ? -10.841 21.192 90.261 1.00 94.33 55 GLU B N 1
ATOM 2756 C CA . GLU B 1 37 ? -9.563 21.862 90.038 1.00 91.04 55 GLU B CA 1
ATOM 2757 C C . GLU B 1 37 ? -8.385 21.043 90.563 1.00 83.37 55 GLU B C 1
ATOM 2758 O O . GLU B 1 37 ? -7.257 21.205 90.094 1.00 79.34 55 GLU B O 1
ATOM 2764 N N . ARG B 1 38 ? -8.649 20.170 91.535 1.00 76.07 56 ARG B N 1
ATOM 2765 C CA . ARG B 1 38 ? -7.623 19.270 92.049 1.00 67.53 56 ARG B CA 1
ATOM 2766 C C . ARG B 1 38 ? -7.109 18.340 90.954 1.00 73.21 56 ARG B C 1
ATOM 2767 O O . ARG B 1 38 ? -5.929 17.986 90.923 1.00 73.25 56 ARG B O 1
ATOM 2775 N N . ALA B 1 39 ? -8.001 17.953 90.049 1.00 74.15 57 ALA B N 1
ATOM 2776 C CA . ALA B 1 39 ? -7.643 17.050 88.964 1.00 75.52 57 ALA B CA 1
ATOM 2777 C C . ALA B 1 39 ? -6.697 17.690 87.945 1.00 73.38 57 ALA B C 1
ATOM 2778 O O . ALA B 1 39 ? -6.057 16.986 87.161 1.00 72.09 57 ALA B O 1
ATOM 2780 N N . THR B 1 40 ? -6.613 19.020 87.963 1.00 74.20 58 THR B N 1
ATOM 2781 C CA . THR B 1 40 ? -5.787 19.764 87.009 1.00 76.96 58 THR B CA 1
ATOM 2782 C C . THR B 1 40 ? -4.284 19.622 87.287 1.00 78.34 58 THR B C 1
ATOM 2783 O O . THR B 1 40 ? -3.452 20.095 86.511 1.00 75.02 58 THR B O 1
ATOM 2787 N N . HIS B 1 41 ? -3.948 18.974 88.400 1.00 81.88 59 HIS B N 1
ATOM 2788 C CA . HIS B 1 41 ? -2.559 18.817 88.824 1.00 80.91 59 HIS B CA 1
ATOM 2789 C C . HIS B 1 41 ? -2.077 17.378 88.642 1.00 79.59 59 HIS B C 1
ATOM 2790 O O . HIS B 1 41 ? -0.910 17.070 88.891 1.00 78.54 59 HIS B O 1
ATOM 2797 N N . LYS B 1 42 ? -2.989 16.512 88.202 1.00 76.75 60 LYS B N 1
ATOM 2798 C CA . LYS B 1 42 ? -2.717 15.090 88.019 1.00 69.96 60 LYS B CA 1
ATOM 2799 C C . LYS B 1 42 ? -1.400 14.844 87.286 1.00 65.73 60 LYS B C 1
ATOM 2800 O O . LYS B 1 42 ? -0.544 14.110 87.776 1.00 62.98 60 LYS B O 1
ATOM 2806 N N . SER B 1 43 ? -1.244 15.469 86.119 1.00 63.25 61 SER B N 1
ATOM 2807 C CA . SER B 1 43 ? -0.083 15.242 85.260 1.00 68.41 61 SER B CA 1
ATOM 2808 C C . SER B 1 43 ? 1.214 15.886 85.779 1.00 71.69 61 SER B C 1
ATOM 2809 O O . SER B 1 43 ? 2.306 15.345 85.587 1.00 69.08 61 SER B O 1
ATOM 2812 N N . SER B 1 44 ? 1.094 17.051 86.410 1.00 71.07 62 SER B N 1
ATOM 2813 C CA . SER B 1 44 ? 2.233 17.664 87.074 1.00 67.52 62 SER B CA 1
ATOM 2814 C C . SER B 1 44 ? 2.808 16.677 88.086 1.00 64.04 62 SER B C 1
ATOM 2815 O O . SER B 1 44 ? 4.018 16.423 88.124 1.00 63.31 62 SER B O 1
ATOM 2818 N N . ILE B 1 45 ? 1.916 16.110 88.891 1.00 61.43 63 ILE B N 1
ATOM 2819 C CA . ILE B 1 45 ? 2.287 15.159 89.930 1.00 56.81 63 ILE B CA 1
ATOM 2820 C C . ILE B 1 45 ? 2.887 13.879 89.355 1.00 56.25 63 ILE B C 1
ATOM 2821 O O . ILE B 1 45 ? 3.950 13.439 89.786 1.00 52.94 63 ILE B O 1
ATOM 2826 N N . CYS B 1 46 ? 2.205 13.298 88.371 1.00 55.55 64 CYS B N 1
ATOM 2827 C CA . CYS B 1 46 ? 2.650 12.062 87.738 1.00 56.45 64 CYS B CA 1
ATOM 2828 C C . CYS B 1 46 ? 3.999 12.219 87.066 1.00 59.66 64 CYS B C 1
ATOM 2829 O O . CYS B 1 46 ? 4.856 11.343 87.163 1.00 61.37 64 CYS B O 1
ATOM 2832 N N . SER B 1 47 ? 4.178 13.331 86.366 1.00 56.58 65 SER B N 1
ATOM 2833 C CA . SER B 1 47 ? 5.437 13.607 85.704 1.00 50.79 65 SER B CA 1
ATOM 2834 C C . SER B 1 47 ? 6.573 13.711 86.721 1.00 46.94 65 SER B C 1
ATOM 2835 O O . SER B 1 47 ? 7.688 13.251 86.456 1.00 44.42 65 SER B O 1
ATOM 2838 N N . ASN B 1 48 ? 6.291 14.303 87.884 1.00 43.09 66 ASN B N 1
ATOM 2839 C CA . ASN B 1 48 ? 7.317 14.459 88.923 1.00 44.39 66 ASN B CA 1
ATOM 2840 C C . ASN B 1 48 ? 7.806 13.139 89.518 1.00 46.87 66 ASN B C 1
ATOM 2841 O O . ASN B 1 48 ? 8.991 13.005 89.858 1.00 47.24 66 ASN B O 1
ATOM 2846 N N . VAL B 1 49 ? 6.889 12.183 89.669 1.00 43.91 67 VAL B N 1
ATOM 2847 C CA . VAL B 1 49 ? 7.232 10.840 90.147 1.00 47.16 67 VAL B CA 1
ATOM 2848 C C . VAL B 1 49 ? 8.372 10.230 89.324 1.00 49.54 67 VAL B C 1
ATOM 2849 O O . VAL B 1 49 ? 9.335 9.695 89.875 1.00 50.42 67 VAL B O 1
ATOM 2853 N N . VAL B 1 50 ? 8.257 10.336 88.003 1.00 46.39 68 VAL B N 1
ATOM 2854 C CA . VAL B 1 50 ? 9.225 9.741 87.095 1.00 49.41 68 VAL B CA 1
ATOM 2855 C C . VAL B 1 50 ? 10.514 10.557 86.979 1.00 52.57 68 VAL B C 1
ATOM 2856 O O . VAL B 1 50 ? 11.603 9.992 87.006 1.00 54.62 68 VAL B O 1
ATOM 2860 N N . THR B 1 51 ? 10.388 11.878 86.856 1.00 52.50 69 THR B N 1
ATOM 2861 C CA . THR B 1 51 ? 11.553 12.748 86.659 1.00 46.22 69 THR B CA 1
ATOM 2862 C C . THR B 1 51 ? 12.405 12.897 87.918 1.00 44.49 69 THR B C 1
ATOM 2863 O O . THR B 1 51 ? 13.623 13.038 87.832 1.00 49.26 69 THR B O 1
ATOM 2867 N N . CYS B 1 52 ? 11.774 12.873 89.086 1.00 39.99 70 CYS B N 1
ATOM 2868 C CA . CYS B 1 52 ? 12.540 12.897 90.328 1.00 37.68 70 CYS B CA 1
ATOM 2869 C C . CYS B 1 52 ? 13.358 11.628 90.434 1.00 44.50 70 CYS B C 1
ATOM 2870 O O . CYS B 1 52 ? 14.481 11.636 90.931 1.00 49.93 70 CYS B O 1
ATOM 2881 N N . ARG B 1 54 ? 14.272 9.628 87.744 1.00 40.73 72 ARG B N 1
ATOM 2882 C CA . ARG B 1 54 ? 15.282 9.718 86.710 1.00 43.95 72 ARG B CA 1
ATOM 2883 C C . ARG B 1 54 ? 16.524 10.427 87.253 1.00 45.34 72 ARG B C 1
ATOM 2884 O O . ARG B 1 54 ? 17.651 9.981 87.021 1.00 49.70 72 ARG B O 1
ATOM 2892 N N . THR B 1 55 ? 16.309 11.512 87.994 1.00 41.46 73 THR B N 1
ATOM 2893 C CA . THR B 1 55 ? 17.404 12.313 88.543 1.00 39.68 73 THR B CA 1
ATOM 2894 C C . THR B 1 55 ? 18.320 11.506 89.466 1.00 39.06 73 THR B C 1
ATOM 2895 O O . THR B 1 55 ? 19.535 11.634 89.428 1.00 43.16 73 THR B O 1
ATOM 2899 N N . LEU B 1 56 ? 17.720 10.685 90.311 1.00 37.33 74 LEU B N 1
ATOM 2900 C CA . LEU B 1 56 ? 18.473 9.842 91.209 1.00 41.41 74 LEU B CA 1
ATOM 2901 C C . LEU B 1 56 ? 19.228 8.784 90.425 1.00 47.24 74 LEU B C 1
ATOM 2902 O O . LEU B 1 56 ? 20.379 8.470 90.753 1.00 54.13 74 LEU B O 1
ATOM 2907 N N . ILE B 1 57 ? 18.594 8.237 89.386 1.00 44.22 75 ILE B N 1
ATOM 2908 C CA . ILE B 1 57 ? 19.257 7.230 88.558 1.00 44.00 75 ILE B CA 1
ATOM 2909 C C . ILE B 1 57 ? 20.504 7.798 87.867 1.00 49.62 75 ILE B C 1
ATOM 2910 O O . ILE B 1 57 ? 21.511 7.100 87.708 1.00 51.70 75 ILE B O 1
ATOM 2915 N N . GLU B 1 58 ? 20.446 9.071 87.484 1.00 50.85 76 GLU B N 1
ATOM 2916 C CA . GLU B 1 58 ? 21.588 9.717 86.846 1.00 51.64 76 GLU B CA 1
ATOM 2917 C C . GLU B 1 58 ? 22.690 10.014 87.832 1.00 46.51 76 GLU B C 1
ATOM 2918 O O . GLU B 1 58 ? 23.849 9.685 87.584 1.00 43.03 76 GLU B O 1
ATOM 2924 N N . GLN B 1 59 ? 22.328 10.644 88.946 1.00 43.99 77 GLN B N 1
ATOM 2925 C CA . GLN B 1 59 ? 23.315 11.022 89.953 1.00 40.94 77 GLN B CA 1
ATOM 2926 C C . GLN B 1 59 ? 24.017 9.807 90.548 1.00 46.06 77 GLN B C 1
ATOM 2927 O O . GLN B 1 59 ? 25.165 9.899 90.967 1.00 51.41 77 GLN B O 1
ATOM 2933 N N . SER B 1 60 ? 23.345 8.663 90.578 1.00 43.47 78 SER B N 1
ATOM 2934 C CA . SER B 1 60 ? 24.009 7.455 91.063 1.00 43.25 78 SER B CA 1
ATOM 2935 C C . SER B 1 60 ? 25.169 7.075 90.128 1.00 39.88 78 SER B C 1
ATOM 2936 O O . SER B 1 60 ? 26.238 6.683 90.574 1.00 43.74 78 SER B O 1
ATOM 2939 N N . ALA B 1 61 ? 24.958 7.189 88.828 1.00 36.41 79 ALA B N 1
ATOM 2940 C CA . ALA B 1 61 ? 26.068 7.075 87.879 1.00 41.71 79 ALA B CA 1
ATOM 2941 C C . ALA B 1 61 ? 27.162 8.124 88.137 1.00 48.93 79 ALA B C 1
ATOM 2942 O O . ALA B 1 61 ? 28.349 7.800 88.191 1.00 52.53 79 ALA B O 1
ATOM 2944 N N . ILE B 1 62 ? 26.741 9.377 88.293 1.00 49.61 80 ILE B N 1
ATOM 2945 C CA . ILE B 1 62 ? 27.640 10.510 88.477 1.00 48.68 80 ILE B CA 1
ATOM 2946 C C . ILE B 1 62 ? 28.391 10.503 89.814 1.00 51.15 80 ILE B C 1
ATOM 2947 O O . ILE B 1 62 ? 29.542 10.941 89.885 1.00 60.02 80 ILE B O 1
ATOM 2952 N N . LEU B 1 63 ? 27.754 10.003 90.866 1.00 46.02 81 LEU B N 1
ATOM 2953 C CA . LEU B 1 63 ? 28.381 9.978 92.186 1.00 44.39 81 LEU B CA 1
ATOM 2954 C C . LEU B 1 63 ? 28.964 8.602 92.538 1.00 49.52 81 LEU B C 1
ATOM 2955 O O . LEU B 1 63 ? 29.435 8.386 93.658 1.00 52.17 81 LEU B O 1
ATOM 2960 N N . ASN B 1 64 ? 28.939 7.684 91.574 1.00 50.69 82 ASN B N 1
ATOM 2961 C CA . ASN B 1 64 ? 29.448 6.324 91.761 1.00 54.88 82 ASN B CA 1
ATOM 2962 C C . ASN B 1 64 ? 28.737 5.528 92.864 1.00 57.97 82 ASN B C 1
ATOM 2963 O O . ASN B 1 64 ? 29.359 5.102 93.835 1.00 61.02 82 ASN B O 1
ATOM 2968 N N . HIS B 1 65 ? 27.433 5.323 92.720 1.00 54.83 83 HIS B N 1
ATOM 2969 C CA . HIS B 1 65 ? 26.734 4.445 93.640 1.00 53.33 83 HIS B CA 1
ATOM 2970 C C . HIS B 1 65 ? 26.003 3.338 92.910 1.00 52.68 83 HIS B C 1
ATOM 2971 O O . HIS B 1 65 ? 24.817 3.458 92.637 1.00 55.66 83 HIS B O 1
ATOM 2978 N N . PRO B 1 66 ? 26.706 2.232 92.625 1.00 52.49 84 PRO B N 1
ATOM 2979 C CA . PRO B 1 66 ? 26.123 1.138 91.833 1.00 55.47 84 PRO B CA 1
ATOM 2980 C C . PRO B 1 66 ? 24.725 0.757 92.315 1.00 61.77 84 PRO B C 1
ATOM 2981 O O . PRO B 1 66 ? 24.474 0.698 93.523 1.00 60.01 84 PRO B O 1
ATOM 2993 N N . LYS B 1 68 ? 21.753 -2.157 92.352 1.00 82.31 86 LYS B N 1
ATOM 2994 C CA . LYS B 1 68 ? 21.538 -3.593 92.184 1.00 83.88 86 LYS B CA 1
ATOM 2995 C C . LYS B 1 68 ? 20.339 -3.822 91.266 1.00 81.64 86 LYS B C 1
ATOM 2996 O O . LYS B 1 68 ? 20.338 -4.742 90.448 1.00 83.52 86 LYS B O 1
ATOM 3002 N N . TYR B 1 69 ? 19.326 -2.967 91.401 1.00 77.17 87 TYR B N 1
ATOM 3003 C CA . TYR B 1 69 ? 18.081 -3.128 90.655 1.00 75.39 87 TYR B CA 1
ATOM 3004 C C . TYR B 1 69 ? 18.160 -2.547 89.250 1.00 75.53 87 TYR B C 1
ATOM 3005 O O . TYR B 1 69 ? 18.629 -1.425 89.047 1.00 76.81 87 TYR B O 1
ATOM 3014 N N . GLN B 1 70 ? 17.676 -3.318 88.288 1.00 69.94 88 GLN B N 1
ATOM 3015 C CA . GLN B 1 70 ? 17.705 -2.910 86.905 1.00 59.71 88 GLN B CA 1
ATOM 3016 C C . GLN B 1 70 ? 16.286 -2.759 86.389 1.00 66.19 88 GLN B C 1
ATOM 3017 O O . GLN B 1 70 ? 15.686 -3.731 85.932 1.00 68.70 88 GLN B O 1
ATOM 3023 N N . PRO B 1 71 ? 15.746 -1.529 86.442 1.00 66.52 89 PRO B N 1
ATOM 3024 C CA . PRO B 1 71 ? 14.354 -1.286 86.046 1.00 72.60 89 PRO B CA 1
ATOM 3025 C C . PRO B 1 71 ? 14.148 -1.614 84.572 1.00 82.70 89 PRO B C 1
ATOM 3026 O O . PRO B 1 71 ? 15.118 -1.692 83.810 1.00 85.06 89 PRO B O 1
ATOM 3030 N N . LYS B 1 72 ? 12.903 -1.815 84.164 1.00 85.30 90 LYS B N 1
ATOM 3031 C CA . LYS B 1 72 ? 12.674 -2.167 82.774 1.00 86.69 90 LYS B CA 1
ATOM 3032 C C . LYS B 1 72 ? 11.429 -1.539 82.140 1.00 81.97 90 LYS B C 1
ATOM 3033 O O . LYS B 1 72 ? 11.193 -1.709 80.945 1.00 82.82 90 LYS B O 1
ATOM 3039 N N . SER B 1 73 ? 10.650 -0.797 82.920 1.00 74.65 91 SER B N 1
ATOM 3040 C CA . SER B 1 73 ? 9.510 -0.084 82.353 1.00 74.95 91 SER B CA 1
ATOM 3041 C C . SER B 1 73 ? 9.946 0.899 81.254 1.00 76.09 91 SER B C 1
ATOM 3042 O O . SER B 1 73 ? 11.133 1.192 81.091 1.00 75.93 91 SER B O 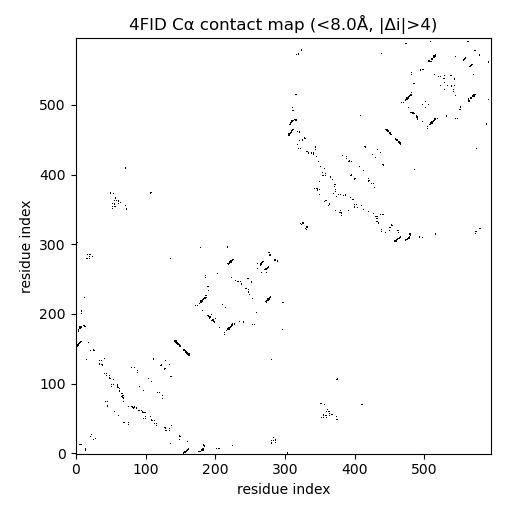1
ATOM 3045 N N . LYS B 1 74 ? 8.976 1.403 80.499 1.00 72.95 92 LYS B N 1
ATOM 3046 C CA . LYS B 1 74 ? 9.263 2.292 79.382 1.00 67.86 92 LYS B CA 1
ATOM 3047 C C . LYS B 1 74 ? 9.627 3.696 79.842 1.00 63.60 92 LYS B C 1
ATOM 3048 O O . LYS B 1 74 ? 10.230 4.464 79.088 1.00 58.56 92 LYS B O 1
ATOM 3054 N N . GLU B 1 75 ? 9.243 4.027 81.074 1.00 64.61 93 GLU B N 1
ATOM 3055 C CA . GLU B 1 75 ? 9.463 5.362 81.617 1.00 63.20 93 GLU B CA 1
ATOM 3056 C C . GLU B 1 75 ? 10.924 5.597 81.989 1.00 59.43 93 GLU B C 1
ATOM 3057 O O . GLU B 1 75 ? 11.421 6.729 81.918 1.00 53.57 93 GLU B O 1
ATOM 3063 N N . PHE B 1 76 ? 11.612 4.525 82.366 1.00 58.87 94 PHE B N 1
ATOM 3064 C CA . PHE B 1 76 ? 13.018 4.630 82.729 1.00 61.67 94 PHE B CA 1
ATOM 3065 C C . PHE B 1 76 ? 13.964 4.032 81.691 1.00 63.13 94 PHE B C 1
ATOM 3066 O O . PHE B 1 76 ? 15.108 3.711 81.995 1.00 66.41 94 PHE B O 1
ATOM 3074 N N . THR B 1 77 ? 13.484 3.901 80.463 1.00 63.72 95 THR B N 1
ATOM 3075 C CA . THR B 1 77 ? 14.337 3.461 79.368 1.00 75.30 95 THR B CA 1
ATOM 3076 C C . THR B 1 77 ? 14.444 4.545 78.293 1.00 84.38 95 THR B C 1
ATOM 3077 O O . THR B 1 77 ? 15.017 4.310 77.230 1.00 89.30 95 THR B O 1
ATOM 3081 N N . THR B 1 78 ? 13.887 5.724 78.580 1.00 88.84 96 THR B N 1
ATOM 3082 C CA . THR B 1 78 ? 13.988 6.888 77.691 1.00 87.84 96 THR B CA 1
ATOM 3083 C C . THR B 1 78 ? 14.047 8.202 78.485 1.00 88.78 96 THR B C 1
ATOM 3084 O O . THR B 1 78 ? 13.868 8.216 79.707 1.00 89.14 96 THR B O 1
ATOM 3088 N N . GLU B 1 79 ? 14.297 9.301 77.778 1.00 88.56 97 GLU B N 1
ATOM 3089 C CA . GLU B 1 79 ? 14.198 10.644 78.356 1.00 88.37 97 GLU B CA 1
ATOM 3090 C C . GLU B 1 79 ? 12.908 11.341 77.918 1.00 91.28 97 GLU B C 1
ATOM 3091 O O . GLU B 1 79 ? 12.633 12.469 78.332 1.00 91.71 97 GLU B O 1
ATOM 3097 N N . ASP B 1 80 ? 12.128 10.661 77.078 1.00 92.84 98 ASP B N 1
ATOM 3098 C CA . ASP B 1 80 ? 10.854 11.179 76.575 1.00 90.62 98 ASP B CA 1
ATOM 3099 C C . ASP B 1 80 ? 9.903 11.626 77.682 1.00 88.62 98 ASP B C 1
ATOM 3100 O O . ASP B 1 80 ? 9.911 11.068 78.776 1.00 88.07 98 ASP B O 1
ATOM 3105 N N . PRO B 1 81 ? 9.069 12.634 77.392 1.00 87.87 99 PRO B N 1
ATOM 3106 C CA . PRO B 1 81 ? 8.068 13.086 78.359 1.00 87.86 99 PRO B CA 1
ATOM 3107 C C . PRO B 1 81 ? 7.135 11.940 78.727 1.00 90.78 99 PRO B C 1
ATOM 3108 O O . PRO B 1 81 ? 7.070 10.953 77.995 1.00 91.64 99 PRO B O 1
ATOM 3112 N N . VAL B 1 82 ? 6.422 12.074 79.840 1.00 93.27 100 VAL B N 1
ATOM 3113 C CA . VAL B 1 82 ? 5.629 10.971 80.380 1.00 99.19 100 VAL B CA 1
ATOM 3114 C C . VAL B 1 82 ? 4.219 10.855 79.787 1.00 102.92 100 VAL B C 1
ATOM 3115 O O . VAL B 1 82 ? 3.324 11.616 80.145 1.00 104.22 100 VAL B O 1
ATOM 3119 N N . THR B 1 83 ? 4.032 9.898 78.881 1.00 105.46 101 THR B N 1
ATOM 3120 C CA . THR B 1 83 ? 2.705 9.566 78.370 1.00 107.55 101 THR B CA 1
ATOM 3121 C C . THR B 1 83 ? 1.805 9.264 79.549 1.00 109.54 101 THR B C 1
ATOM 3122 O O . THR B 1 83 ? 2.021 8.280 80.248 1.00 107.91 101 THR B O 1
ATOM 3126 N N . LEU B 1 84 ? 0.788 10.093 79.759 1.00 115.49 102 LEU B N 1
ATOM 3127 C CA . LEU B 1 84 ? 0.056 10.076 81.025 1.00 123.12 102 LEU B CA 1
ATOM 3128 C C . LEU B 1 84 ? -0.325 8.685 81.551 1.00 125.00 102 LEU B C 1
ATOM 3129 O O . LEU B 1 84 ? 0.190 8.268 82.589 1.00 127.66 102 LEU B O 1
ATOM 3134 N N . PRO B 1 85 ? -1.232 7.968 80.861 1.00 119.85 103 PRO B N 1
ATOM 3135 C CA . PRO B 1 85 ? -1.523 6.635 81.400 1.00 114.74 103 PRO B CA 1
ATOM 3136 C C . PRO B 1 85 ? -0.326 5.733 81.145 1.00 111.63 103 PRO B C 1
ATOM 3137 O O . PRO B 1 85 ? 0.101 5.627 79.997 1.00 112.79 103 PRO B O 1
ATOM 3141 N N . PHE B 1 86 ? 0.225 5.113 82.185 1.00 109.11 104 PHE B N 1
ATOM 3142 C CA . PHE B 1 86 ? 1.434 4.313 82.005 1.00 110.39 104 PHE B CA 1
ATOM 3143 C C . PHE B 1 86 ? 1.385 2.905 82.583 1.00 112.48 104 PHE B C 1
ATOM 3144 O O . PHE B 1 86 ? 0.622 2.620 83.504 1.00 112.66 104 PHE B O 1
ATOM 3152 N N . SER B 1 87 ? 2.220 2.031 82.029 1.00 115.46 105 SER B N 1
ATOM 3153 C CA . SER B 1 87 ? 2.224 0.623 82.401 1.00 121.24 105 SER B CA 1
ATOM 3154 C C . SER B 1 87 ? 3.222 0.316 83.507 1.00 120.37 105 SER B C 1
ATOM 3155 O O . SER B 1 87 ? 4.211 1.029 83.674 1.00 118.80 105 SER B O 1
ATOM 3158 N N . PRO B 1 88 ? 2.963 -0.762 84.263 1.00 120.17 106 PRO B N 1
ATOM 3159 C CA . PRO B 1 88 ? 3.959 -1.290 85.194 1.00 120.17 106 PRO B CA 1
ATOM 3160 C C . PRO B 1 88 ? 5.046 -2.010 84.395 1.00 122.14 106 PRO B C 1
ATOM 3161 O O . PRO B 1 88 ? 4.860 -2.233 83.197 1.00 123.63 106 PRO B O 1
ATOM 3165 N N . GLU B 1 89 ? 6.162 -2.355 85.030 1.00 119.93 107 GLU B N 1
ATOM 3166 C CA . GLU B 1 89 ? 6.372 -2.081 86.445 1.00 116.21 107 GLU B CA 1
ATOM 3167 C C . GLU B 1 89 ? 6.767 -0.637 86.696 1.00 108.36 107 GLU B C 1
ATOM 3168 O O . GLU B 1 89 ? 7.828 -0.384 87.244 1.00 110.08 107 GLU B O 1
ATOM 3174 N N . LEU B 1 90 ? 5.932 0.313 86.300 1.00 101.08 108 LEU B N 1
ATOM 3175 C CA . LEU B 1 90 ? 6.173 1.688 86.699 1.00 96.76 108 LEU B CA 1
ATOM 3176 C C . LEU B 1 90 ? 6.126 1.720 88.222 1.00 91.90 108 LEU B C 1
ATOM 3177 O O . LEU B 1 90 ? 7.058 2.190 88.875 1.00 94.39 108 LEU B O 1
ATOM 3182 N N . VAL B 1 91 ? 5.044 1.188 88.781 1.00 83.18 109 VAL B N 1
ATOM 3183 C CA . VAL B 1 91 ? 4.882 1.147 90.223 1.00 82.67 109 VAL B CA 1
ATOM 3184 C C . VAL B 1 91 ? 5.871 0.177 90.849 1.00 84.72 109 VAL B C 1
ATOM 3185 O O . VAL B 1 91 ? 6.376 0.414 91.943 1.00 86.70 109 VAL B O 1
ATOM 3189 N N . GLY B 1 92 ? 6.140 -0.923 90.155 1.00 83.96 110 GLY B N 1
ATOM 3190 C CA . GLY B 1 92 ? 7.127 -1.879 90.618 1.00 80.76 110 GLY B CA 1
ATOM 3191 C C . GLY B 1 92 ? 8.501 -1.240 90.614 1.00 79.69 110 GLY B C 1
ATOM 3192 O O . GLY B 1 92 ? 9.221 -1.304 91.611 1.00 79.43 110 GLY B O 1
ATOM 3193 N N . ASP B 1 93 ? 8.854 -0.617 89.488 1.00 75.77 111 ASP B N 1
ATOM 3194 C CA . ASP B 1 93 ? 10.136 0.070 89.328 1.00 73.57 111 ASP B CA 1
ATOM 3195 C C . ASP B 1 93 ? 10.342 1.157 90.377 1.00 67.22 111 ASP B C 1
ATOM 3196 O O . ASP B 1 93 ? 11.362 1.163 91.064 1.00 65.21 111 ASP B O 1
ATOM 3201 N N . VAL B 1 94 ? 9.373 2.064 90.510 1.00 64.47 112 VAL B N 1
ATOM 3202 C CA . VAL B 1 94 ? 9.458 3.134 91.512 1.00 58.96 112 VAL B CA 1
ATOM 3203 C C . VAL B 1 94 ? 9.712 2.587 92.907 1.00 58.62 112 VAL B C 1
ATOM 3204 O O . VAL B 1 94 ? 10.539 3.103 93.648 1.00 58.43 112 VAL B O 1
ATOM 3208 N N . GLU B 1 95 ? 9.005 1.525 93.259 1.00 67.55 113 GLU B N 1
ATOM 3209 C CA . GLU B 1 95 ? 9.126 0.959 94.593 1.00 74.97 113 GLU B CA 1
ATOM 3210 C C . GLU B 1 95 ? 10.411 0.145 94.800 1.00 70.41 113 GLU B C 1
ATOM 3211 O O . GLU B 1 95 ? 11.021 0.197 95.868 1.00 68.98 113 GLU B O 1
ATOM 3217 N N . ALA B 1 96 ? 10.837 -0.584 93.777 1.00 67.00 114 ALA B N 1
ATOM 3218 C CA . ALA B 1 96 ? 12.105 -1.299 93.859 1.00 67.58 114 ALA B CA 1
ATOM 3219 C C . ALA B 1 96 ? 13.273 -0.319 93.872 1.00 68.17 114 ALA B C 1
ATOM 3220 O O . ALA B 1 96 ? 14.214 -0.481 94.649 1.00 72.77 114 ALA B O 1
ATOM 3222 N N . LEU B 1 97 ? 13.198 0.700 93.016 1.00 63.29 115 LEU B N 1
ATOM 3223 C CA . LEU B 1 97 ? 14.232 1.743 92.928 1.00 61.13 115 LEU B CA 1
ATOM 3224 C C . LEU B 1 97 ? 14.408 2.542 94.223 1.00 60.63 115 LEU B C 1
ATOM 3225 O O . LEU B 1 97 ? 15.535 2.758 94.680 1.00 56.87 115 LEU B O 1
ATOM 3230 N N . TRP B 1 98 ? 13.297 2.981 94.809 1.00 59.09 116 TRP B N 1
ATOM 3231 C CA . TRP B 1 98 ? 13.363 3.762 96.039 1.00 57.09 116 TRP B CA 1
ATOM 3232 C C . TRP B 1 98 ? 14.029 2.942 97.140 1.00 61.82 116 TRP B C 1
ATOM 3233 O O . TRP B 1 98 ? 14.662 3.484 98.041 1.00 62.05 116 TRP B O 1
ATOM 3244 N N . ALA B 1 99 ? 13.918 1.624 97.030 1.00 71.81 117 ALA B N 1
ATOM 3245 C CA . ALA B 1 99 ? 14.462 0.699 98.027 1.00 72.99 117 ALA B CA 1
ATOM 3246 C C . ALA B 1 99 ? 15.915 0.295 97.739 1.00 67.66 117 ALA B C 1
ATOM 3247 O O . ALA B 1 99 ? 16.593 -0.272 98.596 1.00 65.76 117 ALA B O 1
ATOM 3249 N N . ASP B 1 100 ? 16.384 0.587 96.531 1.00 60.51 118 ASP B N 1
ATOM 3250 C CA . ASP B 1 100 ? 17.731 0.216 96.124 1.00 61.11 118 ASP B CA 1
ATOM 3251 C C . ASP B 1 100 ? 18.792 0.933 96.958 1.00 63.74 118 ASP B C 1
ATOM 3252 O O . ASP B 1 100 ? 18.649 2.111 97.284 1.00 66.07 118 ASP B O 1
ATOM 3257 N N . GLU B 1 101 ? 19.855 0.216 97.303 1.00 64.18 119 GLU B N 1
ATOM 3258 C CA . GLU B 1 101 ? 20.916 0.784 98.116 1.00 68.80 119 GLU B CA 1
ATOM 3259 C C . GLU B 1 101 ? 21.600 1.932 97.405 1.00 64.80 119 GLU B C 1
ATOM 3260 O O . GLU B 1 101 ? 21.863 2.975 98.004 1.00 69.45 119 GLU B O 1
ATOM 3266 N N . GLY B 1 102 ? 21.880 1.743 96.125 1.00 61.07 120 GLY B N 1
ATOM 3267 C CA . GLY B 1 102 ? 22.531 2.773 95.330 1.00 65.74 120 GLY B CA 1
ATOM 3268 C C . GLY B 1 102 ? 21.723 4.057 95.219 1.00 61.79 120 GLY B C 1
ATOM 3269 O O . GLY B 1 102 ? 22.276 5.167 95.244 1.00 52.68 120 GLY B O 1
ATOM 3270 N N . ILE B 1 103 ? 20.407 3.901 95.095 1.00 59.37 121 ILE B N 1
ATOM 3271 C CA . ILE B 1 103 ? 19.517 5.041 94.959 1.00 56.15 121 ILE B CA 1
ATOM 3272 C C . ILE B 1 103 ? 19.427 5.795 96.277 1.00 59.77 121 ILE B C 1
ATOM 3273 O O . ILE B 1 103 ? 19.361 7.033 96.292 1.00 59.06 121 ILE B O 1
ATOM 3278 N N . GLN B 1 104 ? 19.445 5.060 97.385 1.00 55.29 122 GLN B N 1
ATOM 3279 C CA . GLN B 1 104 ? 19.443 5.703 98.695 1.00 53.52 122 GLN B CA 1
ATOM 3280 C C . GLN B 1 104 ? 20.769 6.426 99.016 1.00 51.64 122 GLN B C 1
ATOM 3281 O O . GLN B 1 104 ? 20.762 7.494 99.637 1.00 47.59 122 GLN B O 1
ATOM 3287 N N . ALA B 1 105 ? 21.898 5.865 98.588 1.00 46.49 123 ALA B N 1
ATOM 3288 C CA . ALA B 1 105 ? 23.184 6.509 98.844 1.00 44.05 123 ALA B CA 1
ATOM 3289 C C . ALA B 1 105 ? 23.254 7.849 98.126 1.00 51.59 123 ALA B C 1
ATOM 3290 O O . ALA B 1 105 ? 23.910 8.794 98.582 1.00 56.44 123 ALA B O 1
ATOM 3292 N N . THR B 1 106 ? 22.567 7.913 96.992 1.00 51.35 124 THR B N 1
ATOM 3293 C CA . THR B 1 106 ? 22.569 9.073 96.122 1.00 45.74 124 THR B CA 1
ATOM 3294 C C . THR B 1 106 ? 21.673 10.148 96.730 1.00 51.70 124 THR B C 1
ATOM 3295 O O . THR B 1 106 ? 22.045 11.317 96.781 1.00 52.86 124 THR B O 1
ATOM 3299 N N . TYR B 1 107 ? 20.495 9.735 97.198 1.00 57.36 125 TYR B N 1
ATOM 3300 C CA . TYR B 1 107 ? 19.548 10.617 97.877 1.00 58.70 125 TYR B CA 1
ATOM 3301 C C . TYR B 1 107 ? 20.218 11.339 99.029 1.00 61.31 125 TYR B C 1
ATOM 3302 O O . TYR B 1 107 ? 20.017 12.536 99.237 1.00 61.73 125 TYR B O 1
ATOM 3311 N N . GLU B 1 108 ? 21.017 10.601 99.785 1.00 66.49 126 GLU B N 1
ATOM 3312 C CA . GLU B 1 108 ? 21.691 11.168 100.940 1.00 70.02 126 GLU B CA 1
ATOM 3313 C C . GLU B 1 108 ? 22.710 12.235 100.532 1.00 69.85 126 GLU B C 1
ATOM 3314 O O . GLU B 1 108 ? 23.201 12.983 101.371 1.00 72.79 126 GLU B O 1
ATOM 3320 N N . GLU B 1 109 ? 23.016 12.313 99.241 1.00 64.90 127 GLU B N 1
ATOM 3321 C CA . GLU B 1 109 ? 23.890 13.371 98.742 1.00 59.37 127 GLU B CA 1
ATOM 3322 C C . GLU B 1 109 ? 23.141 14.394 97.892 1.00 53.48 127 GLU B C 1
ATOM 3323 O O . GLU B 1 109 ? 23.765 15.105 97.107 1.00 45.07 127 GLU B O 1
ATOM 3329 N N . SER B 1 110 ? 21.820 14.478 98.080 1.00 57.38 128 SER B N 1
ATOM 3330 C CA . SER B 1 110 ? 20.931 15.349 97.287 1.00 60.51 128 SER B CA 1
ATOM 3331 C C . SER B 1 110 ? 21.309 16.836 97.247 1.00 64.74 128 SER B C 1
ATOM 3332 O O . SER B 1 110 ? 20.772 17.608 96.449 1.00 65.95 128 SER B O 1
ATOM 3335 N N . ALA B 1 111 ? 22.207 17.240 98.127 1.00 67.34 129 ALA B N 1
ATOM 3336 C CA . ALA B 1 111 ? 22.961 18.455 97.914 1.00 75.52 129 ALA B CA 1
ATOM 3337 C C . ALA B 1 111 ? 24.380 17.960 97.706 1.00 88.36 129 ALA B C 1
ATOM 3338 O O . ALA B 1 111 ? 24.935 17.295 98.581 1.00 101.23 129 ALA B O 1
ATOM 3340 N N . LYS B 1 112 ? 24.963 18.278 96.555 1.00 83.12 130 LYS B N 1
ATOM 3341 C CA . LYS B 1 112 ? 24.303 19.162 95.626 1.00 78.89 130 LYS B CA 1
ATOM 3342 C C . LYS B 1 112 ? 24.111 18.533 94.260 1.00 65.19 130 LYS B C 1
ATOM 3343 O O . LYS B 1 112 ? 25.055 18.300 93.510 1.00 59.48 130 LYS B O 1
ATOM 3349 N N . PHE B 1 113 ? 22.854 18.212 94.001 1.00 55.19 131 PHE B N 1
ATOM 3350 C CA . PHE B 1 113 ? 22.283 18.235 92.678 1.00 46.51 131 PHE B CA 1
ATOM 3351 C C . PHE B 1 113 ? 20.899 18.783 92.961 1.00 58.43 131 PHE B C 1
ATOM 3352 O O . PHE B 1 113 ? 20.555 19.008 94.125 1.00 66.89 131 PHE B O 1
ATOM 3360 N N . GLN B 1 114 ? 20.104 19.036 91.932 1.00 63.87 132 GLN B N 1
ATOM 3361 C CA . GLN B 1 114 ? 18.789 19.617 92.169 1.00 67.68 132 GLN B CA 1
ATOM 3362 C C . GLN B 1 114 ? 17.751 18.515 92.323 1.00 64.39 132 GLN B C 1
ATOM 3363 O O . GLN B 1 114 ? 17.464 17.779 91.371 1.00 64.05 132 GLN B O 1
ATOM 3369 N N . LEU B 1 115 ? 17.191 18.390 93.518 1.00 54.67 133 LEU B N 1
ATOM 3370 C CA . LEU B 1 115 ? 16.111 17.437 93.711 1.00 47.57 133 LEU B CA 1
ATOM 3371 C C . LEU B 1 115 ? 15.004 18.053 94.536 1.00 48.63 133 LEU B C 1
ATOM 3372 O O . LEU B 1 115 ? 15.223 18.396 95.684 1.00 54.73 133 LEU B O 1
ATOM 3377 N N . PRO B 1 116 ? 13.803 18.187 93.956 1.00 53.01 134 PRO B N 1
ATOM 3378 C CA . PRO B 1 116 ? 12.645 18.687 94.712 1.00 54.47 134 PRO B CA 1
ATOM 3379 C C . PRO B 1 116 ? 12.427 17.953 96.044 1.00 51.74 134 PRO B C 1
ATOM 3380 O O . PRO B 1 116 ? 12.724 16.762 96.170 1.00 50.72 134 PRO B O 1
ATOM 3384 N N . ASP B 1 117 ? 11.923 18.682 97.036 1.00 52.26 135 ASP B N 1
ATOM 3385 C CA . ASP B 1 117 ? 11.627 18.107 98.348 1.00 56.59 135 ASP B CA 1
ATOM 3386 C C . ASP B 1 117 ? 10.357 17.259 98.329 1.00 52.84 135 ASP B C 1
ATOM 3387 O O . ASP B 1 117 ? 9.864 16.848 99.366 1.00 52.78 135 ASP B O 1
ATOM 3392 N N . CYS B 1 118 ? 9.843 16.996 97.133 1.00 52.72 136 CYS B N 1
ATOM 3393 C CA . CYS B 1 118 ? 8.614 16.235 96.971 1.00 50.65 136 CYS B CA 1
ATOM 3394 C C . CYS B 1 118 ? 8.903 14.774 96.616 1.00 49.87 136 CYS B C 1
ATOM 3395 O O . CYS B 1 118 ? 8.001 13.931 96.642 1.00 46.78 136 CYS B O 1
ATOM 3398 N N . ALA B 1 119 ? 10.168 14.484 96.315 1.00 44.89 137 ALA B N 1
ATOM 3399 C CA . ALA B 1 119 ? 10.572 13.153 95.862 1.00 44.25 137 ALA B CA 1
ATOM 3400 C C . ALA B 1 119 ? 10.072 12.023 96.755 1.00 50.34 137 ALA B C 1
ATOM 3401 O O . ALA B 1 119 ? 9.316 11.163 96.293 1.00 55.18 137 ALA B O 1
ATOM 3403 N N . LYS B 1 120 ? 10.499 12.021 98.020 1.00 49.25 138 LYS B N 1
ATOM 3404 C CA . LYS B 1 120 ? 10.177 10.934 98.944 1.00 53.16 138 LYS B CA 1
ATOM 3405 C C . LYS B 1 120 ? 8.677 10.721 99.032 1.00 58.17 138 LYS B C 1
ATOM 3406 O O . LYS B 1 120 ? 8.185 9.620 98.800 1.00 62.74 138 LYS B O 1
ATOM 3412 N N . TYR B 1 121 ? 7.953 11.787 99.347 1.00 57.72 139 TYR B N 1
ATOM 3413 C CA . TYR B 1 121 ? 6.501 11.729 99.410 1.00 57.82 139 TYR B CA 1
ATOM 3414 C C . TYR B 1 121 ? 5.906 11.122 98.140 1.00 57.46 139 TYR B C 1
ATOM 3415 O O . TYR B 1 121 ? 5.089 10.220 98.209 1.00 58.66 139 TYR B O 1
ATOM 3424 N N . LEU B 1 122 ? 6.309 11.619 96.981 1.00 56.38 140 LEU B N 1
ATOM 3425 C CA . LEU B 1 122 ? 5.840 11.042 95.726 1.00 60.55 140 LEU B CA 1
ATOM 3426 C C . LEU B 1 122 ? 6.169 9.551 95.589 1.00 62.25 140 LEU B C 1
ATOM 3427 O O . LEU B 1 122 ? 5.314 8.757 95.211 1.00 62.43 140 LEU B O 1
ATOM 3432 N N . PHE B 1 123 ? 7.401 9.168 95.894 1.00 61.20 141 PHE B N 1
ATOM 3433 C CA . PHE B 1 123 ? 7.786 7.769 95.785 1.00 60.68 141 PHE B CA 1
ATOM 3434 C C . PHE B 1 123 ? 6.905 6.886 96.662 1.00 63.46 141 PHE B C 1
ATOM 3435 O O . PHE B 1 123 ? 6.557 5.765 96.290 1.00 65.48 141 PHE B O 1
ATOM 3443 N N . GLU B 1 124 ? 6.527 7.404 97.824 1.00 65.81 142 GLU B N 1
ATOM 3444 C CA . GLU B 1 124 ? 5.788 6.606 98.796 1.00 69.49 142 GLU B CA 1
ATOM 3445 C C . GLU B 1 124 ? 4.276 6.516 98.540 1.00 70.97 142 GLU B C 1
ATOM 3446 O O . GLU B 1 124 ? 3.596 5.670 99.119 1.00 78.03 142 GLU B O 1
ATOM 3452 N N . ASN B 1 125 ? 3.768 7.355 97.645 1.00 65.02 143 ASN B N 1
ATOM 3453 C CA . ASN B 1 125 ? 2.358 7.332 97.272 1.00 65.83 143 ASN B CA 1
ATOM 3454 C C . ASN B 1 125 ? 2.138 6.920 95.826 1.00 69.85 143 ASN B C 1
ATOM 3455 O O . ASN B 1 125 ? 1.046 7.082 95.289 1.00 68.67 143 ASN B O 1
ATOM 3460 N N . VAL B 1 126 ? 3.181 6.394 95.196 1.00 72.40 144 VAL B N 1
ATOM 3461 C CA . VAL B 1 126 ? 3.149 6.108 93.768 1.00 68.17 144 VAL B CA 1
ATOM 3462 C C . VAL B 1 126 ? 2.050 5.089 93.448 1.00 72.25 144 VAL B C 1
ATOM 3463 O O . VAL B 1 126 ? 1.413 5.149 92.394 1.00 71.53 144 VAL B O 1
ATOM 3467 N N . LYS B 1 127 ? 1.838 4.167 94.382 1.00 77.54 145 LYS B N 1
ATOM 3468 C CA . LYS B 1 127 ? 0.745 3.190 94.341 1.00 84.59 145 LYS B CA 1
ATOM 3469 C C . LYS B 1 127 ? -0.631 3.829 94.082 1.00 84.18 145 LYS B C 1
ATOM 3470 O O . LYS B 1 127 ? -1.397 3.344 93.258 1.00 83.20 145 LYS B O 1
ATOM 3476 N N . ARG B 1 128 ? -0.934 4.916 94.787 1.00 83.47 146 ARG B N 1
ATOM 3477 C CA . ARG B 1 128 ? -2.226 5.590 94.669 1.00 76.91 146 ARG B CA 1
ATOM 3478 C C . ARG B 1 128 ? -2.237 6.680 93.593 1.00 77.84 146 ARG B C 1
ATOM 3479 O O . ARG B 1 128 ? -3.296 7.079 93.114 1.00 81.89 146 ARG B O 1
ATOM 3487 N N . ILE B 1 129 ? -1.056 7.168 93.226 1.00 71.79 147 ILE B N 1
ATOM 3488 C CA . ILE B 1 129 ? -0.923 8.126 92.137 1.00 65.24 147 ILE B CA 1
ATOM 3489 C C . ILE B 1 129 ? -0.990 7.401 90.788 1.00 71.24 147 ILE B C 1
ATOM 3490 O O . ILE B 1 129 ? -1.355 7.981 89.765 1.00 73.08 147 ILE B O 1
ATOM 3495 N N . ALA B 1 130 ? -0.659 6.115 90.800 1.00 84.19 148 ALA B N 1
ATOM 3496 C CA . ALA B 1 130 ? -0.638 5.319 89.580 1.00 84.11 148 ALA B CA 1
ATOM 3497 C C . ALA B 1 130 ? -2.018 4.881 89.053 1.00 96.37 148 ALA B C 1
ATOM 3498 O O . ALA B 1 130 ? -2.148 4.564 87.868 1.00 100.75 148 ALA B O 1
ATOM 3508 N N . GLU B 1 132 ? -5.827 4.261 87.623 1.00 122.79 150 GLU B N 1
ATOM 3509 C CA . GLU B 1 132 ? -6.456 4.733 86.396 1.00 125.09 150 GLU B CA 1
ATOM 3510 C C . GLU B 1 132 ? -7.307 5.968 86.670 1.00 121.64 150 GLU B C 1
ATOM 3511 O O . GLU B 1 132 ? -7.292 6.932 85.905 1.00 124.42 150 GLU B O 1
ATOM 3517 N N . ASP B 1 133 ? -8.047 5.940 87.771 1.00 113.63 151 ASP B N 1
ATOM 3518 C CA . ASP B 1 133 ? -8.948 7.031 88.083 1.00 111.13 151 ASP B CA 1
ATOM 3519 C C . ASP B 1 133 ? -8.493 7.766 89.337 1.00 99.83 151 ASP B C 1
ATOM 3520 O O . ASP B 1 133 ? -9.289 8.010 90.239 1.00 99.98 151 ASP B O 1
ATOM 3525 N N . TYR B 1 134 ? -7.209 8.120 89.375 1.00 90.96 152 TYR B N 1
ATOM 3526 C CA . TYR B 1 134 ? -6.606 8.814 90.517 1.00 84.07 152 TYR B CA 1
ATOM 3527 C C . TYR B 1 134 ? -7.049 10.275 90.637 1.00 77.74 152 TYR B C 1
ATOM 3528 O O . TYR B 1 134 ? -7.073 11.017 89.658 1.00 81.35 152 TYR B O 1
ATOM 3537 N N . VAL B 1 135 ? -7.405 10.685 91.845 1.00 70.32 153 VAL B N 1
ATOM 3538 C CA . VAL B 1 135 ? -7.728 12.087 92.092 1.00 75.55 153 VAL B CA 1
ATOM 3539 C C . VAL B 1 135 ? -6.890 12.671 93.242 1.00 71.97 153 VAL B C 1
ATOM 3540 O O . VAL B 1 135 ? -7.010 12.246 94.395 1.00 66.26 153 VAL B O 1
ATOM 3544 N N . PRO B 1 136 ? -6.020 13.636 92.914 1.00 68.37 154 PRO B N 1
ATOM 3545 C CA . PRO B 1 136 ? -5.127 14.291 93.872 1.00 66.04 154 PRO B CA 1
ATOM 3546 C C . PRO B 1 136 ? -5.878 14.906 95.045 1.00 71.21 154 PRO B C 1
ATOM 3547 O O . PRO B 1 136 ? -6.849 15.639 94.849 1.00 74.14 154 PRO B O 1
ATOM 3551 N N . THR B 1 137 ? -5.419 14.585 96.252 1.00 70.47 155 THR B N 1
ATOM 3552 C CA . THR B 1 137 ? -5.934 15.170 97.484 1.00 67.40 155 THR B CA 1
ATOM 3553 C C . THR B 1 137 ? -5.323 16.550 97.722 1.00 67.03 155 THR B C 1
ATOM 3554 O O . THR B 1 137 ? -4.548 17.058 96.916 1.00 59.94 155 THR B O 1
ATOM 3558 N N . GLU B 1 138 ? -5.679 17.165 98.837 1.00 72.52 156 GLU B N 1
ATOM 3559 C CA . GLU B 1 138 ? -5.100 18.450 99.170 1.00 69.66 156 GLU B CA 1
ATOM 3560 C C . GLU B 1 138 ? -3.691 18.270 99.748 1.00 67.26 156 GLU B C 1
ATOM 3561 O O . GLU B 1 138 ? -2.868 19.188 99.690 1.00 59.80 156 GLU B O 1
ATOM 3567 N N . GLU B 1 139 ? -3.410 17.079 100.277 1.00 70.14 157 GLU B N 1
ATOM 3568 C CA . GLU B 1 139 ? -2.091 16.776 100.820 1.00 71.87 157 GLU B CA 1
ATOM 3569 C C . GLU B 1 139 ? -1.073 16.486 99.718 1.00 79.10 157 GLU B C 1
ATOM 3570 O O . GLU B 1 139 ? 0.083 16.881 99.828 1.00 83.25 157 GLU B O 1
ATOM 3576 N N . ASP B 1 140 ? -1.492 15.790 98.662 1.00 79.70 158 ASP B N 1
ATOM 3577 C CA . ASP B 1 140 ? -0.784 15.901 97.397 1.00 72.60 158 ASP B CA 1
ATOM 3578 C C . ASP B 1 140 ? -0.992 17.366 97.145 1.00 72.54 158 ASP B C 1
ATOM 3579 O O . ASP B 1 140 ? -1.774 17.986 97.850 1.00 84.13 158 ASP B O 1
ATOM 3584 N N . LEU B 1 141 ? -0.331 17.948 96.162 1.00 65.11 159 LEU B N 1
ATOM 3585 C CA . LEU B 1 141 ? -0.590 19.361 95.873 1.00 65.01 159 LEU B CA 1
ATOM 3586 C C . LEU B 1 141 ? 0.178 20.308 96.811 1.00 64.14 159 LEU B C 1
ATOM 3587 O O . LEU B 1 141 ? 0.806 21.261 96.349 1.00 64.51 159 LEU B O 1
ATOM 3592 N N . ILE B 1 142 ? 0.096 20.057 98.119 1.00 60.83 160 ILE B N 1
ATOM 3593 C CA . ILE B 1 142 ? 0.887 20.796 99.096 1.00 58.45 160 ILE B CA 1
ATOM 3594 C C . ILE B 1 142 ? 2.331 20.348 98.961 1.00 59.57 160 ILE B C 1
ATOM 3595 O O . ILE B 1 142 ? 3.255 21.172 98.942 1.00 56.65 160 ILE B O 1
ATOM 3600 N N . HIS B 1 143 ? 2.507 19.034 98.839 1.00 57.27 161 HIS B N 1
ATOM 3601 C CA . HIS B 1 143 ? 3.825 18.424 98.718 1.00 55.41 161 HIS B CA 1
ATOM 3602 C C . HIS B 1 143 ? 4.398 18.482 97.309 1.00 52.77 161 HIS B C 1
ATOM 3603 O O . HIS B 1 143 ? 5.599 18.358 97.130 1.00 55.32 161 HIS B O 1
ATOM 3610 N N . ASN B 1 144 ? 3.551 18.664 96.308 1.00 50.82 162 ASN B N 1
ATOM 3611 C CA . ASN B 1 144 ? 4.023 18.596 94.932 1.00 51.88 162 ASN B CA 1
ATOM 3612 C C . ASN B 1 144 ? 4.746 19.857 94.473 1.00 57.46 162 ASN B C 1
ATOM 3613 O O . ASN B 1 144 ? 4.316 20.970 94.745 1.00 60.61 162 ASN B O 1
ATOM 3618 N N . ARG B 1 145 ? 5.847 19.674 93.757 1.00 62.87 163 ARG B N 1
ATOM 3619 C CA . ARG B 1 145 ? 6.623 20.809 93.291 1.00 63.79 163 ARG B CA 1
ATOM 3620 C C . ARG B 1 145 ? 6.127 21.303 91.949 1.00 65.66 163 ARG B C 1
ATOM 3621 O O . ARG B 1 145 ? 6.225 20.609 90.950 1.00 63.94 163 ARG B O 1
ATOM 3629 N N . THR B 1 146 ? 5.593 22.516 91.941 1.00 71.97 164 THR B N 1
ATOM 3630 C CA . THR B 1 146 ? 5.062 23.107 90.725 1.00 76.56 164 THR B CA 1
ATOM 3631 C C . THR B 1 146 ? 6.015 24.171 90.209 1.00 74.80 164 THR B C 1
ATOM 3632 O O . THR B 1 146 ? 6.825 24.712 90.952 1.00 72.34 164 THR B O 1
ATOM 3636 N N . LYS B 1 147 ? 5.907 24.474 88.928 1.00 80.54 165 LYS B N 1
ATOM 3637 C CA . LYS B 1 147 ? 6.791 25.446 88.313 1.00 87.43 165 LYS B CA 1
ATOM 3638 C C . LYS B 1 147 ? 6.156 26.843 88.370 1.00 84.78 165 LYS B C 1
ATOM 3639 O O . LYS B 1 147 ? 5.615 27.329 87.379 1.00 87.83 165 LYS B O 1
ATOM 3645 N N . THR B 1 148 ? 6.206 27.480 89.536 1.00 79.46 166 THR B N 1
ATOM 3646 C CA . THR B 1 148 ? 5.598 28.802 89.694 1.00 80.00 166 THR B CA 1
ATOM 3647 C C . THR B 1 148 ? 6.552 29.947 89.370 1.00 81.86 166 THR B C 1
ATOM 3648 O O . THR B 1 148 ? 7.595 30.108 90.005 1.00 82.01 166 THR B O 1
ATOM 3652 N N . THR B 1 149 ? 6.188 30.737 88.367 1.00 78.95 167 THR B N 1
ATOM 3653 C CA . THR B 1 149 ? 6.848 32.005 88.137 1.00 72.46 167 THR B CA 1
ATOM 3654 C C . THR B 1 149 ? 5.792 33.036 87.843 1.00 63.92 167 THR B C 1
ATOM 3655 O O . THR B 1 149 ? 4.614 32.708 87.724 1.00 61.59 167 THR B O 1
ATOM 3659 N N . GLY B 1 150 ? 6.222 34.285 87.732 1.00 64.60 168 GLY B N 1
ATOM 3660 C CA . GLY B 1 150 ? 5.316 35.394 87.507 1.00 67.78 168 GLY B CA 1
ATOM 3661 C C . GLY B 1 150 ? 4.597 35.754 88.792 1.00 66.05 168 GLY B C 1
ATOM 3662 O O . GLY B 1 150 ? 4.934 35.259 89.869 1.00 64.30 168 GLY B O 1
ATOM 3663 N N . ILE B 1 151 ? 3.598 36.615 88.677 1.00 62.93 169 ILE B N 1
ATOM 3664 C CA . ILE B 1 151 ? 2.780 36.978 89.819 1.00 61.47 169 ILE B CA 1
ATOM 3665 C C . ILE B 1 151 ? 1.512 36.118 89.893 1.00 58.27 169 ILE B C 1
ATOM 3666 O O . ILE B 1 151 ? 0.789 35.968 88.916 1.00 58.24 169 ILE B O 1
ATOM 3671 N N . HIS B 1 152 ? 1.272 35.528 91.057 1.00 58.87 170 HIS B N 1
ATOM 3672 C CA . HIS B 1 152 ? 0.067 34.735 91.291 1.00 58.71 170 HIS B CA 1
ATOM 3673 C C . HIS B 1 152 ? -0.749 35.342 92.449 1.00 62.22 170 HIS B C 1
ATOM 3674 O O . HIS B 1 152 ? -0.178 35.851 93.428 1.00 58.95 170 HIS B O 1
ATOM 3681 N N . GLU B 1 153 ? -2.077 35.296 92.331 1.00 58.79 171 GLU B N 1
ATOM 3682 C CA . GLU B 1 153 ? -2.943 36.005 93.270 1.00 59.25 171 GLU B CA 1
ATOM 3683 C C . GLU B 1 153 ? -4.034 35.106 93.899 1.00 60.73 171 GLU B C 1
ATOM 3684 O O . GLU B 1 153 ? -4.607 34.256 93.227 1.00 64.31 171 GLU B O 1
ATOM 3690 N N . TYR B 1 154 ? -4.268 35.268 95.202 1.00 57.11 172 TYR B N 1
ATOM 3691 C CA . TYR B 1 154 ? -5.239 34.460 95.943 1.00 57.44 172 TYR B CA 1
ATOM 3692 C C . TYR B 1 154 ? -6.113 35.393 96.758 1.00 60.96 172 TYR B C 1
ATOM 3693 O O . TYR B 1 154 ? -5.626 36.369 97.326 1.00 62.24 172 TYR B O 1
ATOM 3702 N N . ASP B 1 155 ? -7.399 35.090 96.845 1.00 62.89 173 ASP B N 1
ATOM 3703 C CA . ASP B 1 155 ? -8.284 35.904 97.665 1.00 65.03 173 ASP B CA 1
ATOM 3704 C C . ASP B 1 155 ? -8.910 35.071 98.759 1.00 67.12 173 ASP B C 1
ATOM 3705 O O . ASP B 1 155 ? -9.346 33.953 98.509 1.00 66.48 173 ASP B O 1
ATOM 3710 N N . PHE B 1 156 ? -8.926 35.607 99.980 1.00 68.65 174 PHE B N 1
ATOM 3711 C CA . PHE B 1 156 ? -9.406 34.845 101.129 1.00 61.72 174 PHE B CA 1
ATOM 3712 C C . PHE B 1 156 ? -9.812 35.706 102.325 1.00 65.09 174 PHE B C 1
ATOM 3713 O O . PHE B 1 156 ? -9.437 36.874 102.425 1.00 66.32 174 PHE B O 1
ATOM 3721 N N . VAL B 1 157 ? -10.588 35.110 103.227 1.00 65.22 175 VAL B N 1
ATOM 3722 C CA . VAL B 1 157 ? -11.183 35.824 104.350 1.00 57.25 175 VAL B CA 1
ATOM 3723 C C . VAL B 1 157 ? -10.725 35.209 105.673 1.00 58.50 175 VAL B C 1
ATOM 3724 O O . VAL B 1 157 ? -10.849 34.007 105.884 1.00 62.40 175 VAL B O 1
ATOM 3728 N N . VAL B 1 158 ? -10.184 36.035 106.558 1.00 61.58 176 VAL B N 1
ATOM 3729 C CA . VAL B 1 158 ? -9.791 35.593 107.897 1.00 65.17 176 VAL B CA 1
ATOM 3730 C C . VAL B 1 158 ? -10.573 36.382 108.939 1.00 68.67 176 VAL B C 1
ATOM 3731 O O . VAL B 1 158 ? -10.423 37.600 109.023 1.00 72.15 176 VAL B O 1
ATOM 3735 N N . LYS B 1 159 ? -11.396 35.702 109.732 1.00 71.91 177 LYS B N 1
ATOM 3736 C CA . LYS B 1 159 ? -12.222 36.374 110.741 1.00 76.96 177 LYS B CA 1
ATOM 3737 C C . LYS B 1 159 ? -13.065 37.508 110.142 1.00 78.95 177 LYS B C 1
ATOM 3738 O O . LYS B 1 159 ? -13.163 38.592 110.728 1.00 80.22 177 LYS B O 1
ATOM 3744 N N . ASP B 1 160 ? -13.658 37.256 108.977 1.00 76.62 178 ASP B N 1
ATOM 3745 C CA . ASP B 1 160 ? -14.499 38.243 108.296 1.00 78.11 178 ASP B CA 1
ATOM 3746 C C . ASP B 1 160 ? -13.730 39.464 107.787 1.00 70.80 178 ASP B C 1
ATOM 3747 O O . ASP B 1 160 ? -14.303 40.532 107.589 1.00 69.97 178 ASP B O 1
ATOM 3752 N N . ILE B 1 161 ? -12.430 39.293 107.574 1.00 68.31 179 ILE B N 1
ATOM 3753 C CA . ILE B 1 161 ? -11.602 40.327 106.964 1.00 66.25 179 ILE B CA 1
ATOM 3754 C C . ILE B 1 161 ? -11.029 39.827 105.649 1.00 64.21 179 ILE B C 1
ATOM 3755 O O . ILE B 1 161 ? -10.358 38.798 105.619 1.00 60.53 179 ILE B O 1
ATOM 3760 N N . PRO B 1 162 ? -11.293 40.557 104.557 1.00 65.41 180 PRO B N 1
ATOM 3761 C CA . PRO B 1 162 ? -10.851 40.198 103.203 1.00 60.70 180 PRO B CA 1
ATOM 3762 C C . PRO B 1 162 ? -9.356 40.390 103.021 1.00 54.27 180 PRO B C 1
ATOM 3763 O O . PRO B 1 162 ? -8.873 41.505 103.193 1.00 50.47 180 PRO B O 1
ATOM 3767 N N . PHE B 1 163 ? -8.644 39.317 102.687 1.00 51.53 181 PHE B N 1
ATOM 3768 C CA . PHE B 1 163 ? -7.230 39.399 102.322 1.00 49.65 181 PHE B CA 1
ATOM 3769 C C . PHE B 1 163 ? -6.999 39.161 100.834 1.00 52.84 181 PHE B C 1
ATOM 3770 O O . PHE B 1 163 ? -7.656 38.327 100.203 1.00 58.15 181 PHE B O 1
ATOM 3778 N N . HIS B 1 164 ? -6.050 39.904 100.284 1.00 46.74 182 HIS B N 1
ATOM 3779 C CA . HIS B 1 164 ? -5.532 39.621 98.963 1.00 45.75 182 HIS B CA 1
ATOM 3780 C C . HIS B 1 164 ? -4.044 39.232 99.080 1.00 48.92 182 HIS B C 1
ATOM 3781 O O . HIS B 1 164 ? -3.223 40.020 99.540 1.00 50.64 182 HIS B O 1
ATOM 3788 N N . LEU B 1 165 ? -3.719 38.008 98.675 1.00 45.60 183 LEU B N 1
ATOM 3789 C CA . LEU B 1 165 ? -2.371 37.471 98.786 1.00 42.57 183 LEU B CA 1
ATOM 3790 C C . LEU B 1 165 ? -1.632 37.483 97.414 1.00 54.07 183 LEU B C 1
ATOM 3791 O O . LEU B 1 165 ? -2.043 36.829 96.449 1.00 52.86 183 LEU B O 1
ATOM 3796 N N . ILE B 1 166 ? -0.545 38.247 97.344 1.00 51.15 184 ILE B N 1
ATOM 3797 C CA . ILE B 1 166 ? 0.273 38.374 96.138 1.00 47.23 184 ILE B CA 1
ATOM 3798 C C . ILE B 1 166 ? 1.586 37.603 96.257 1.00 46.27 184 ILE B C 1
ATOM 3799 O O . ILE B 1 166 ? 2.445 37.944 97.063 1.00 48.55 184 ILE B O 1
ATOM 3804 N N . ASP B 1 167 ? 1.729 36.565 95.443 1.00 45.12 185 ASP B N 1
ATOM 3805 C CA . ASP B 1 167 ? 2.893 35.690 95.467 1.00 48.62 185 ASP B CA 1
ATOM 3806 C C . ASP B 1 167 ? 3.819 35.996 94.292 1.00 54.55 185 ASP B C 1
ATOM 3807 O O . ASP B 1 167 ? 3.446 35.835 93.124 1.00 61.57 185 ASP B O 1
ATOM 3812 N N . VAL B 1 168 ? 5.033 36.425 94.594 1.00 51.43 186 VAL B N 1
ATOM 3813 C CA . VAL B 1 168 ? 5.920 36.893 93.541 1.00 51.11 186 VAL B CA 1
ATOM 3814 C C . VAL B 1 168 ? 7.153 36.014 93.355 1.00 58.95 186 VAL B C 1
ATOM 3815 O O . VAL B 1 168 ? 8.014 35.955 94.221 1.00 64.87 186 VAL B O 1
ATOM 3819 N N . GLY B 1 169 ? 7.231 35.336 92.216 1.00 63.06 187 GLY B N 1
ATOM 3820 C CA . GLY B 1 169 ? 8.413 34.567 91.861 1.00 68.51 187 GLY B CA 1
ATOM 3821 C C . GLY B 1 169 ? 8.885 34.828 90.438 1.00 74.20 187 GLY B C 1
ATOM 3822 O O . GLY B 1 169 ? 9.936 35.431 90.210 1.00 75.15 187 GLY B O 1
ATOM 3823 N N . VAL B 1 179 ? 7.958 45.269 88.624 1.00 129.16 197 VAL B N 1
ATOM 3824 C CA . VAL B 1 179 ? 7.136 44.948 89.789 1.00 131.43 197 VAL B CA 1
ATOM 3825 C C . VAL B 1 179 ? 7.427 45.887 90.959 1.00 133.00 197 VAL B C 1
ATOM 3826 O O . VAL B 1 179 ? 8.322 45.631 91.766 1.00 132.12 197 VAL B O 1
ATOM 3830 N N . SER B 1 180 ? 6.673 46.979 91.044 1.00 133.73 198 SER B N 1
ATOM 3831 C CA . SER B 1 180 ? 6.869 47.949 92.119 1.00 133.19 198 SER B CA 1
ATOM 3832 C C . SER B 1 180 ? 5.587 48.690 92.472 1.00 129.10 198 SER B C 1
ATOM 3833 O O . SER B 1 180 ? 5.618 49.794 93.017 1.00 128.11 198 SER B O 1
ATOM 3836 N N . PHE B 1 181 ? 4.458 48.074 92.158 1.00 150.55 199 PHE B N 1
ATOM 3837 C CA . PHE B 1 181 ? 3.171 48.592 92.576 1.00 147.20 199 PHE B CA 1
ATOM 3838 C C . PHE B 1 181 ? 3.010 48.343 94.068 1.00 141.62 199 PHE B C 1
ATOM 3839 O O . PHE B 1 181 ? 1.889 48.325 94.580 1.00 142.86 199 PHE B O 1
ATOM 3847 N N . PHE B 1 182 ? 4.120 48.137 94.771 1.00 134.72 200 PHE B N 1
ATOM 3848 C CA . PHE B 1 182 ? 4.025 47.694 96.160 1.00 126.73 200 PHE B CA 1
ATOM 3849 C C . PHE B 1 182 ? 4.289 48.722 97.270 1.00 122.55 200 PHE B C 1
ATOM 3850 O O . PHE B 1 182 ? 4.944 48.426 98.267 1.00 121.87 200 PHE B O 1
ATOM 3858 N N . SER B 1 183 ? 3.759 49.926 97.094 1.00 119.46 201 SER B N 1
ATOM 3859 C CA . SER B 1 183 ? 3.501 50.804 98.228 1.00 110.76 201 SER B CA 1
ATOM 3860 C C . SER B 1 183 ? 2.054 50.543 98.640 1.00 98.53 201 SER B C 1
ATOM 3861 O O . SER B 1 183 ? 1.531 51.157 99.564 1.00 88.55 201 SER B O 1
ATOM 3864 N N . ASP B 1 184 ? 1.424 49.617 97.920 1.00 97.66 202 ASP B N 1
ATOM 3865 C CA . ASP B 1 184 ? 0.058 49.182 98.176 1.00 93.37 202 ASP B CA 1
ATOM 3866 C C . ASP B 1 184 ? 0.047 48.034 99.170 1.00 82.77 202 ASP B C 1
ATOM 3867 O O . ASP B 1 184 ? -1.011 47.637 99.658 1.00 86.89 202 ASP B O 1
ATOM 3872 N N . VAL B 1 185 ? 1.225 47.489 99.459 1.00 72.88 203 VAL B N 1
ATOM 3873 C CA . VAL B 1 185 ? 1.325 46.309 100.312 1.00 65.43 203 VAL B CA 1
ATOM 3874 C C . VAL B 1 185 ? 1.210 46.689 101.779 1.00 58.97 203 VAL B C 1
ATOM 3875 O O . VAL B 1 185 ? 1.857 47.631 102.229 1.00 58.17 203 VAL B O 1
ATOM 3879 N N . ASP B 1 186 ? 0.368 45.962 102.511 1.00 52.29 204 ASP B N 1
ATOM 3880 C CA . ASP B 1 186 ? 0.245 46.136 103.957 1.00 51.40 204 ASP B CA 1
ATOM 3881 C C . ASP B 1 186 ? 1.259 45.248 104.690 1.00 54.47 204 ASP B C 1
ATOM 3882 O O . ASP B 1 186 ? 1.710 45.578 105.795 1.00 51.03 204 ASP B O 1
ATOM 3887 N N . CYS B 1 187 ? 1.616 44.131 104.055 1.00 51.70 205 CYS B N 1
ATOM 3888 C CA . CYS B 1 187 ? 2.513 43.147 104.647 1.00 49.19 205 CYS B CA 1
ATOM 3889 C C . CYS B 1 187 ? 3.356 42.372 103.624 1.00 45.80 205 CYS B C 1
ATOM 3890 O O . CYS B 1 187 ? 2.829 41.699 102.736 1.00 49.46 205 CYS B O 1
ATOM 3893 N N . ALA B 1 188 ? 4.668 42.442 103.779 1.00 37.72 206 ALA B N 1
ATOM 3894 C CA . ALA B 1 188 ? 5.583 41.666 102.950 1.00 34.56 206 ALA B 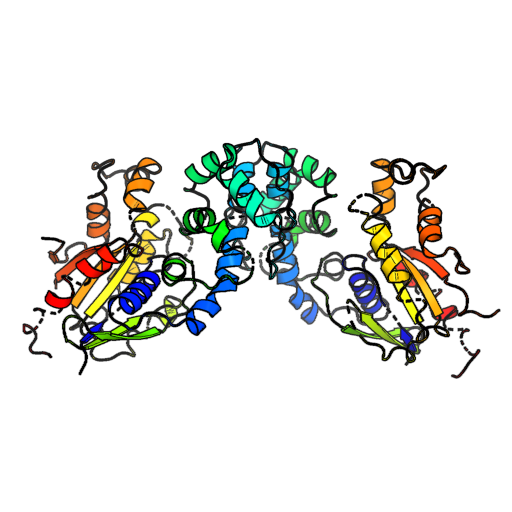CA 1
ATOM 3895 C C . ALA B 1 188 ? 6.234 40.549 103.771 1.00 41.93 206 ALA B C 1
ATOM 3896 O O . ALA B 1 188 ? 6.885 40.812 104.782 1.00 41.85 206 ALA B O 1
ATOM 3898 N N . ILE B 1 189 ? 6.046 39.309 103.331 1.00 41.62 207 ILE B N 1
ATOM 3899 C CA . ILE B 1 189 ? 6.617 38.139 103.984 1.00 39.36 207 ILE B CA 1
ATOM 3900 C C . ILE B 1 189 ? 7.720 37.550 103.111 1.00 41.74 207 ILE B C 1
ATOM 3901 O O . ILE B 1 189 ? 7.464 37.118 101.991 1.00 45.16 207 ILE B O 1
ATOM 3906 N N . PHE B 1 190 ? 8.947 37.536 103.623 1.00 39.23 208 PHE B N 1
ATOM 3907 C CA . PHE B 1 190 ? 10.059 36.921 102.910 1.00 33.55 208 PHE B CA 1
ATOM 3908 C C . PHE B 1 190 ? 10.192 35.481 103.339 1.00 32.99 208 PHE B C 1
ATOM 3909 O O . PHE B 1 190 ? 10.338 35.196 104.533 1.00 35.50 208 PHE B O 1
ATOM 3917 N N . VAL B 1 191 ? 10.150 34.573 102.366 1.00 31.34 209 VAL B N 1
ATOM 3918 C CA . VAL B 1 191 ? 10.226 33.144 102.643 1.00 28.97 209 VAL B CA 1
ATOM 3919 C C . VAL B 1 191 ? 11.627 32.640 102.318 1.00 33.84 209 VAL B C 1
ATOM 3920 O O . VAL B 1 191 ? 12.119 32.859 101.228 1.00 37.66 209 VAL B O 1
ATOM 3924 N N . THR B 1 192 ? 12.286 31.990 103.271 1.00 35.86 210 THR B N 1
ATOM 3925 C CA . THR B 1 192 ? 13.585 31.388 102.991 1.00 37.82 210 THR B CA 1
ATOM 3926 C C . THR B 1 192 ? 13.643 29.990 103.572 1.00 38.84 210 THR B C 1
ATOM 3927 O O . THR B 1 192 ? 13.104 29.728 104.651 1.00 42.57 210 THR B O 1
ATOM 3931 N N . SER B 1 193 ? 14.280 29.092 102.836 1.00 39.66 211 SER B N 1
ATOM 3932 C CA . SER B 1 193 ? 14.432 27.707 103.255 1.00 43.37 211 SER B CA 1
ATOM 3933 C C . SER B 1 193 ? 15.633 27.565 104.191 1.00 48.97 211 SER B C 1
ATOM 3934 O O . SER B 1 193 ? 16.775 27.718 103.751 1.00 53.35 211 SER B O 1
ATOM 3937 N N . LEU B 1 194 ? 15.394 27.276 105.469 1.00 44.25 212 LEU B N 1
ATOM 3938 C CA . LEU B 1 194 ? 16.505 26.953 106.374 1.00 44.20 212 LEU B CA 1
ATOM 3939 C C . LEU B 1 194 ? 17.377 25.776 105.889 1.00 45.82 212 LEU B C 1
ATOM 3940 O O . LEU B 1 194 ? 18.551 25.683 106.236 1.00 49.20 212 LEU B O 1
ATOM 3945 N N . ALA B 1 195 ? 16.804 24.888 105.083 1.00 46.95 213 ALA B N 1
ATOM 3946 C CA . ALA B 1 195 ? 17.502 23.671 104.660 1.00 51.16 213 ALA B CA 1
ATOM 3947 C C . ALA B 1 195 ? 18.543 23.847 103.541 1.00 53.29 213 ALA B C 1
ATOM 3948 O O . ALA B 1 195 ? 19.033 22.863 102.998 1.00 56.97 213 ALA B O 1
ATOM 3950 N N . GLU B 1 196 ? 18.891 25.081 103.202 1.00 51.19 214 GLU B N 1
ATOM 3951 C CA . GLU B 1 196 ? 19.867 25.320 102.144 1.00 54.04 214 GLU B CA 1
ATOM 3952 C C . GLU B 1 196 ? 21.247 25.683 102.679 1.00 54.09 214 GLU B C 1
ATOM 3953 O O . GLU B 1 196 ? 22.138 26.035 101.909 1.00 56.72 214 GLU B O 1
ATOM 3959 N N . TYR B 1 197 ? 21.424 25.591 103.991 1.00 47.52 215 TYR B N 1
ATOM 3960 C CA . TYR B 1 197 ? 22.647 26.057 104.629 1.00 46.95 215 TYR B CA 1
ATOM 3961 C C . TYR B 1 197 ? 23.931 25.405 104.138 1.00 48.15 215 TYR B C 1
ATOM 3962 O O . TYR B 1 197 ? 25.009 25.932 104.359 1.00 56.57 215 TYR B O 1
ATOM 3971 N N . ASP B 1 198 ? 23.830 24.271 103.462 1.00 49.93 216 ASP B N 1
ATOM 3972 C CA . ASP B 1 198 ? 25.034 23.584 103.006 1.00 50.52 216 ASP B CA 1
ATOM 3973 C C . ASP B 1 198 ? 25.151 23.471 101.484 1.00 57.20 216 ASP B C 1
ATOM 3974 O O . ASP B 1 198 ? 26.104 22.879 100.975 1.00 66.78 216 ASP B O 1
ATOM 3987 N N . LYS B 1 200 ? 25.705 24.810 97.617 1.00 67.97 218 LYS B N 1
ATOM 3988 C CA . LYS B 1 200 ? 26.251 25.847 96.745 1.00 66.48 218 LYS B CA 1
ATOM 3989 C C . LYS B 1 200 ? 25.379 25.953 95.501 1.00 62.44 218 LYS B C 1
ATOM 3990 O O . LYS B 1 200 ? 25.004 27.045 95.081 1.00 62.00 218 LYS B O 1
ATOM 3996 N N . THR B 1 207 ? 28.687 31.547 96.720 1.00 100.00 225 THR B N 1
ATOM 3997 C CA . THR B 1 207 ? 28.977 30.131 96.945 1.00 103.34 225 THR B CA 1
ATOM 3998 C C . THR B 1 207 ? 28.163 29.536 98.104 1.00 100.36 225 THR B C 1
ATOM 3999 O O . THR B 1 207 ? 28.627 28.642 98.820 1.00 100.64 225 THR B O 1
ATOM 4003 N N . SER B 1 208 ? 26.952 30.051 98.282 1.00 92.12 226 SER B N 1
ATOM 4004 C CA . SER B 1 208 ? 25.967 29.440 99.163 1.00 81.96 226 SER B CA 1
ATOM 4005 C C . SER B 1 208 ? 24.593 29.864 98.702 1.00 73.25 226 SER B C 1
ATOM 4006 O O . SER B 1 208 ? 24.369 31.038 98.412 1.00 73.02 226 SER B O 1
ATOM 4009 N N . ARG B 1 209 ? 23.668 28.918 98.618 1.00 67.27 227 ARG B N 1
ATOM 4010 C CA . ARG B 1 209 ? 22.300 29.283 98.279 1.00 66.42 227 ARG B CA 1
ATOM 4011 C C . ARG B 1 209 ? 21.703 30.188 99.383 1.00 62.23 227 ARG B C 1
ATOM 4012 O O . ARG B 1 209 ? 20.994 31.154 99.099 1.00 54.75 227 ARG B O 1
ATOM 4020 N N . LEU B 1 210 ? 22.031 29.894 100.637 1.00 60.30 228 LEU B N 1
ATOM 4021 C CA . LEU B 1 210 ? 21.631 30.753 101.742 1.00 59.44 228 LEU B CA 1
ATOM 4022 C C . LEU B 1 210 ? 22.187 32.177 101.601 1.00 58.46 228 LEU B C 1
ATOM 4023 O O . LEU B 1 210 ? 21.440 33.141 101.650 1.00 59.16 228 LEU B O 1
ATOM 4028 N N . THR B 1 211 ? 23.490 32.325 101.417 1.00 59.54 229 THR B N 1
ATOM 4029 C CA . THR B 1 211 ? 24.046 33.667 101.270 1.00 62.14 229 THR B CA 1
ATOM 4030 C C . THR B 1 211 ? 23.393 34.424 100.101 1.00 64.40 229 THR B C 1
ATOM 4031 O O . THR B 1 211 ? 23.276 35.651 100.115 1.00 66.92 229 THR B O 1
ATOM 4035 N N . GLU B 1 212 ? 22.962 33.696 99.084 1.00 62.88 230 GLU B N 1
ATOM 4036 C CA . GLU B 1 212 ? 22.324 34.346 97.948 1.00 66.46 230 GLU B CA 1
ATOM 4037 C C . GLU B 1 212 ? 20.923 34.834 98.328 1.00 64.80 230 GLU B C 1
ATOM 4038 O O . GLU B 1 212 ? 20.419 35.817 97.783 1.00 70.79 230 GLU B O 1
ATOM 4044 N N . SER B 1 213 ? 20.297 34.147 99.277 1.00 57.74 231 SER B N 1
ATOM 4045 C CA . SER B 1 213 ? 18.945 34.498 99.698 1.00 49.79 231 SER B CA 1
ATOM 4046 C C . SER B 1 213 ? 18.959 35.715 100.622 1.00 46.03 231 SER B C 1
ATOM 4047 O O . SER B 1 213 ? 18.000 36.487 100.649 1.00 44.83 231 SER B O 1
ATOM 4050 N N . ILE B 1 214 ? 20.049 35.872 101.373 1.00 40.72 232 ILE B N 1
ATOM 4051 C CA . ILE B 1 214 ? 20.308 37.086 102.139 1.00 45.16 232 ILE B CA 1
ATOM 4052 C C . ILE B 1 214 ? 20.508 38.315 101.240 1.00 52.58 232 ILE B C 1
ATOM 4053 O O . ILE B 1 214 ? 19.989 39.409 101.531 1.00 52.61 232 ILE B O 1
ATOM 4058 N N . ALA B 1 215 ? 21.268 38.143 100.158 1.00 50.45 233 ALA B N 1
ATOM 4059 C CA . ALA B 1 215 ? 21.409 39.209 99.165 1.00 47.19 233 ALA B CA 1
ATOM 4060 C C . ALA B 1 215 ? 20.039 39.695 98.691 1.00 54.21 233 ALA B C 1
ATOM 4061 O O . ALA B 1 215 ? 19.755 40.893 98.702 1.00 60.50 233 ALA B O 1
ATOM 4063 N N . VAL B 1 216 ? 19.192 38.765 98.271 1.00 48.09 234 VAL B N 1
ATOM 4064 C CA . VAL B 1 216 ? 17.865 39.125 97.794 1.00 49.36 234 VAL B CA 1
ATOM 4065 C C . VAL B 1 216 ? 17.081 39.854 98.880 1.00 48.72 234 VAL B C 1
ATOM 4066 O O . VAL B 1 216 ? 16.620 40.972 98.679 1.00 57.13 234 VAL B O 1
ATOM 4070 N N . PHE B 1 217 ? 16.940 39.225 100.037 1.00 42.59 235 PHE B N 1
ATOM 4071 C CA . PHE B 1 217 ? 16.312 39.880 101.175 1.00 40.75 235 PHE B CA 1
ATOM 4072 C C . PHE B 1 217 ? 16.841 41.297 101.367 1.00 43.10 235 PHE B C 1
ATOM 4073 O O . PHE B 1 217 ? 16.079 42.253 101.467 1.00 43.76 235 PHE B O 1
ATOM 4081 N N . LYS B 1 218 ? 18.153 41.434 101.417 1.00 45.49 236 LYS B N 1
ATOM 4082 C CA . LYS B 1 218 ? 18.735 42.728 101.712 1.00 51.74 236 LYS B CA 1
ATOM 4083 C C . LYS B 1 218 ? 18.362 43.793 100.673 1.00 61.08 236 LYS B C 1
ATOM 4084 O O . LYS B 1 218 ? 17.948 44.899 101.020 1.00 61.54 236 LYS B O 1
ATOM 4090 N N . ASP B 1 219 ? 18.482 43.468 99.396 1.00 70.52 237 ASP B N 1
ATOM 4091 C CA . ASP B 1 219 ? 18.194 44.475 98.387 1.00 83.76 237 ASP B CA 1
ATOM 4092 C C . ASP B 1 219 ? 16.777 44.349 97.873 1.00 83.23 237 ASP B C 1
ATOM 4093 O O . ASP B 1 219 ? 16.531 44.481 96.672 1.00 87.67 237 ASP B O 1
ATOM 4098 N N . ILE B 1 220 ? 15.850 44.090 98.792 1.00 77.36 238 ILE B N 1
ATOM 4099 C CA . ILE B 1 220 ? 14.435 44.033 98.452 1.00 71.72 238 ILE B CA 1
ATOM 4100 C C . ILE B 1 220 ? 13.596 44.409 99.668 1.00 65.97 238 ILE B C 1
ATOM 4101 O O . ILE B 1 220 ? 12.773 45.312 99.610 1.00 67.54 238 ILE B O 1
ATOM 4114 N N . THR B 1 222 ? 14.402 46.043 101.985 1.00 65.46 240 THR B N 1
ATOM 4115 C CA . THR B 1 222 ? 14.890 47.314 102.507 1.00 69.71 240 THR B CA 1
ATOM 4116 C C . THR B 1 222 ? 14.373 48.426 101.624 1.00 67.45 240 THR B C 1
ATOM 4117 O O . THR B 1 222 ? 14.530 49.596 101.937 1.00 68.68 240 THR B O 1
ATOM 4121 N N . ASN B 1 223 ? 13.757 48.030 100.515 1.00 66.84 241 ASN B N 1
ATOM 4122 C CA . ASN B 1 223 ? 13.136 48.942 99.555 1.00 68.39 241 ASN B CA 1
ATOM 4123 C C . ASN B 1 223 ? 12.182 49.973 100.179 1.00 71.14 241 ASN B C 1
ATOM 4124 O O . ASN B 1 223 ? 11.407 49.664 101.095 1.00 65.29 241 ASN B O 1
ATOM 4129 N N . GLU B 1 224 ? 12.232 51.197 99.665 1.00 75.47 242 GLU B N 1
ATOM 4130 C CA . GLU B 1 224 ? 11.440 52.282 100.225 1.00 82.09 242 GLU B CA 1
ATOM 4131 C C . GLU B 1 224 ? 9.934 52.071 100.090 1.00 83.35 242 GLU B C 1
ATOM 4132 O O . GLU B 1 224 ? 9.167 52.540 100.933 1.00 80.32 242 GLU B O 1
ATOM 4138 N N . PHE B 1 225 ? 9.513 51.367 99.040 1.00 86.29 243 PHE B N 1
ATOM 4139 C CA . PHE B 1 225 ? 8.090 51.080 98.835 1.00 92.09 243 PHE B CA 1
ATOM 4140 C C . PHE B 1 225 ? 7.485 50.243 99.970 1.00 89.10 243 PHE B C 1
ATOM 4141 O O . PHE B 1 225 ? 6.260 50.138 100.086 1.00 88.07 243 PHE B O 1
ATOM 4149 N N . LEU B 1 226 ? 8.346 49.658 100.804 1.00 85.85 244 LEU B N 1
ATOM 4150 C CA . LEU B 1 226 ? 7.916 48.740 101.863 1.00 78.98 244 LEU B CA 1
ATOM 4151 C C . LEU B 1 226 ? 8.123 49.239 103.292 1.00 80.83 244 LEU B C 1
ATOM 4152 O O . LEU B 1 226 ? 7.709 48.572 104.242 1.00 83.20 244 LEU B O 1
ATOM 4157 N N . LYS B 1 227 ? 8.778 50.385 103.457 1.00 78.38 245 LYS B N 1
ATOM 4158 C CA . LYS B 1 227 ? 8.859 50.996 104.778 1.00 76.28 245 LYS B CA 1
ATOM 4159 C C . LYS B 1 227 ? 7.463 51.466 105.165 1.00 75.69 245 LYS B C 1
ATOM 4160 O O . LYS B 1 227 ? 6.901 52.355 104.528 1.00 83.76 245 LYS B O 1
ATOM 4166 N N . GLY B 1 228 ? 6.886 50.861 106.193 1.00 65.50 246 GLY B N 1
ATOM 4167 C CA . GLY B 1 228 ? 5.504 51.155 106.521 1.00 63.32 246 GLY B CA 1
ATOM 4168 C C . GLY B 1 228 ? 4.629 49.917 106.484 1.00 62.59 246 GLY B C 1
ATOM 4169 O O . GLY B 1 228 ? 3.604 49.838 107.167 1.00 60.98 246 GLY B O 1
ATOM 4170 N N . ALA B 1 229 ? 5.031 48.949 105.671 1.00 59.88 247 ALA B N 1
ATOM 4171 C CA . ALA B 1 229 ? 4.391 47.646 105.669 1.00 56.38 247 ALA B CA 1
ATOM 4172 C C . ALA B 1 229 ? 4.937 46.864 106.849 1.00 49.04 247 ALA B C 1
ATOM 4173 O O . ALA B 1 229 ? 6.078 47.081 107.262 1.00 53.32 247 ALA B O 1
ATOM 4175 N N . VAL B 1 230 ? 4.137 45.962 107.402 1.00 34.74 248 VAL B N 1
ATOM 4176 C CA . VAL B 1 230 ? 4.697 44.999 108.329 1.00 37.16 248 VAL B CA 1
ATOM 4177 C C . VAL B 1 230 ? 5.666 44.137 107.515 1.00 41.13 248 VAL B C 1
ATOM 4178 O O . VAL B 1 230 ? 5.303 43.639 106.452 1.00 45.08 248 VAL B O 1
ATOM 4182 N N . LYS B 1 231 ? 6.900 43.987 107.992 1.00 41.59 249 LYS B N 1
ATOM 4183 C CA . LYS B 1 231 ? 7.888 43.131 107.330 1.00 39.19 249 LYS B CA 1
ATOM 4184 C C . LYS B 1 231 ? 8.186 41.916 108.183 1.00 43.23 249 LYS B C 1
ATOM 4185 O O . LYS B 1 231 ? 8.473 42.051 109.366 1.00 50.77 249 LYS B O 1
ATOM 4191 N N . LEU B 1 232 ? 8.109 40.724 107.598 1.00 44.54 250 LEU B N 1
ATOM 4192 C CA . LEU B 1 232 ? 8.514 39.515 108.327 1.00 44.73 250 LEU B CA 1
ATOM 4193 C C . LEU B 1 232 ? 9.247 38.438 107.503 1.00 40.81 250 LEU B C 1
ATOM 4194 O O . LEU B 1 232 ? 9.343 38.522 106.271 1.00 34.98 250 LEU B O 1
ATOM 4199 N N . ILE B 1 233 ? 9.807 37.460 108.209 1.00 38.28 251 ILE B N 1
ATOM 4200 C CA . ILE B 1 233 ? 10.534 36.380 107.579 1.00 38.06 251 ILE B CA 1
ATOM 4201 C C . ILE B 1 233 ? 10.053 35.044 108.081 1.00 43.81 251 ILE B C 1
ATOM 4202 O O . ILE B 1 233 ? 10.118 34.782 109.276 1.00 50.71 251 ILE B O 1
ATOM 4207 N N . PHE B 1 234 ? 9.565 34.200 107.179 1.00 41.42 252 PHE B N 1
ATOM 4208 C CA . PHE B 1 234 ? 9.299 32.821 107.544 1.00 38.44 252 PHE B CA 1
ATOM 4209 C C . PHE B 1 234 ? 10.559 32.067 107.251 1.00 39.87 252 PHE B C 1
ATOM 4210 O O . PHE B 1 234 ? 11.021 32.006 106.108 1.00 43.27 252 PHE B O 1
ATOM 4218 N N . LEU B 1 235 ? 11.148 31.530 108.301 1.00 38.60 253 LEU B N 1
ATOM 4219 C CA . LEU B 1 235 ? 12.282 30.661 108.126 1.00 41.56 253 LEU B CA 1
ATOM 4220 C C . LEU B 1 235 ? 11.703 29.263 107.909 1.00 41.15 253 LEU B C 1
ATOM 4221 O O . LEU B 1 235 ? 11.334 28.571 108.847 1.00 44.12 253 LEU B O 1
ATOM 4226 N N . ASN B 1 236 ? 11.584 28.876 106.646 1.00 39.92 254 ASN B N 1
ATOM 4227 C CA . ASN B 1 236 ? 10.758 27.737 106.271 1.00 38.11 254 ASN B CA 1
ATOM 4228 C C . ASN B 1 236 ? 11.569 26.452 106.180 1.00 39.66 254 ASN B C 1
ATOM 4229 O O . ASN B 1 236 ? 12.808 26.482 106.211 1.00 43.36 254 ASN B O 1
ATOM 4234 N N . LYS B 1 237 ? 10.859 25.330 106.071 1.00 37.09 255 LYS B N 1
ATOM 4235 C CA . LYS B 1 237 ? 11.458 23.994 106.033 1.00 37.36 255 LYS B CA 1
ATOM 4236 C C . LYS B 1 237 ? 12.237 23.662 107.304 1.00 39.08 255 LYS B C 1
ATOM 4237 O O . LYS B 1 237 ? 13.225 22.915 107.275 1.00 41.57 255 LYS B O 1
ATOM 4251 N N . ASP B 1 239 ? 11.378 21.619 109.484 1.00 42.11 257 ASP B N 1
ATOM 4252 C CA . ASP B 1 239 ? 11.371 20.165 109.635 1.00 49.49 257 ASP B CA 1
ATOM 4253 C C . ASP B 1 239 ? 12.540 19.511 108.892 1.00 54.17 257 ASP B C 1
ATOM 4254 O O . ASP B 1 239 ? 13.273 18.706 109.471 1.00 56.77 257 ASP B O 1
ATOM 4259 N N . LEU B 1 240 ? 12.712 19.870 107.618 1.00 52.70 258 LEU B N 1
ATOM 4260 C CA . LEU B 1 240 ? 13.861 19.420 106.824 1.00 51.03 258 LEU B CA 1
ATOM 4261 C C . LEU B 1 240 ? 15.184 19.856 107.454 1.00 53.22 258 LEU B C 1
ATOM 4262 O O . LEU B 1 240 ? 16.148 19.100 107.475 1.00 50.95 258 LEU B O 1
ATOM 4267 N N . PHE B 1 241 ? 15.211 21.089 107.954 1.00 52.80 259 PHE B N 1
ATOM 4268 C CA . PHE B 1 241 ? 16.375 21.649 108.633 1.00 55.37 259 PHE B CA 1
ATOM 4269 C C . PHE B 1 241 ? 16.739 20.923 109.952 1.00 59.60 259 PHE B C 1
ATOM 4270 O O . PHE B 1 241 ? 17.910 20.789 110.282 1.00 56.11 259 PHE B O 1
ATOM 4278 N N . GLU B 1 242 ? 15.739 20.467 110.702 1.00 64.49 260 GLU B N 1
ATOM 4279 C CA . GLU B 1 242 ? 15.992 19.674 111.904 1.00 67.05 260 GLU B CA 1
ATOM 4280 C C . GLU B 1 242 ? 16.713 18.377 111.585 1.00 64.69 260 GLU B C 1
ATOM 4281 O O . GLU B 1 242 ? 17.712 18.052 112.221 1.00 65.15 260 GLU B O 1
ATOM 4287 N N . GLU B 1 243 ? 16.197 17.631 110.611 1.00 63.32 261 GLU B N 1
ATOM 4288 C CA . GLU B 1 243 ? 16.772 16.328 110.281 1.00 70.54 261 GLU B CA 1
ATOM 4289 C C . GLU B 1 243 ? 18.155 16.461 109.654 1.00 68.38 261 GLU B C 1
ATOM 4290 O O . GLU B 1 243 ? 18.986 15.559 109.760 1.00 71.37 261 GLU B O 1
ATOM 4296 N N . LYS B 1 244 ? 18.402 17.599 109.016 1.00 60.33 262 LYS B N 1
ATOM 4297 C CA . LYS B 1 244 ? 19.640 17.821 108.289 1.00 54.52 262 LYS B CA 1
ATOM 4298 C C . LYS B 1 244 ? 20.802 18.063 109.251 1.00 60.14 262 LYS B C 1
ATOM 4299 O O . LYS B 1 244 ? 21.924 17.617 108.989 1.00 61.83 262 LYS B O 1
ATOM 4305 N N . LEU B 1 245 ? 20.526 18.760 110.359 1.00 58.16 263 LEU B N 1
ATOM 4306 C CA . LEU B 1 245 ? 21.542 19.083 111.371 1.00 57.19 263 LEU B CA 1
ATOM 4307 C C . LEU B 1 245 ? 22.179 17.823 111.969 1.00 56.98 263 LEU B C 1
ATOM 4308 O O . LEU B 1 245 ? 23.362 17.807 112.327 1.00 52.05 263 LEU B O 1
ATOM 4313 N N . THR B 1 246 ? 21.385 16.766 112.063 1.00 57.43 264 THR B N 1
ATOM 4314 C CA . THR B 1 246 ? 21.874 15.492 112.557 1.00 63.24 264 THR B CA 1
ATOM 4315 C C . THR B 1 246 ? 23.019 14.965 111.678 1.00 71.34 264 THR B C 1
ATOM 4316 O O . THR B 1 246 ? 24.021 14.459 112.188 1.00 73.27 264 THR B O 1
ATOM 4320 N N . LYS B 1 247 ? 22.869 15.096 110.360 1.00 72.01 265 LYS B N 1
ATOM 4321 C CA . LYS B 1 247 ? 23.876 14.604 109.412 1.00 70.56 265 LYS B CA 1
ATOM 4322 C C . LYS B 1 247 ? 24.949 15.641 109.032 1.00 68.43 265 LYS B C 1
ATOM 4323 O O . LYS B 1 247 ? 26.038 15.280 108.579 1.00 67.54 265 LYS B O 1
ATOM 4329 N N . VAL B 1 248 ? 24.632 16.922 109.211 1.00 64.37 266 VAL B N 1
ATOM 4330 C CA . VAL B 1 248 ? 25.572 18.005 108.921 1.00 62.44 266 VAL B CA 1
ATOM 4331 C C . VAL B 1 248 ? 25.444 19.141 109.932 1.00 64.46 266 VAL B C 1
ATOM 4332 O O . VAL B 1 248 ? 24.797 20.153 109.654 1.00 64.40 266 VAL B O 1
ATOM 4336 N N . PRO B 1 249 ? 26.057 18.980 111.115 1.00 65.26 267 PRO B N 1
ATOM 4337 C CA . PRO B 1 249 ? 25.996 20.043 112.120 1.00 58.94 267 PRO B CA 1
ATOM 4338 C C . PRO B 1 249 ? 26.362 21.402 111.528 1.00 57.18 267 PRO B C 1
ATOM 4339 O O . PRO B 1 249 ? 27.028 21.479 110.493 1.00 52.64 267 PRO B O 1
ATOM 4343 N N . LEU B 1 250 ? 25.914 22.466 112.182 1.00 63.51 268 LEU B N 1
ATOM 4344 C CA . LEU B 1 250 ? 25.982 23.809 111.604 1.00 68.50 268 LEU B CA 1
ATOM 4345 C C . LEU B 1 250 ? 27.389 24.418 111.562 1.00 66.25 268 LEU B C 1
ATOM 4346 O O . LEU B 1 250 ? 27.740 25.101 110.603 1.00 64.78 268 LEU B O 1
ATOM 4351 N N . ASN B 1 251 ? 28.182 24.171 112.603 1.00 66.84 269 ASN B N 1
ATOM 4352 C CA . ASN B 1 251 ? 29.550 24.685 112.675 1.00 64.04 269 ASN B CA 1
ATOM 4353 C C . ASN B 1 251 ? 30.436 24.040 111.628 1.00 65.51 269 ASN B C 1
ATOM 4354 O O . ASN B 1 251 ? 31.554 24.490 111.387 1.00 70.11 269 ASN B O 1
ATOM 4359 N N . THR B 1 252 ? 29.924 22.968 111.028 1.00 64.88 270 THR B N 1
ATOM 4360 C CA . THR B 1 252 ? 30.527 22.330 109.860 1.00 65.53 270 THR B CA 1
ATOM 4361 C C . THR B 1 252 ? 30.520 23.302 108.685 1.00 62.96 270 THR B C 1
ATOM 4362 O O . THR B 1 252 ? 31.401 23.279 107.836 1.00 59.74 270 THR B O 1
ATOM 4366 N N . ILE B 1 253 ? 29.505 24.159 108.659 1.00 64.76 271 ILE B N 1
ATOM 4367 C CA . ILE B 1 253 ? 29.347 25.167 107.620 1.00 62.53 271 ILE B CA 1
ATOM 4368 C C . ILE B 1 253 ? 29.808 26.518 108.136 1.00 62.33 271 ILE B C 1
ATOM 4369 O O . ILE B 1 253 ? 30.570 27.213 107.473 1.00 60.13 271 ILE B O 1
ATOM 4374 N N . PHE B 1 254 ? 29.333 26.881 109.325 1.00 64.72 272 PHE B N 1
ATOM 4375 C CA . PHE B 1 254 ? 29.700 28.142 109.965 1.00 67.36 272 PHE B CA 1
ATOM 4376 C C . PHE B 1 254 ? 30.567 27.874 111.181 1.00 69.71 272 PHE B C 1
ATOM 4377 O O . PHE B 1 254 ? 30.068 27.762 112.304 1.00 67.67 272 PHE B O 1
ATOM 4385 N N . PRO B 1 255 ? 31.881 27.795 110.952 1.00 74.20 273 PRO B N 1
ATOM 4386 C CA . PRO B 1 255 ? 32.872 27.325 111.923 1.00 72.14 273 PRO B CA 1
ATOM 4387 C C . PRO B 1 255 ? 32.768 28.043 113.259 1.00 64.94 273 PRO B C 1
ATOM 4388 O O . PRO B 1 255 ? 33.218 27.489 114.266 1.00 61.59 273 PRO B O 1
ATOM 4392 N N . GLU B 1 256 ? 32.171 29.235 113.265 1.00 61.35 274 GLU B N 1
ATOM 4393 C CA . GLU B 1 256 ? 32.106 30.065 114.469 1.00 61.05 274 GLU B CA 1
ATOM 4394 C C . GLU B 1 256 ? 30.781 29.926 115.228 1.00 64.19 274 GLU B C 1
ATOM 4395 O O . GLU B 1 256 ? 30.593 30.551 116.275 1.00 65.69 274 GLU B O 1
ATOM 4401 N N . TYR B 1 257 ? 29.870 29.100 114.713 1.00 72.64 275 TYR B N 1
ATOM 4402 C CA . TYR B 1 257 ? 28.649 28.779 115.446 1.00 73.14 275 TYR B CA 1
ATOM 4403 C C . TYR B 1 257 ? 28.977 27.890 116.641 1.00 78.65 275 TYR B C 1
ATOM 4404 O O . TYR B 1 257 ? 29.673 26.886 116.500 1.00 78.17 275 TYR B O 1
ATOM 4413 N N . THR B 1 258 ? 28.483 28.259 117.818 1.00 84.81 276 THR B N 1
ATOM 4414 C CA . THR B 1 258 ? 28.784 27.486 119.025 1.00 94.67 276 THR B CA 1
ATOM 4415 C C . THR B 1 258 ? 27.919 26.228 119.140 1.00 101.59 276 THR B C 1
ATOM 4416 O O . THR B 1 258 ? 28.328 25.147 118.707 1.00 106.85 276 THR B O 1
ATOM 4420 N N . GLY B 1 259 ? 26.725 26.349 119.708 1.00 99.38 277 GLY B N 1
ATOM 4421 C CA . GLY B 1 259 ? 25.899 25.169 119.889 1.00 95.84 277 GLY B CA 1
ATOM 4422 C C . GLY B 1 259 ? 24.464 25.474 120.228 1.00 93.52 277 GLY B C 1
ATOM 4423 O O . GLY B 1 259 ? 24.179 26.471 120.884 1.00 90.71 277 GLY B O 1
ATOM 4424 N N . GLY B 1 260 ? 23.557 24.612 119.776 1.00 95.48 278 GLY B N 1
ATOM 4425 C CA . GLY B 1 260 ? 23.916 23.444 118.989 1.00 96.29 278 GLY B CA 1
ATOM 4426 C C . GLY B 1 260 ? 23.940 22.173 119.819 1.00 104.45 278 GLY B C 1
ATOM 4427 O O . GLY B 1 260 ? 24.322 22.189 120.994 1.00 112.39 278 GLY B O 1
ATOM 4428 N N . ASP B 1 261 ? 23.527 21.063 119.216 1.00 101.85 279 ASP B N 1
ATOM 4429 C CA . ASP B 1 261 ? 23.064 21.039 117.837 1.00 97.10 279 ASP B CA 1
ATOM 4430 C C . ASP B 1 261 ? 21.567 21.309 117.776 1.00 89.21 279 ASP B C 1
ATOM 4431 O O . ASP B 1 261 ? 20.854 20.733 116.956 1.00 88.06 279 ASP B O 1
ATOM 4436 N N . ASN B 1 262 ? 21.098 22.187 118.654 1.00 82.85 280 ASN B N 1
ATOM 4437 C CA . ASN B 1 262 ? 19.682 22.527 118.743 1.00 75.58 280 ASN B CA 1
ATOM 4438 C C . ASN B 1 262 ? 19.175 23.251 117.480 1.00 64.63 280 ASN B C 1
ATOM 4439 O O . ASN B 1 262 ? 19.816 24.179 116.987 1.00 63.41 280 ASN B O 1
ATOM 4444 N N . ALA B 1 263 ? 18.035 22.827 116.948 1.00 53.80 281 ALA B N 1
ATOM 4445 C CA . ALA B 1 263 ? 17.535 23.435 115.719 1.00 52.33 281 ALA B CA 1
ATOM 4446 C C . ALA B 1 263 ? 17.022 24.868 115.935 1.00 51.23 281 ALA B C 1
ATOM 4447 O O . ALA B 1 263 ? 17.008 25.684 115.016 1.00 49.38 281 ALA B O 1
ATOM 4449 N N . VAL B 1 264 ? 16.613 25.168 117.159 1.00 48.13 282 VAL B N 1
ATOM 4450 C CA . VAL B 1 264 ? 16.113 26.489 117.492 1.00 45.82 282 VAL B CA 1
ATOM 4451 C C . VAL B 1 264 ? 17.258 27.490 117.585 1.00 48.72 282 VAL B C 1
ATOM 4452 O O . VAL B 1 264 ? 17.158 28.619 117.095 1.00 50.36 282 VAL B O 1
ATOM 4464 N N . GLY B 1 266 ? 20.304 26.983 116.254 1.00 35.81 284 GLY B N 1
ATOM 4465 C CA . GLY B 1 266 ? 20.748 27.023 114.875 1.00 36.00 284 GLY B CA 1
ATOM 4466 C C . GLY B 1 266 ? 19.949 27.981 114.003 1.00 41.76 284 GLY B C 1
ATOM 4467 O O . GLY B 1 266 ? 20.535 28.792 113.287 1.00 46.19 284 GLY B O 1
ATOM 4468 N N . ALA B 1 267 ? 18.620 27.903 114.054 1.00 40.47 285 ALA B N 1
ATOM 4469 C CA . ALA B 1 267 ? 17.788 28.792 113.236 1.00 36.81 285 ALA B CA 1
ATOM 4470 C C . ALA B 1 267 ? 17.913 30.219 113.730 1.00 38.73 285 ALA B C 1
ATOM 4471 O O . ALA B 1 267 ? 17.790 31.177 112.958 1.00 40.30 285 ALA B O 1
ATOM 4473 N N . GLN B 1 268 ? 18.175 30.370 115.018 1.00 40.33 286 GLN B N 1
ATOM 4474 C CA . GLN B 1 268 ? 18.371 31.706 115.551 1.00 46.88 286 GLN B CA 1
ATOM 4475 C C . GLN B 1 268 ? 19.626 32.340 114.943 1.00 50.07 286 GLN B C 1
ATOM 4476 O O . GLN B 1 268 ? 19.656 33.536 114.657 1.00 50.13 286 GLN B O 1
ATOM 4482 N N . TYR B 1 269 ? 20.662 31.531 114.748 1.00 52.76 287 TYR B N 1
ATOM 4483 C CA . TYR B 1 269 ? 21.900 32.025 114.157 1.00 54.61 287 TYR B CA 1
ATOM 4484 C C . TYR B 1 269 ? 21.716 32.399 112.675 1.00 50.73 287 TYR B C 1
ATOM 4485 O O . TYR B 1 269 ? 22.111 33.487 112.243 1.00 49.99 287 TYR B O 1
ATOM 4494 N N . ILE B 1 270 ? 21.112 31.508 111.897 1.00 46.60 288 ILE B N 1
ATOM 4495 C CA . ILE B 1 270 ? 20.859 31.818 110.496 1.00 42.31 288 ILE B CA 1
ATOM 4496 C C . ILE B 1 270 ? 20.029 33.085 110.364 1.00 42.80 288 ILE B C 1
ATOM 4497 O O . ILE B 1 270 ? 20.313 33.933 109.522 1.00 45.22 288 ILE B O 1
ATOM 4502 N N . GLN B 1 271 ? 19.004 33.205 111.200 1.00 40.80 289 GLN B N 1
ATOM 4503 C CA . GLN B 1 271 ? 18.176 34.405 111.228 1.00 40.56 289 GLN B CA 1
ATOM 4504 C C . GLN B 1 271 ? 18.981 35.689 111.499 1.00 44.62 289 GLN B C 1
ATOM 4505 O O . GLN B 1 271 ? 18.679 36.740 110.941 1.00 46.27 289 GLN B O 1
ATOM 4511 N N . GLN B 1 272 ? 20.015 35.613 112.333 1.00 47.99 290 GLN B N 1
ATOM 4512 C CA . GLN B 1 272 ? 20.864 36.781 112.569 1.00 49.01 290 GLN B CA 1
ATOM 4513 C C . GLN B 1 272 ? 21.559 37.266 111.290 1.00 53.51 290 GLN B C 1
ATOM 4514 O O . GLN B 1 272 ? 21.799 38.460 111.120 1.00 56.89 290 GLN B O 1
ATOM 4520 N N . LEU B 1 273 ? 21.861 36.336 110.389 1.00 54.47 291 LEU B N 1
ATOM 4521 C CA . LEU B 1 273 ? 22.580 36.642 109.150 1.00 51.18 291 LEU B CA 1
ATOM 4522 C C . LEU B 1 273 ? 21.765 37.466 108.163 1.00 50.96 291 LEU B C 1
ATOM 4523 O O . LEU B 1 273 ? 22.311 38.038 107.223 1.00 56.64 291 LEU B O 1
ATOM 4528 N N . PHE B 1 274 ? 20.457 37.514 108.367 1.00 50.37 292 PHE B N 1
ATOM 4529 C CA . PHE B 1 274 ? 19.593 38.353 107.550 1.00 51.03 292 PHE B CA 1
ATOM 4530 C C . PHE B 1 274 ? 19.431 39.719 108.211 1.00 59.32 292 PHE B C 1
ATOM 4531 O O . PHE B 1 274 ? 19.523 40.765 107.561 1.00 57.68 292 PHE B O 1
ATOM 4539 N N . THR B 1 275 ? 19.207 39.692 109.520 1.00 69.88 293 THR B N 1
ATOM 4540 C CA . THR B 1 275 ? 18.679 40.846 110.235 1.00 82.26 293 THR B CA 1
ATOM 4541 C C . THR B 1 275 ? 19.683 41.552 111.133 1.00 89.25 293 THR B C 1
ATOM 4542 O O . THR B 1 275 ? 19.308 42.215 112.102 1.00 93.70 293 THR B O 1
ATOM 4546 N N . GLY B 1 276 ? 20.960 41.389 110.837 1.00 89.43 294 GLY B N 1
ATOM 4547 C CA . GLY B 1 276 ? 21.928 42.340 111.332 1.00 93.72 294 GLY B CA 1
ATOM 4548 C C . GLY B 1 276 ? 21.998 43.300 110.169 1.00 99.47 294 GLY B C 1
ATOM 4549 O O . GLY B 1 276 ? 22.052 42.841 109.026 1.00 100.75 294 GLY B O 1
ATOM 4550 N N . LYS B 1 277 ? 21.935 44.608 110.415 1.00 101.44 295 LYS B N 1
ATOM 4551 C CA . LYS B 1 277 ? 21.748 45.201 111.737 1.00 99.94 295 LYS B CA 1
ATOM 4552 C C . LYS B 1 277 ? 20.286 45.670 111.923 1.00 96.57 295 LYS B C 1
ATOM 4553 O O . LYS B 1 277 ? 19.995 46.553 112.737 1.00 94.90 295 LYS B O 1
ATOM 4559 N N . LEU B 1 278 ? 19.366 45.063 111.171 1.00 90.02 296 LEU B N 1
ATOM 4560 C CA . LEU B 1 278 ? 17.946 45.425 111.222 1.00 78.94 296 LEU B CA 1
ATOM 4561 C C . LEU B 1 278 ? 17.241 44.920 112.473 1.00 76.87 296 LEU B C 1
ATOM 4562 O O . LEU B 1 278 ? 17.181 43.716 112.705 1.00 80.52 296 LEU B O 1
ATOM 4567 N N . GLN B 1 279 ? 16.697 45.840 113.267 1.00 77.07 297 GLN B N 1
ATOM 4568 C CA . GLN B 1 279 ? 15.978 45.480 114.496 1.00 84.77 297 GLN B CA 1
ATOM 4569 C C . GLN B 1 279 ? 14.957 44.357 114.280 1.00 86.65 297 GLN B C 1
ATOM 4570 O O . GLN B 1 279 ? 14.041 44.473 113.458 1.00 85.97 297 GLN B O 1
ATOM 4576 N N . THR B 1 280 ? 15.121 43.277 115.040 1.00 87.98 298 THR B N 1
ATOM 4577 C CA . THR B 1 280 ? 14.330 42.064 114.860 1.00 82.85 298 THR B CA 1
ATOM 4578 C C . THR B 1 280 ? 13.414 41.753 116.050 1.00 83.15 298 THR B C 1
ATOM 4579 O O . THR B 1 280 ? 13.636 42.221 117.171 1.00 83.82 298 THR B O 1
ATOM 4583 N N . GLU B 1 281 ? 12.369 40.977 115.786 1.00 81.21 299 GLU B N 1
ATOM 4584 C CA . GLU B 1 281 ? 11.488 40.498 116.834 1.00 86.09 299 GLU B CA 1
ATOM 4585 C C . GLU B 1 281 ? 11.127 39.036 116.614 1.00 85.58 299 GLU B C 1
ATOM 4586 O O . GLU B 1 281 ? 10.084 38.733 116.042 1.00 90.17 299 GLU B O 1
ATOM 4592 N N . GLU B 1 282 ? 11.987 38.131 117.069 1.00 80.90 300 GLU B N 1
ATOM 4593 C CA . GLU B 1 282 ? 11.659 36.713 117.052 1.00 73.37 300 GLU B CA 1
ATOM 4594 C C . GLU B 1 282 ? 10.322 36.461 117.739 1.00 74.40 300 GLU B C 1
ATOM 4595 O O . GLU B 1 282 ? 10.227 36.500 118.956 1.00 76.73 300 GLU B O 1
ATOM 4609 N N . GLY B 1 296 ? 5.314 49.231 120.456 1.00 82.81 314 GLY B N 1
ATOM 4610 C CA . GLY B 1 296 ? 5.412 50.544 119.844 1.00 83.20 314 GLY B CA 1
ATOM 4611 C C . GLY B 1 296 ? 5.230 50.475 118.342 1.00 83.39 314 GLY B C 1
ATOM 4612 O O . GLY B 1 296 ? 4.316 49.808 117.855 1.00 83.49 314 GLY B O 1
ATOM 4613 N N . ALA B 1 297 ? 6.096 51.163 117.602 1.00 83.97 315 ALA B N 1
ATOM 4614 C CA . ALA B 1 297 ? 6.053 51.122 116.142 1.00 78.08 315 ALA B CA 1
ATOM 4615 C C . ALA B 1 297 ? 6.251 49.686 115.679 1.00 79.00 315 ALA B C 1
ATOM 4616 O O . ALA B 1 297 ? 7.211 49.021 116.077 1.00 83.62 315 ALA B O 1
ATOM 4618 N N . VAL B 1 298 ? 5.335 49.215 114.840 1.00 74.26 316 VAL B N 1
ATOM 4619 C CA . VAL B 1 298 ? 5.228 47.794 114.525 1.00 69.51 316 VAL B CA 1
ATOM 4620 C C . VAL B 1 298 ? 5.895 47.450 113.195 1.00 65.93 316 VAL B C 1
ATOM 4621 O O . VAL B 1 298 ? 6.190 46.295 112.910 1.00 62.51 316 VAL B O 1
ATOM 4625 N N . ASN B 1 299 ? 6.162 48.485 112.411 1.00 66.57 317 ASN B N 1
ATOM 4626 C CA . ASN B 1 299 ? 6.650 48.357 111.049 1.00 64.67 317 ASN B CA 1
ATOM 4627 C C . ASN B 1 299 ? 8.122 48.720 110.917 1.00 63.25 317 ASN B C 1
ATOM 4628 O O . ASN B 1 299 ? 8.631 48.861 109.803 1.00 61.37 317 ASN B O 1
ATOM 4633 N N . GLU B 1 300 ? 8.802 48.907 112.042 1.00 65.24 318 GLU B N 1
ATOM 4634 C CA . GLU B 1 300 ? 10.222 49.230 112.006 1.00 68.49 318 GLU B CA 1
ATOM 4635 C C . GLU B 1 300 ? 10.998 47.953 112.279 1.00 67.88 318 GLU B C 1
ATOM 4636 O O . GLU B 1 300 ? 12.150 47.802 111.880 1.00 71.27 318 GLU B O 1
ATOM 4642 N N . LYS B 1 301 ? 10.333 47.024 112.951 1.00 72.25 319 LYS B N 1
ATOM 4643 C CA . LYS B 1 301 ? 10.889 45.708 113.225 1.00 71.24 319 LYS B CA 1
ATOM 4644 C C . LYS B 1 301 ? 10.734 44.792 112.009 1.00 62.29 319 LYS B C 1
ATOM 4645 O O . LYS B 1 301 ? 9.864 44.997 111.168 1.00 59.15 319 LYS B O 1
ATOM 4651 N N . VAL B 1 302 ? 11.599 43.796 111.904 1.00 58.67 320 VAL B N 1
ATOM 4652 C CA . VAL B 1 302 ? 11.333 42.675 111.019 1.00 55.06 320 VAL B CA 1
ATOM 4653 C C . VAL B 1 302 ? 11.099 41.463 111.900 1.00 55.93 320 VAL B C 1
ATOM 4654 O O . VAL B 1 302 ? 12.045 40.911 112.459 1.00 59.09 320 VAL B O 1
ATOM 4658 N N . TYR B 1 303 ? 9.840 41.063 112.043 1.00 55.06 321 TYR B N 1
ATOM 4659 C CA . TYR B 1 303 ? 9.490 39.905 112.869 1.00 60.21 321 TYR B CA 1
ATOM 4660 C C . TYR B 1 303 ? 9.878 38.601 112.193 1.00 54.35 321 TYR B C 1
ATOM 4661 O O . TYR B 1 303 ? 9.594 38.402 111.019 1.00 53.36 321 TYR B O 1
ATOM 4670 N N . THR B 1 304 ? 10.518 37.703 112.928 1.00 51.56 322 THR B N 1
ATOM 4671 C CA . THR B 1 304 ? 10.934 36.439 112.332 1.00 48.66 322 THR B CA 1
ATOM 4672 C C . THR B 1 304 ? 10.291 35.249 113.027 1.00 48.85 322 THR B C 1
ATOM 4673 O O . THR B 1 304 ? 9.953 35.315 114.216 1.00 43.76 322 THR B O 1
ATOM 4677 N N . ASN B 1 305 ? 10.139 34.158 112.279 1.00 49.19 323 ASN B N 1
ATOM 4678 C CA . ASN B 1 305 ? 9.570 32.926 112.817 1.00 50.56 323 ASN B CA 1
ATOM 4679 C C . ASN B 1 305 ? 9.831 31.679 111.935 1.00 40.14 323 ASN B C 1
ATOM 4680 O O . ASN B 1 305 ? 9.637 31.704 110.713 1.00 35.46 323 ASN B O 1
ATOM 4685 N N . PRO B 1 306 ? 10.292 30.581 112.553 1.00 38.51 324 PRO B N 1
ATOM 4686 C CA . PRO B 1 306 ? 10.445 29.331 111.798 1.00 42.20 324 PRO B CA 1
ATOM 4687 C C . PRO B 1 306 ? 9.098 28.811 111.317 1.00 45.63 324 PRO B C 1
ATOM 4688 O O . PRO B 1 306 ? 8.042 29.198 111.812 1.00 45.75 324 PRO B O 1
ATOM 4692 N N . THR B 1 307 ? 9.140 27.900 110.359 1.00 49.93 325 THR B N 1
ATOM 4693 C CA . THR B 1 307 ? 7.933 27.527 109.654 1.00 44.73 325 THR B CA 1
ATOM 4694 C C . THR B 1 307 ? 8.082 26.154 108.997 1.00 39.99 325 THR B C 1
ATOM 4695 O O . THR B 1 307 ? 9.183 25.729 108.651 1.00 41.90 325 THR B O 1
ATOM 4699 N N . ASN B 1 308 ? 6.966 25.446 108.898 1.00 37.69 326 ASN B N 1
ATOM 4700 C CA . ASN B 1 308 ? 6.867 24.218 108.123 1.00 39.00 326 ASN B CA 1
ATOM 4701 C C . ASN B 1 308 ? 5.573 24.297 107.305 1.00 44.21 326 ASN B C 1
ATOM 4702 O O . ASN B 1 308 ? 4.472 23.993 107.789 1.00 40.06 326 ASN B O 1
ATOM 4707 N N . ALA B 1 309 ? 5.722 24.737 106.063 1.00 42.99 327 ALA B N 1
ATOM 4708 C CA . ALA B 1 309 ? 4.579 25.102 105.254 1.00 41.88 327 ALA B CA 1
ATOM 4709 C C . ALA B 1 309 ? 3.720 23.905 104.841 1.00 41.86 327 ALA B C 1
ATOM 4710 O O . ALA B 1 309 ? 2.651 24.080 104.252 1.00 36.95 327 ALA B O 1
ATOM 4712 N N . THR B 1 310 ? 4.170 22.696 105.168 1.00 45.51 328 THR B N 1
ATOM 4713 C CA . THR B 1 310 ? 3.370 21.504 104.867 1.00 51.20 328 THR B CA 1
ATOM 4714 C C . THR B 1 310 ? 2.433 21.133 106.026 1.00 55.65 328 THR B C 1
ATOM 4715 O O . THR B 1 310 ? 1.435 20.428 105.839 1.00 51.37 328 THR B O 1
ATOM 4719 N N . ASP B 1 311 ? 2.775 21.627 107.215 1.00 57.70 329 ASP B N 1
ATOM 4720 C CA . ASP B 1 311 ? 1.944 21.518 108.403 1.00 53.32 329 ASP B CA 1
ATOM 4721 C C . ASP B 1 311 ? 0.902 22.636 108.454 1.00 51.55 329 ASP B C 1
ATOM 4722 O O . ASP B 1 311 ? 1.229 23.807 108.711 1.00 48.36 329 ASP B O 1
ATOM 4727 N N . GLY B 1 312 ? -0.354 22.259 108.225 1.00 50.71 330 GLY B N 1
ATOM 4728 C CA . GLY B 1 312 ? -1.451 23.206 108.117 1.00 44.25 330 GLY B CA 1
ATOM 4729 C C . GLY B 1 312 ? -1.755 23.974 109.392 1.00 49.43 330 GLY B C 1
ATOM 4730 O O . GLY B 1 312 ? -2.248 25.096 109.342 1.00 49.76 330 GLY B O 1
ATOM 4731 N N . SER B 1 313 ? -1.475 23.376 110.543 1.00 52.79 331 SER B N 1
ATOM 4732 C CA . SER B 1 313 ? -1.781 24.044 111.799 1.00 58.24 331 SER B CA 1
ATOM 4733 C C . SER B 1 313 ? -0.698 25.052 112.176 1.00 54.62 331 SER B C 1
ATOM 4734 O O . SER B 1 313 ? -0.974 26.038 112.864 1.00 51.95 331 SER B O 1
ATOM 4737 N N . ASN B 1 314 ? 0.529 24.806 111.717 1.00 52.45 332 ASN B N 1
ATOM 4738 C CA . ASN B 1 314 ? 1.622 25.748 111.939 1.00 49.05 332 ASN B CA 1
ATOM 4739 C C . ASN B 1 314 ? 1.463 27.046 111.131 1.00 48.86 332 ASN B C 1
ATOM 4740 O O . ASN B 1 314 ? 1.654 28.145 111.660 1.00 47.53 332 ASN B O 1
ATOM 4745 N N . ILE B 1 315 ? 1.088 26.926 109.862 1.00 43.14 333 ILE B N 1
ATOM 4746 C CA . ILE B 1 315 ? 0.821 28.121 109.072 1.00 44.85 333 ILE B CA 1
ATOM 4747 C C . ILE B 1 315 ? -0.331 28.951 109.671 1.00 45.96 333 ILE B C 1
ATOM 4748 O O . ILE B 1 315 ? -0.272 30.182 109.697 1.00 46.57 333 ILE B O 1
ATOM 4753 N N . LYS B 1 316 ? -1.367 28.282 110.164 1.00 46.63 334 LYS B N 1
ATOM 4754 C CA . LYS B 1 316 ? -2.489 28.977 110.801 1.00 50.90 334 LYS B CA 1
ATOM 4755 C C . LYS B 1 316 ? -1.991 29.787 111.993 1.00 49.81 334 LYS B C 1
ATOM 4756 O O . LYS B 1 316 ? -2.266 30.980 112.103 1.00 49.05 334 LYS B O 1
ATOM 4762 N N . ARG B 1 317 ? -1.242 29.141 112.878 1.00 50.27 335 ARG B N 1
ATOM 4763 C CA . ARG B 1 317 ? -0.787 29.804 114.092 1.00 57.80 335 ARG B CA 1
ATOM 4764 C C . ARG B 1 317 ? -0.020 31.061 113.745 1.00 56.78 335 ARG B C 1
ATOM 4765 O O . ARG B 1 317 ? -0.416 32.170 114.087 1.00 55.62 335 ARG B O 1
ATOM 4773 N N . VAL B 1 318 ? 1.095 30.859 113.064 1.00 32.34 336 VAL B N 1
ATOM 4774 C CA . VAL B 1 318 ? 1.988 31.927 112.662 1.00 37.10 336 VAL B CA 1
ATOM 4775 C C . VAL B 1 318 ? 1.321 32.986 111.789 1.00 41.83 336 VAL B C 1
ATOM 4776 O O . VAL B 1 318 ? 1.687 34.153 111.839 1.00 46.39 336 VAL B O 1
ATOM 4780 N N . PHE B 1 319 ? 0.350 32.602 110.976 1.00 39.53 337 PHE B N 1
ATOM 4781 C CA . PHE B 1 319 ? -0.270 33.622 110.173 1.00 41.98 337 PHE B CA 1
ATOM 4782 C C . PHE B 1 319 ? -1.163 34.458 111.060 1.00 48.46 337 PHE B C 1
ATOM 4783 O O . PHE B 1 319 ? -1.256 35.678 110.890 1.00 53.13 337 PHE B O 1
ATOM 4799 N N . LEU B 1 321 ? -0.639 35.244 114.143 1.00 46.79 339 LEU B N 1
ATOM 4800 C CA . LEU B 1 321 ? 0.211 36.248 114.772 1.00 48.78 339 LEU B CA 1
ATOM 4801 C C . LEU B 1 321 ? 0.434 37.409 113.818 1.00 54.43 339 LEU B C 1
ATOM 4802 O O . LEU B 1 321 ? 0.402 38.580 114.221 1.00 61.30 339 LEU B O 1
ATOM 4807 N N . ALA B 1 322 ? 0.659 37.094 112.546 1.00 47.74 340 ALA B N 1
ATOM 4808 C CA . ALA B 1 322 ? 0.932 38.149 111.580 1.00 40.95 340 ALA B CA 1
ATOM 4809 C C . ALA B 1 322 ? -0.252 39.105 111.495 1.00 41.46 340 ALA B C 1
ATOM 4810 O O . ALA B 1 322 ? -0.063 40.326 111.510 1.00 40.79 340 ALA B O 1
ATOM 4812 N N . VAL B 1 323 ? -1.465 38.552 111.421 1.00 38.44 341 VAL B N 1
ATOM 4813 C CA . VAL B 1 323 ? -2.670 39.372 111.318 1.00 44.96 341 VAL B CA 1
ATOM 4814 C C . VAL B 1 323 ? -2.740 40.384 112.454 1.00 49.55 341 VAL B C 1
ATOM 4815 O O . VAL B 1 323 ? -2.955 41.582 112.224 1.00 51.28 341 VAL B O 1
ATOM 4819 N N . ASP B 1 324 ? -2.532 39.906 113.677 1.00 46.94 342 ASP B N 1
ATOM 4820 C CA . ASP B 1 324 ? -2.514 40.786 114.845 1.00 48.43 342 ASP B CA 1
ATOM 4821 C C . ASP B 1 324 ? -1.608 41.997 114.630 1.00 45.59 342 ASP B C 1
ATOM 4822 O O . ASP B 1 324 ? -2.056 43.141 114.771 1.00 46.85 342 ASP B O 1
ATOM 4827 N N . VAL B 1 325 ? -0.347 41.748 114.269 1.00 41.90 343 VAL B N 1
ATOM 4828 C CA . VAL B 1 325 ? 0.591 42.827 113.965 1.00 39.08 343 VAL B CA 1
ATOM 4829 C C . VAL B 1 325 ? 0.057 43.750 112.861 1.00 43.79 343 VAL B C 1
ATOM 4830 O O . VAL B 1 325 ? 0.041 44.979 113.018 1.00 39.00 343 VAL B O 1
ATOM 4834 N N . ILE B 1 326 ? -0.402 43.166 111.752 1.00 44.41 344 ILE B N 1
ATOM 4835 C CA . ILE B 1 326 ? -0.956 43.983 110.675 1.00 45.19 344 ILE B CA 1
ATOM 4836 C C . ILE B 1 326 ? -2.058 44.914 111.174 1.00 42.88 344 ILE B C 1
ATOM 4837 O O . ILE B 1 326 ? -2.039 46.112 110.898 1.00 41.15 344 ILE B O 1
ATOM 4850 N N . LYS B 1 328 ? -2.659 46.065 114.096 1.00 52.64 346 LYS B N 1
ATOM 4851 C CA . LYS B 1 328 ? -2.114 47.132 114.916 1.00 59.03 346 LYS B CA 1
ATOM 4852 C C . LYS B 1 328 ? -1.463 48.197 114.039 1.00 58.89 346 LYS B C 1
ATOM 4853 O O . LYS B 1 328 ? -1.602 49.392 114.291 1.00 64.88 346 LYS B O 1
ATOM 4859 N N . ASN B 1 329 ? -0.771 47.760 112.994 1.00 54.69 347 ASN B N 1
ATOM 4860 C CA . ASN B 1 329 ? -0.089 48.680 112.092 1.00 49.33 347 ASN B CA 1
ATOM 4861 C C . ASN B 1 329 ? -1.032 49.584 111.292 1.00 50.42 347 ASN B C 1
ATOM 4862 O O . ASN B 1 329 ? -0.746 50.767 111.098 1.00 53.93 347 ASN B O 1
ATOM 4875 N N . ALA B 1 331 ? -4.122 50.387 112.167 1.00 58.79 349 ALA B N 1
ATOM 4876 C CA . ALA B 1 331 ? -4.823 51.254 113.101 1.00 61.26 349 ALA B CA 1
ATOM 4877 C C . ALA B 1 331 ? -3.939 52.462 113.349 1.00 65.66 349 ALA B C 1
ATOM 4878 O O . ALA B 1 331 ? -4.425 53.588 113.477 1.00 70.53 349 ALA B O 1
ATOM 4880 N N . ALA B 1 332 ? -2.634 52.215 113.400 1.00 60.95 350 ALA B N 1
ATOM 4881 C CA . ALA B 1 332 ? -1.664 53.273 113.610 1.00 60.33 350 ALA B CA 1
ATOM 4882 C C . ALA B 1 332 ? -1.416 54.111 112.340 1.00 64.53 350 ALA B C 1
ATOM 4883 O O . ALA B 1 332 ? -0.601 55.031 112.371 1.00 67.26 350 ALA B O 1
ATOM 4885 N N . ASN B 1 333 ? -2.112 53.790 111.239 1.00 66.22 351 ASN B N 1
ATOM 4886 C CA . ASN B 1 333 ? -2.216 54.694 110.070 1.00 65.26 351 ASN B CA 1
ATOM 4887 C C . ASN B 1 333 ? -3.663 55.030 109.662 1.00 75.63 351 ASN B C 1
ATOM 4888 O O . ASN B 1 333 ? -4.262 55.967 110.185 1.00 80.09 351 ASN B O 1
ATOM 4893 N N . GLY B 1 334 ? -4.210 54.272 108.708 1.00 78.97 352 GLY B N 1
ATOM 4894 C CA . GLY B 1 334 ? -5.524 54.550 108.145 1.00 74.85 352 GLY B CA 1
ATOM 4895 C C . GLY B 1 334 ? -6.340 53.305 107.824 1.00 79.84 352 GLY B C 1
ATOM 4896 O O . GLY B 1 334 ? -5.871 52.396 107.132 1.00 78.86 352 GLY B O 1
ATOM 4897 N N . LYS B 1 335 ? -7.580 53.288 108.316 1.00 83.82 353 LYS B N 1
ATOM 4898 C CA . LYS B 1 335 ? -8.477 52.126 108.245 1.00 77.49 353 LYS B CA 1
ATOM 4899 C C . LYS B 1 335 ? -7.755 50.795 108.315 1.00 75.53 353 LYS B C 1
ATOM 4900 O O . LYS B 1 335 ? -7.850 50.102 109.328 1.00 76.84 353 LYS B O 1
#

Solvent-accessible surface area: 29515 Å² total

Nearest PDB structures (foldseek):
  4fid-assembly2_B  TM=1.000E+00  e=1.511E-52  Entamoeba histolytica
  3umr-assembly1_A  TM=8.647E-01  e=4.759E-24  Homo sapiens
  4n0e-assembly1_A  TM=8.450E-01  e=2.651E-24  Rattus norvegicus
  1as3-assembly1_A  TM=8.671E-01  e=1.080E-23  Rattus norvegicus
  4g5s-assembly3_C  TM=8.615E-01  e=7.602E-24  Homo sapiens

Radius of gyration: 30.48 Å; Cα contacts (8 Å, |Δi|>4): 915; chains: 2; bounding box: 50×74×91 Å

GO terms:
  GO:0005515 protein binding (F, IPI)

Foldseek 3Di:
DAAEEEDEDPPLLRVLLVLLCCVVFNVHDDQVRQQVCLQQLVQLQLVLLVLVVQLVVVVQDDDDQDAPSNVDPDGDDDAGDPRPLVVLQVQCVDPSSVVSVVVVVDDPRQPLHVVSSVCVVQSHPPHGDDSLSVSRDDDADQAWDWDWGADPHGIYIYTTGHHDPVVSVVLQVDADNLAYEYGGELQQLDADDVGGGPLVVRLVVLVCCVPPRCPNHAAEYEHEDVPQLVVCVVPPPCVRVVVDDPHSDSVNSVVSVCSNQPPAAEDEVNVYYYYYYAYSSDSVGSVVPVVVVVVSCSVVVPDD/DAEEEDFAPLLQLQLLQLLVCVVFHPHDPQVVQQVCLLLLVQLQLVLLVLVVQLVVVVQDDDDADFPSNVDPDGDPRQGDPPVLVCLQVQVVDPSSVVSVVPVVVDDHRPLHVVSSVCVVQSHPPHTHDSLRVSSGDDDDADWDWDWGADPNRIYIYIGHVDQPQLSHQYYEYGGELLQLDVVGPLVVRLVVLVVVCDPSQQLHQAEYAHEDVNNVVVCVVPPNCNRVVPDDDDPDSVCVVVSVCSNCVPQAEDVVQRRSYYYYPYYYSSDSVRSVVVVVVVVSSCSVVPDD

InterPro domains:
  IPR001019 Guanine nucleotide binding protein, alpha subunit [PF00503] (7-343)
  IPR001019 Guanine nucleotide binding protein, alpha subunit [PR00318] (25-40)
  IPR001019 Guanine nucleotide binding protein, alpha subunit [PR00318] (152-174)
  IPR001019 Guanine nucleotide binding protein, alpha subunit [PR00318] (181-198)
  IPR001019 Guanine nucleotide binding protein, alpha subunit [PR00318] (203-231)
  IPR001019 Guanine nucleotide binding protein, alpha subunit [PR00318] (249-258)
  IPR001019 Guanine nucleotide binding protein, alpha subunit [PS51882] (22-358)
  IPR001019 Guanine nucleotide binding protein, alpha subunit [PTHR10218] (8-347)
  IPR001019 Guanine nucleotide binding protein, alpha subunit [SM00275] (5-354)
  IPR001019 Guanine nucleotide binding protein, alpha subunit [cd00066] (28-347)
  IPR011025 G protein alpha subunit, helical insertion [G3DSA:1.10.400.10] (52-165)
  IPR011025 G protein alpha subunit, helical insertion [SSF47895] (51-166)
  IPR027417 P-loop containing nucleoside triphosphate hydrolase [G3DSA:3.40.50.300] (28-337)
  IPR027417 P-loop containing nucleoside triphosphate hydrolase [SSF52540] (20-348)

B-factor: mean 58.58, std 25.79, range [13.84, 550.0]

Secondary structure (DSSP, 8-state):
-PEE--EE-TTSSHHHHHHHHHHHTS----HHHHHTTHHHHHHHHHH--HHHHHHHHTT-------SGGGS--SPP-SS--TTHHHHHHHHHHSHHHHHHHHT-TTS---TTHHHHHHTHHHH-------HHHHHHS-----S-EEEEEESSS-EEEEEE--S-HHHH--TTTS-S-SEEEEEEEGGG-------SSHHHHHHHHHHH---GGGTTSEEEEEEE--HHHHHHHHS-GGGT-TT---TT----HHHHHHHHHTTSEEE----EEEEEEE-TT-HHHHHHH--HHHH----TT---/-EE--B-STTSSHHHHHHHHHHHHS----HHHHGGGHHHHHHHHHH--HHHHHHHHTT-------SSTTS--S---SS--SSHHHHHHHHHH-HHHHHHHTT-TTS---TTHHHHHHTHHHH-------SHHHHSS-----SEEEEEEEETTEEEEEEEE----TTS-SEEEEEEEGGG-----HHHHHHHHHHT---GGGBTBEEEEEEE--HHHHHHHHS-GGGTSTT----S----HHHHHHHHHSSS-EE---SSSSEEEEE--TT-HHHHHHH--HHHH-----S--

Organism: Entamoeba histolytica (strain ATCC 30459 / HM-1:IMSS / ABRM) (NCBI:txid294381)

CATH classification: 3.40.50.300 (+1 more: 1.10.400.10)